Protein AF-A0A0C9VJK4-F1 (afdb_monomer)

Organism: Sphaerobolus stellatus (strain SS14) (NCBI:txid990650)

Foldseek 3Di:
DDDDVVPPPPPPPPPPQDADPDPVVVVGHPDDADDDDPDLVPFAADCCVVDDPVCVLVVDDDDDPHHDYDPVLDLVNLLVLLVVLLVVLVVVLVVLQVCVVVVVDDDDPVVLVVLLVVLVVPDPPVCSVVSSVVCCVVVSRDDRFSVVSLCVRQVVLQVVLVVLQVQLVVLLLVLLVLLLVVLVVQQVVVVPPPDDHDDVVVSVVSVVSNVVSNVSNVSSNVSSQVSLLSSLVSQLSSLLVNLVVLLVQFFVVVCVVQPPLNSVCLNPPQSVLSSCLSNLNDPDDLCVLVSVLVVLVVVCVVCVVVCVVVVVPVVSVVVSVVSVVVSVVVVVVVVVVLVVQLVCLVVVLVVVLVVVVVVCVVVPDDPDVSCSVSVNSVSVSVSVCSSSVVSSVSSVVSNVVSSVSSVVSVVGDRLDDDDPDDDDDDDDDDPDDDPPDDDDDDDDPPPCPVVVVCVLLSSDDDPDDDDDDDPLSVVLSVLLPDDDPVPDPPDDDDVVNVVVLCVVLVNPVVVVPPDDPVVVVVVSVSSNCVSVSVPD

Structure (mmCIF, N/CA/C/O backbone):
data_AF-A0A0C9VJK4-F1
#
_entry.id   AF-A0A0C9VJK4-F1
#
loop_
_atom_site.group_PDB
_atom_site.id
_atom_site.type_symbol
_atom_site.label_atom_id
_atom_site.label_alt_id
_atom_site.label_comp_id
_atom_site.label_asym_id
_atom_site.label_entity_id
_atom_site.label_seq_id
_atom_site.pdbx_PDB_ins_code
_atom_site.Cartn_x
_atom_site.Cartn_y
_atom_site.Cartn_z
_atom_site.occupancy
_atom_site.B_iso_or_equiv
_atom_site.auth_seq_id
_atom_site.auth_comp_id
_atom_site.auth_asym_id
_atom_site.auth_atom_id
_atom_site.pdbx_PDB_model_num
ATOM 1 N N . MET A 1 1 ? -43.718 29.008 -18.198 1.00 41.88 1 MET A N 1
ATOM 2 C CA . MET A 1 1 ? -44.596 28.158 -19.034 1.00 41.88 1 MET A CA 1
ATOM 3 C C . MET A 1 1 ? -44.891 26.885 -18.257 1.00 41.88 1 MET A C 1
ATOM 5 O O . MET A 1 1 ? -43.961 26.407 -17.614 1.00 41.88 1 MET A O 1
ATOM 9 N N . PRO A 1 2 ? -46.124 26.352 -18.270 1.00 43.19 2 PRO A N 1
ATOM 10 C CA . PRO A 1 2 ? -46.371 24.993 -17.795 1.00 43.19 2 PRO A CA 1
ATOM 11 C C . PRO A 1 2 ? -45.649 23.997 -18.715 1.00 43.19 2 PRO A C 1
ATOM 13 O O . PRO A 1 2 ? -45.607 24.200 -19.930 1.00 43.19 2 PRO A O 1
ATOM 16 N N . ILE A 1 3 ? -45.059 22.948 -18.143 1.00 46.59 3 ILE A N 1
ATOM 17 C CA . ILE A 1 3 ? -44.434 21.874 -18.921 1.00 46.59 3 ILE A CA 1
ATOM 18 C C . ILE A 1 3 ? -45.540 20.903 -19.333 1.00 46.59 3 ILE A C 1
ATOM 20 O O . ILE A 1 3 ? -46.253 20.376 -18.486 1.00 46.59 3 ILE A O 1
ATOM 24 N N . ASP A 1 4 ? -45.682 20.700 -20.639 1.00 52.69 4 ASP A N 1
ATOM 25 C CA . ASP A 1 4 ? -46.648 19.786 -21.247 1.00 52.69 4 ASP A CA 1
ATOM 26 C C . ASP A 1 4 ? -46.313 18.328 -20.862 1.00 52.69 4 ASP A C 1
ATOM 28 O O . ASP A 1 4 ? -45.289 17.804 -21.318 1.00 52.69 4 ASP A O 1
ATOM 32 N N . PRO A 1 5 ? -47.134 17.652 -20.030 1.00 53.28 5 PRO A N 1
ATOM 33 C CA . PRO A 1 5 ? -46.804 16.326 -19.514 1.00 53.28 5 PRO A CA 1
ATOM 34 C C . PRO A 1 5 ? -46.787 15.257 -20.613 1.00 53.28 5 PRO A C 1
ATOM 36 O O . PRO A 1 5 ? -46.109 14.247 -20.449 1.00 53.28 5 PRO A O 1
ATOM 39 N N . SER A 1 6 ? -47.436 15.489 -21.763 1.00 56.38 6 SER A N 1
ATOM 40 C CA . SER A 1 6 ? -47.382 14.568 -22.911 1.00 56.38 6 SER A CA 1
ATOM 41 C C . SER A 1 6 ? -45.984 14.458 -23.536 1.00 56.38 6 SER A C 1
ATOM 43 O O . SER A 1 6 ? -45.678 13.480 -24.218 1.00 56.38 6 SER A O 1
ATOM 45 N N . LYS A 1 7 ? -45.112 15.443 -23.277 1.00 49.06 7 LYS A N 1
ATOM 46 C CA . LYS A 1 7 ? -43.714 15.476 -23.732 1.00 49.06 7 LYS A CA 1
ATOM 47 C C . LYS A 1 7 ? -42.725 15.033 -22.658 1.00 49.06 7 LYS A C 1
ATOM 49 O O . LYS A 1 7 ? -41.538 14.893 -22.954 1.00 49.06 7 LYS A O 1
ATOM 54 N N . LEU A 1 8 ? -43.188 14.771 -21.434 1.00 46.53 8 LEU A N 1
ATOM 55 C CA . LEU A 1 8 ? -42.350 14.261 -20.355 1.00 46.53 8 LEU A CA 1
ATOM 56 C C . LEU A 1 8 ? -42.156 12.744 -20.512 1.00 46.53 8 LEU A C 1
ATOM 58 O O . LEU A 1 8 ? -42.724 11.943 -19.771 1.00 46.53 8 LEU A O 1
ATOM 62 N N . ARG A 1 9 ? -41.333 12.340 -21.490 1.00 43.53 9 ARG A N 1
ATOM 63 C CA . ARG A 1 9 ? -40.789 10.977 -21.538 1.00 43.53 9 ARG A CA 1
ATOM 64 C C . ARG A 1 9 ? -39.892 10.770 -20.317 1.00 43.53 9 ARG A C 1
ATOM 66 O O . ARG A 1 9 ? -38.708 11.087 -20.350 1.00 43.53 9 ARG A O 1
ATOM 73 N N . LEU A 1 10 ? -40.484 10.260 -19.239 1.00 49.81 10 LEU A N 1
ATOM 74 C CA . LEU A 1 10 ? -39.742 9.620 -18.161 1.00 49.81 10 LEU A CA 1
ATOM 75 C C . LEU A 1 10 ? -38.978 8.445 -18.774 1.00 49.81 10 LEU A C 1
ATOM 77 O O . LEU A 1 10 ? -39.571 7.626 -19.480 1.00 49.81 10 LEU A O 1
ATOM 81 N N . ASP A 1 11 ? -37.668 8.409 -18.552 1.00 43.16 11 ASP A N 1
ATOM 82 C CA . ASP A 1 11 ? -36.774 7.477 -19.233 1.00 43.16 11 ASP A CA 1
ATOM 83 C C . ASP A 1 11 ? -36.920 6.081 -18.608 1.00 43.16 11 ASP A C 1
ATOM 85 O O . ASP A 1 11 ? -36.320 5.755 -17.584 1.00 43.16 11 ASP A O 1
ATOM 89 N N . ALA A 1 12 ? -37.842 5.291 -19.161 1.00 46.56 12 ALA A N 1
ATOM 90 C CA . ALA A 1 12 ? -38.416 4.107 -18.522 1.00 46.56 12 ALA A CA 1
ATOM 91 C C . ALA A 1 12 ? -37.524 2.849 -18.602 1.00 46.56 12 ALA A C 1
ATOM 93 O O . ALA A 1 12 ? -38.033 1.744 -18.769 1.00 46.56 12 ALA A O 1
ATOM 94 N N . GLY A 1 13 ? -36.200 3.012 -18.513 1.00 47.59 13 GLY A N 1
ATOM 95 C CA . GLY A 1 13 ? -35.215 1.929 -18.360 1.00 47.59 13 GLY A CA 1
ATOM 96 C C . GLY A 1 13 ? -35.066 0.943 -19.528 1.00 47.59 13 GLY A C 1
ATOM 97 O O . GLY A 1 13 ? -34.232 0.046 -19.451 1.00 47.59 13 GLY A O 1
ATOM 98 N N . ASN A 1 14 ? -35.842 1.088 -20.605 1.00 44.75 14 ASN A N 1
ATOM 99 C CA . ASN A 1 14 ? -35.732 0.252 -21.799 1.00 44.75 14 ASN A CA 1
ATOM 100 C C . ASN A 1 14 ? -34.568 0.720 -22.683 1.00 44.75 14 ASN A C 1
ATOM 102 O O . ASN A 1 14 ? -34.768 1.394 -23.695 1.00 44.75 14 ASN A O 1
ATOM 106 N N . ASP A 1 15 ? -33.352 0.319 -22.313 1.00 51.31 15 ASP A N 1
ATOM 107 C CA . ASP A 1 15 ? -32.176 0.424 -23.175 1.00 51.31 15 ASP A CA 1
ATOM 108 C C . ASP A 1 15 ? -32.383 -0.406 -24.458 1.00 51.31 15 ASP A C 1
ATOM 110 O O . ASP A 1 15 ? -32.166 -1.620 -24.488 1.00 51.31 15 ASP A O 1
ATOM 114 N N . GLU A 1 16 ? -32.780 0.249 -25.555 1.00 52.12 16 GLU A N 1
ATOM 115 C CA . GLU A 1 16 ? -32.787 -0.339 -26.900 1.00 52.12 16 GLU A CA 1
ATOM 116 C C . GLU A 1 16 ? -31.343 -0.571 -27.386 1.00 52.12 16 GLU A C 1
ATOM 118 O O . GLU A 1 16 ? -30.803 0.166 -28.219 1.00 52.12 16 GLU A O 1
ATOM 123 N N . VAL A 1 17 ? -30.687 -1.609 -26.856 1.00 58.53 17 VAL A N 1
ATOM 124 C CA . VAL A 1 17 ? -29.319 -1.978 -27.231 1.00 58.53 17 VAL A CA 1
ATOM 125 C C . VAL A 1 17 ? -29.278 -2.338 -28.716 1.00 58.53 17 VAL A C 1
ATOM 127 O O . VAL A 1 17 ? -29.702 -3.414 -29.135 1.00 58.53 17 VAL A O 1
ATOM 130 N N . ARG A 1 18 ? -28.730 -1.431 -29.530 1.00 61.91 18 ARG A N 1
ATOM 131 C CA . ARG A 1 18 ? -28.631 -1.576 -30.989 1.00 61.91 18 ARG A CA 1
ATOM 132 C C . ARG A 1 18 ? -27.616 -2.653 -31.376 1.00 61.91 18 ARG A C 1
ATOM 134 O O . ARG A 1 18 ? -26.439 -2.367 -31.605 1.00 61.91 18 ARG A O 1
ATOM 141 N N . ILE A 1 19 ? -28.098 -3.891 -31.466 1.00 75.25 19 ILE A N 1
ATOM 142 C CA . ILE A 1 19 ? -27.345 -5.072 -31.906 1.00 75.25 19 ILE A CA 1
ATOM 143 C C . ILE A 1 19 ? -26.855 -4.888 -33.357 1.00 75.25 19 ILE A C 1
ATOM 145 O O . ILE A 1 19 ?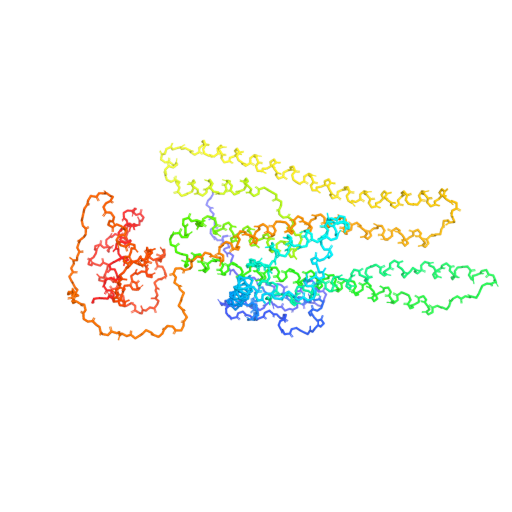 -27.386 -4.099 -34.147 1.00 75.25 19 ILE A O 1
ATOM 149 N N . ARG A 1 20 ? -25.798 -5.617 -33.711 1.00 78.62 20 ARG A N 1
ATOM 150 C CA . ARG A 1 20 ? -25.322 -5.818 -35.082 1.00 78.62 20 ARG A CA 1
ATOM 151 C C . ARG A 1 20 ? -26.320 -6.647 -35.900 1.00 78.62 20 ARG A C 1
ATOM 153 O O . ARG A 1 20 ? -26.403 -7.856 -35.719 1.00 78.62 20 ARG A O 1
ATOM 160 N N . GLU A 1 21 ? -27.009 -6.011 -36.843 1.00 78.38 21 GLU A N 1
ATOM 161 C CA . GLU A 1 21 ? -27.869 -6.691 -37.827 1.00 78.38 21 GLU A CA 1
ATOM 162 C C . GLU A 1 21 ? -27.040 -7.265 -38.987 1.00 78.38 21 GLU A C 1
ATOM 164 O O . GLU A 1 21 ? -27.315 -8.350 -39.488 1.00 78.38 21 GLU A O 1
ATOM 169 N N . ASN A 1 22 ? -26.016 -6.522 -39.426 1.00 81.88 22 ASN A N 1
ATOM 170 C CA . ASN A 1 22 ? -25.294 -6.783 -40.673 1.00 81.88 22 ASN A CA 1
ATOM 171 C C . ASN A 1 22 ? -23.795 -7.026 -40.457 1.00 81.88 22 ASN A C 1
ATOM 173 O O . ASN A 1 22 ? -23.166 -6.491 -39.538 1.00 81.88 22 ASN A O 1
ATOM 177 N N . TRP A 1 23 ? -23.177 -7.810 -41.346 1.00 80.31 23 TRP A N 1
ATOM 178 C CA . TRP A 1 23 ? -21.782 -8.227 -41.180 1.00 80.31 23 TRP A CA 1
ATOM 179 C C . TRP A 1 23 ? -20.780 -7.060 -41.252 1.00 80.31 23 TRP A C 1
ATOM 181 O O . TRP A 1 23 ? -19.741 -7.140 -40.601 1.00 80.31 23 TRP A O 1
ATOM 191 N N . TRP A 1 24 ? -21.097 -5.953 -41.929 1.00 77.12 24 TRP A N 1
ATOM 192 C CA . TRP A 1 24 ? -20.251 -4.750 -41.968 1.00 77.12 24 TRP A CA 1
ATOM 193 C C . TRP A 1 24 ? -20.338 -3.863 -40.713 1.00 77.12 24 TRP A C 1
ATOM 195 O O . TRP A 1 24 ? -19.434 -3.065 -40.483 1.00 77.12 24 TRP A O 1
ATOM 205 N N . GLN A 1 25 ? -21.369 -3.999 -39.867 1.00 79.94 25 GLN A N 1
ATOM 206 C CA . GLN A 1 25 ? -21.548 -3.206 -38.635 1.00 79.94 25 GLN A CA 1
ATOM 207 C C . GLN A 1 25 ? -20.620 -3.704 -37.496 1.00 79.94 25 GLN A C 1
ATOM 209 O O . GLN A 1 25 ? -21.073 -4.049 -36.406 1.00 79.94 25 GLN A O 1
ATOM 214 N N . ILE A 1 26 ? -19.308 -3.790 -37.744 1.00 71.56 26 ILE A N 1
ATOM 215 C CA . ILE A 1 26 ? -18.310 -4.411 -36.845 1.00 71.56 26 ILE A CA 1
ATOM 216 C C . ILE A 1 26 ? -18.212 -3.693 -35.484 1.00 71.56 26 ILE A C 1
ATOM 218 O O . ILE A 1 26 ? -17.894 -4.323 -34.480 1.00 71.56 26 ILE A O 1
ATOM 222 N N . TRP A 1 27 ? -18.543 -2.400 -35.436 1.00 67.50 27 TRP A N 1
ATOM 223 C CA . TRP A 1 27 ? -18.566 -1.575 -34.222 1.00 67.50 27 TRP A CA 1
ATOM 224 C C . TRP A 1 27 ? -19.804 -1.783 -33.329 1.00 67.50 27 TRP A C 1
ATOM 226 O O . TRP A 1 27 ? -19.881 -1.176 -32.263 1.00 67.50 27 TRP A O 1
ATOM 236 N N . ARG A 1 28 ? -20.784 -2.602 -33.741 1.00 66.75 28 ARG A N 1
ATOM 237 C CA . ARG A 1 28 ? -21.940 -2.975 -32.908 1.00 66.75 28 ARG A CA 1
ATOM 238 C C . ARG A 1 28 ? -21.726 -4.348 -32.248 1.00 66.75 28 ARG A C 1
ATOM 240 O O . ARG A 1 28 ? -21.173 -5.248 -32.890 1.00 66.75 28 ARG A O 1
ATOM 247 N N . PRO A 1 29 ? -22.196 -4.556 -31.003 1.00 65.31 29 PRO A N 1
ATOM 248 C CA . PRO A 1 29 ? -22.113 -5.854 -30.342 1.00 65.31 29 PRO A CA 1
ATOM 249 C C . PRO A 1 29 ? -22.933 -6.911 -31.099 1.00 65.31 29 PRO A C 1
ATOM 251 O O . PRO A 1 29 ? -24.009 -6.634 -31.628 1.00 65.31 29 PRO A O 1
ATOM 254 N N . LYS A 1 30 ? -22.407 -8.141 -31.162 1.00 67.75 30 LYS A N 1
ATOM 255 C CA . LYS A 1 30 ? -23.020 -9.271 -31.891 1.00 67.75 30 LYS A CA 1
ATOM 256 C C . LYS A 1 30 ? -24.275 -9.826 -31.197 1.00 67.75 30 LYS A C 1
ATOM 258 O O . LYS A 1 30 ? -25.133 -10.409 -31.848 1.00 67.75 30 LYS A O 1
ATOM 263 N N . HIS A 1 31 ? -24.357 -9.659 -29.883 1.00 69.69 31 HIS A N 1
ATOM 264 C CA . HIS A 1 31 ? -25.440 -10.132 -29.028 1.00 69.69 31 HIS A CA 1
ATOM 265 C C . HIS A 1 31 ? -25.800 -9.008 -28.049 1.00 69.69 31 HIS A C 1
ATOM 267 O O . HIS A 1 31 ? -24.939 -8.181 -27.740 1.00 69.69 31 HIS A O 1
ATOM 273 N N . ALA A 1 32 ? -27.043 -8.970 -27.569 1.00 66.19 32 ALA A N 1
ATOM 274 C CA . ALA A 1 32 ? -27.396 -8.114 -26.440 1.00 66.19 32 ALA A CA 1
ATOM 275 C C . ALA A 1 32 ? -26.606 -8.545 -25.183 1.00 66.19 32 ALA A C 1
ATOM 277 O O . ALA A 1 32 ? -26.282 -9.733 -25.059 1.00 66.19 32 ALA A O 1
ATOM 278 N N . PRO A 1 33 ? -26.297 -7.625 -24.250 1.00 66.44 33 PRO A N 1
ATOM 279 C CA . PRO A 1 33 ? -25.844 -8.015 -22.921 1.00 66.44 33 PRO A CA 1
ATOM 280 C C . PRO A 1 33 ? -26.930 -8.860 -22.226 1.00 66.44 33 PRO A C 1
ATOM 282 O O . PRO A 1 33 ? -28.117 -8.707 -22.532 1.00 66.44 33 PRO A O 1
ATOM 285 N N . PRO A 1 34 ? -26.559 -9.759 -21.297 1.00 70.00 34 PRO A N 1
ATOM 286 C CA . PRO A 1 34 ? -27.539 -10.419 -20.444 1.00 70.00 34 PRO A CA 1
ATOM 287 C C . PRO A 1 34 ? -28.283 -9.373 -19.591 1.00 70.00 34 PRO A C 1
ATOM 289 O O . PRO A 1 34 ? -27.694 -8.340 -19.257 1.00 70.00 34 PRO A O 1
ATOM 292 N N . PRO A 1 35 ? -29.551 -9.620 -19.214 1.00 70.94 35 PRO A N 1
ATOM 293 C CA . PRO A 1 35 ? -30.290 -8.715 -18.340 1.00 70.94 35 PRO A CA 1
ATOM 294 C C . PRO A 1 35 ? -29.580 -8.555 -16.990 1.00 70.94 35 PRO A C 1
ATOM 296 O O . PRO A 1 35 ? -28.950 -9.490 -16.490 1.00 70.94 35 PRO A O 1
ATOM 299 N N . VAL A 1 36 ? -29.700 -7.366 -16.395 1.00 67.75 36 VAL A N 1
ATOM 300 C CA . VAL A 1 36 ? -29.111 -7.064 -15.083 1.00 67.75 36 VAL A CA 1
ATOM 301 C C . VAL A 1 36 ? -29.717 -8.003 -14.025 1.00 67.75 36 VAL A C 1
ATOM 303 O O . VAL A 1 36 ? -30.945 -8.089 -13.941 1.00 67.75 36 VAL A O 1
ATOM 306 N N . PRO A 1 37 ? -28.903 -8.716 -13.221 1.00 72.56 37 PRO A N 1
ATOM 307 C CA . PRO A 1 37 ? -29.412 -9.631 -12.202 1.00 72.56 37 PRO A CA 1
ATOM 308 C C . PRO A 1 37 ? -30.182 -8.881 -11.106 1.00 72.56 37 PRO A C 1
ATOM 310 O O . PRO A 1 37 ? -29.782 -7.794 -10.687 1.00 72.56 37 PRO A O 1
ATOM 313 N N . HIS A 1 38 ? -31.275 -9.476 -10.618 1.00 74.25 38 HIS A N 1
ATOM 314 C CA . HIS A 1 38 ? -32.147 -8.857 -9.611 1.00 74.25 38 HIS A CA 1
ATOM 315 C C . HIS A 1 38 ? -31.470 -8.687 -8.240 1.00 74.25 38 HIS A C 1
ATOM 317 O O . HIS A 1 38 ? -31.790 -7.742 -7.519 1.00 74.25 38 HIS A O 1
ATOM 323 N N . SER A 1 39 ? -30.524 -9.564 -7.889 1.00 75.44 39 SER A N 1
ATOM 324 C CA . SER A 1 39 ? -29.653 -9.429 -6.719 1.00 75.44 39 SER A CA 1
ATOM 325 C C . SER A 1 39 ? -28.173 -9.501 -7.102 1.00 75.44 39 SER A C 1
ATOM 327 O O . SER A 1 39 ? -27.783 -10.167 -8.061 1.00 75.44 39 SER A O 1
ATOM 329 N N . PHE A 1 40 ? -27.312 -8.887 -6.284 1.00 69.94 40 PHE A N 1
ATOM 330 C CA . PHE A 1 40 ? -25.860 -9.085 -6.365 1.00 69.94 40 PHE A CA 1
ATOM 331 C C . PHE A 1 40 ? -25.464 -10.558 -6.157 1.00 69.94 40 PHE A C 1
ATOM 333 O O . PHE A 1 40 ? -24.434 -10.997 -6.664 1.00 69.94 40 PHE A O 1
ATOM 340 N N . ASP A 1 41 ? -26.277 -11.335 -5.433 1.00 78.62 41 ASP A N 1
ATOM 341 C CA . ASP A 1 41 ? -26.001 -12.753 -5.212 1.00 78.62 41 ASP A CA 1
ATOM 342 C C . ASP A 1 41 ? -26.229 -13.634 -6.446 1.00 78.62 41 ASP A C 1
ATOM 344 O O . ASP A 1 41 ? -25.529 -14.644 -6.568 1.00 78.62 41 ASP A O 1
ATOM 348 N N . ASP A 1 42 ? -27.109 -13.208 -7.363 1.00 79.62 42 ASP A N 1
ATOM 349 C CA . ASP A 1 42 ? -27.396 -13.868 -8.646 1.00 79.62 42 ASP A CA 1
ATOM 350 C C . ASP A 1 42 ? -26.359 -13.515 -9.732 1.00 79.62 42 ASP A C 1
ATOM 352 O O . ASP A 1 42 ? -26.343 -14.112 -10.810 1.00 79.62 42 ASP A O 1
ATOM 356 N N . ALA A 1 43 ? -25.492 -12.526 -9.478 1.00 80.69 43 ALA A N 1
ATOM 357 C CA . ALA A 1 43 ? -24.483 -12.094 -10.436 1.00 80.69 43 ALA A CA 1
ATOM 358 C C . ALA A 1 43 ? -23.405 -13.183 -10.642 1.00 80.69 43 ALA A C 1
ATOM 360 O O . ALA A 1 43 ? -22.896 -13.750 -9.667 1.00 80.69 43 ALA A O 1
ATOM 361 N N . PRO A 1 44 ? -22.996 -13.465 -11.894 1.00 81.25 44 PRO A N 1
ATOM 362 C CA . PRO A 1 44 ? -22.003 -14.495 -12.179 1.00 81.25 44 PRO A CA 1
ATOM 363 C C . PRO A 1 44 ? -20.628 -14.132 -11.601 1.00 81.25 44 PRO A C 1
ATOM 365 O O . PRO A 1 44 ? -20.270 -12.958 -11.483 1.00 81.25 44 PRO A O 1
ATOM 368 N N . VAL A 1 45 ? -19.824 -15.141 -11.257 1.00 83.31 45 VAL A N 1
ATOM 369 C CA . VAL A 1 45 ? -18.458 -14.941 -10.737 1.00 83.31 45 VAL A CA 1
ATOM 370 C C . VAL A 1 45 ? -17.528 -14.446 -11.851 1.00 83.31 45 VAL A C 1
ATOM 372 O O . VAL A 1 45 ? -17.596 -14.948 -12.972 1.00 83.31 45 VAL A O 1
ATOM 375 N N . ILE A 1 46 ? -16.646 -13.480 -11.545 1.00 83.94 46 ILE A N 1
ATOM 376 C CA . ILE A 1 46 ? -15.689 -12.880 -12.503 1.00 83.94 46 ILE A CA 1
ATOM 377 C C . ILE A 1 46 ? -14.986 -13.975 -13.346 1.00 83.94 46 ILE A C 1
ATOM 379 O O . ILE A 1 46 ? -14.367 -14.871 -12.755 1.00 83.94 46 ILE A O 1
ATOM 383 N N . PRO A 1 47 ? -14.944 -13.885 -14.699 1.00 76.44 47 PRO A N 1
ATOM 384 C CA . PRO A 1 47 ? -14.434 -14.957 -15.564 1.00 76.44 47 PRO A CA 1
ATOM 385 C C . PRO A 1 47 ? -12.980 -15.332 -15.305 1.00 76.44 47 PRO A C 1
ATOM 387 O O . PRO A 1 47 ? -12.573 -16.443 -15.618 1.00 76.44 47 PRO A O 1
ATOM 390 N N . PHE A 1 48 ? -12.208 -14.431 -14.690 1.00 74.31 48 PHE A N 1
ATOM 391 C CA . PHE A 1 48 ? -10.847 -14.669 -14.212 1.00 74.31 48 PHE A CA 1
ATOM 392 C C . PHE A 1 48 ? -10.693 -15.986 -13.427 1.00 74.31 48 PHE A C 1
ATOM 394 O O . PHE A 1 48 ? -9.639 -16.609 -13.503 1.00 74.31 48 PHE A O 1
ATOM 401 N N . TYR A 1 49 ? -11.720 -16.417 -12.685 1.00 73.81 49 TYR A N 1
ATOM 402 C CA . TYR A 1 49 ? -11.692 -17.677 -11.933 1.00 73.81 49 TYR A CA 1
ATOM 403 C C . TYR A 1 49 ? -11.679 -18.929 -12.837 1.00 73.81 49 TYR A C 1
ATOM 405 O O . TYR A 1 49 ? -11.100 -19.947 -12.471 1.00 73.81 49 TYR A O 1
ATOM 413 N N . ILE A 1 50 ? -12.292 -18.843 -14.022 1.00 76.19 50 ILE A N 1
ATOM 414 C CA . ILE A 1 50 ? -12.476 -19.947 -14.985 1.00 76.19 50 ILE A CA 1
ATOM 415 C C . ILE A 1 50 ? -11.512 -19.804 -16.187 1.00 76.19 50 ILE A C 1
ATOM 417 O O . ILE A 1 50 ? -11.261 -20.756 -16.925 1.00 76.19 50 ILE A O 1
ATOM 421 N N . ALA A 1 51 ? -10.953 -18.609 -16.394 1.00 77.00 51 ALA A N 1
ATOM 422 C CA . ALA A 1 51 ? -10.122 -18.256 -17.536 1.00 77.00 51 ALA A CA 1
ATOM 423 C C . ALA A 1 51 ? -8.848 -19.110 -17.645 1.00 77.00 51 ALA A C 1
ATOM 425 O O . ALA A 1 51 ? -8.082 -19.272 -16.694 1.00 77.00 51 ALA A O 1
ATOM 426 N N . SER A 1 52 ? -8.566 -19.596 -18.855 1.00 82.38 52 SER A N 1
ATOM 427 C CA . SER A 1 52 ? -7.316 -20.294 -19.162 1.00 82.38 52 SER A CA 1
ATOM 428 C C . SER A 1 52 ? -6.099 -19.387 -18.939 1.00 82.38 52 SER A C 1
ATOM 430 O O . SER A 1 52 ? -6.170 -18.174 -19.143 1.00 82.38 52 SER A O 1
ATOM 432 N N . ILE A 1 53 ? -4.945 -19.981 -18.613 1.00 78.12 53 ILE A N 1
ATOM 433 C CA . ILE A 1 53 ? -3.692 -19.259 -18.302 1.00 78.12 53 ILE A CA 1
ATOM 434 C C . ILE A 1 53 ? -3.337 -18.210 -19.373 1.00 78.12 53 ILE A C 1
ATOM 436 O O . ILE A 1 53 ? -2.919 -17.107 -19.031 1.00 78.12 53 ILE A O 1
ATOM 440 N N . LEU A 1 54 ? -3.558 -18.507 -20.658 1.00 74.69 54 LEU A N 1
ATOM 441 C CA . LEU A 1 54 ? -3.301 -17.567 -21.755 1.00 74.69 54 LEU A CA 1
ATOM 442 C C . LEU A 1 54 ? -4.208 -16.323 -21.697 1.00 74.69 54 LEU A C 1
ATOM 444 O O . LEU A 1 54 ? -3.717 -15.218 -21.892 1.00 74.69 54 LEU A O 1
ATOM 448 N N . SER A 1 55 ? -5.490 -16.475 -21.350 1.00 77.44 55 SER A N 1
ATOM 449 C CA . SER A 1 55 ? -6.429 -15.356 -21.150 1.00 77.44 55 SER A CA 1
ATOM 450 C C . SER A 1 55 ? -6.079 -14.529 -19.903 1.00 77.44 55 SER A C 1
ATOM 452 O O . SER A 1 55 ? -6.138 -13.300 -19.932 1.00 77.44 55 SER A O 1
ATOM 454 N N . ILE A 1 56 ? -5.605 -15.182 -18.835 1.00 76.00 56 ILE A N 1
ATOM 455 C CA . ILE A 1 56 ? -5.053 -14.517 -17.640 1.00 76.00 56 ILE A CA 1
ATOM 456 C C . ILE A 1 56 ? -3.781 -13.715 -17.974 1.00 76.00 56 ILE A C 1
ATOM 458 O O . ILE A 1 56 ? -3.543 -12.665 -17.373 1.00 76.00 56 ILE A O 1
ATOM 462 N N . LEU A 1 57 ? -2.966 -14.184 -18.926 1.00 74.06 57 LEU A N 1
ATOM 463 C CA . LEU A 1 57 ? -1.768 -13.484 -19.395 1.00 74.06 57 LEU A CA 1
ATOM 464 C C . LEU A 1 57 ? -2.097 -12.282 -20.295 1.00 74.06 57 LEU A C 1
ATOM 466 O O . LEU A 1 57 ? -1.463 -11.239 -20.136 1.00 74.06 57 LEU A O 1
ATOM 470 N N . THR A 1 58 ? -3.080 -12.408 -21.195 1.00 71.00 58 THR A N 1
ATOM 471 C CA . THR A 1 58 ? -3.459 -11.366 -22.172 1.00 71.00 58 THR A CA 1
ATOM 472 C C . THR A 1 58 ? -4.534 -10.387 -21.691 1.00 71.00 58 THR A C 1
ATOM 474 O O . THR A 1 58 ? -4.739 -9.367 -22.342 1.00 71.00 58 THR A O 1
ATOM 477 N N . LEU A 1 59 ? -5.198 -10.661 -20.560 1.00 66.44 59 LEU A N 1
ATOM 478 C CA . LEU A 1 59 ? -6.257 -9.831 -19.962 1.00 66.44 59 LEU A CA 1
ATOM 479 C C . LEU A 1 59 ? -7.443 -9.560 -20.914 1.00 66.44 59 LEU A C 1
ATOM 481 O O . LEU A 1 59 ? -7.990 -8.457 -20.958 1.00 66.44 59 LEU A O 1
ATOM 485 N N . SER A 1 60 ? -7.866 -10.581 -21.665 1.00 57.41 60 SER A N 1
ATOM 486 C CA . SER A 1 60 ? -9.005 -10.503 -22.591 1.00 57.41 60 SER A CA 1
ATOM 487 C C . SER A 1 60 ? -10.335 -10.283 -21.847 1.00 57.41 60 SER A C 1
ATOM 489 O O . SER A 1 60 ? -10.909 -11.228 -21.301 1.00 57.41 60 SER A O 1
ATOM 491 N N . ALA A 1 61 ? -10.828 -9.045 -21.818 1.00 52.81 61 ALA A N 1
ATOM 492 C CA . ALA A 1 61 ? -12.074 -8.687 -21.140 1.00 52.81 61 ALA A CA 1
ATOM 493 C C . ALA A 1 61 ? -13.327 -9.018 -21.974 1.00 52.81 61 ALA A C 1
ATOM 495 O O . ALA A 1 61 ? -13.333 -8.863 -23.193 1.00 52.81 61 ALA A O 1
ATOM 496 N N . SER A 1 62 ? -14.409 -9.402 -21.288 1.00 49.97 62 SER A N 1
ATOM 497 C CA . SER A 1 62 ? -15.773 -9.436 -21.830 1.00 49.97 62 SER A CA 1
ATOM 498 C C . SER A 1 62 ? -16.625 -8.419 -21.071 1.00 49.97 62 SER A C 1
ATOM 500 O O . SER A 1 62 ? -16.570 -8.371 -19.840 1.00 49.97 62 SER A O 1
ATOM 502 N N . SER A 1 63 ? -17.378 -7.589 -21.790 1.00 42.78 63 SER A N 1
ATOM 503 C CA . SER A 1 63 ? -18.198 -6.517 -21.220 1.00 42.78 63 SER A CA 1
ATOM 504 C C . SER A 1 63 ? -19.599 -7.018 -20.860 1.00 42.78 63 SER A C 1
ATOM 506 O O . SER A 1 63 ? -20.466 -7.122 -21.728 1.00 42.78 63 SER A O 1
ATOM 508 N N . THR A 1 64 ? -19.811 -7.298 -19.577 1.00 52.44 64 THR A N 1
ATOM 509 C CA . THR A 1 64 ? -21.132 -7.397 -18.937 1.00 52.44 64 THR A CA 1
ATOM 510 C C . THR A 1 64 ? -21.041 -6.717 -17.573 1.00 52.44 64 THR A C 1
ATOM 512 O O . THR A 1 64 ? -20.029 -6.868 -16.882 1.00 52.44 64 THR A O 1
ATOM 515 N N . ASP A 1 65 ? -22.058 -5.947 -17.197 1.00 61.78 65 ASP A N 1
ATOM 516 C CA . ASP A 1 65 ? -21.860 -4.790 -16.309 1.00 61.78 65 ASP A CA 1
ATOM 517 C C . ASP A 1 65 ? -21.765 -5.083 -14.803 1.00 61.78 65 ASP A C 1
ATOM 519 O O . ASP A 1 65 ? -21.435 -4.188 -14.025 1.00 61.78 65 ASP A O 1
ATOM 523 N N . LEU A 1 66 ? -21.981 -6.331 -14.369 1.00 71.81 66 LEU A N 1
ATOM 524 C CA . LEU A 1 66 ? -21.785 -6.725 -12.973 1.00 71.81 66 LEU A CA 1
ATOM 525 C C . LEU A 1 66 ? -21.250 -8.157 -12.844 1.00 71.81 66 LEU A C 1
ATOM 527 O O . LEU A 1 66 ? -21.755 -9.083 -13.475 1.00 71.81 66 LEU A O 1
ATOM 531 N N . TRP A 1 67 ? -20.245 -8.331 -11.981 1.00 79.62 67 TRP A N 1
ATOM 532 C CA . TRP A 1 67 ? -19.637 -9.623 -11.658 1.00 79.62 67 TRP A CA 1
ATOM 533 C C . TRP A 1 67 ? -19.429 -9.765 -10.148 1.00 79.62 67 TRP A C 1
ATOM 535 O O . TRP A 1 67 ? -18.910 -8.857 -9.492 1.00 79.62 67 TRP A O 1
ATOM 545 N N . LYS A 1 68 ? -19.763 -10.935 -9.604 1.00 85.12 68 LYS A N 1
ATOM 546 C CA . LYS A 1 68 ? -19.515 -11.315 -8.211 1.00 85.12 68 LYS A CA 1
ATOM 547 C C . LYS A 1 68 ? -18.048 -11.707 -8.015 1.00 85.12 68 LYS A C 1
ATOM 549 O O . LYS A 1 68 ? -17.439 -12.350 -8.872 1.00 85.12 68 LYS A O 1
ATOM 554 N N . MET A 1 69 ? -17.454 -11.298 -6.894 1.00 83.75 69 MET A N 1
ATOM 555 C CA . MET A 1 69 ? -16.059 -11.634 -6.578 1.00 83.75 69 MET A CA 1
ATOM 556 C C . MET A 1 69 ? -15.863 -13.149 -6.421 1.00 83.75 69 MET A C 1
ATOM 558 O O . MET A 1 69 ? -16.759 -13.868 -5.996 1.00 83.75 69 MET A O 1
ATOM 562 N N . ASP A 1 70 ? -14.654 -13.615 -6.729 1.00 85.31 70 ASP A N 1
ATOM 563 C CA . ASP A 1 70 ? -14.195 -14.967 -6.392 1.00 85.31 70 ASP A CA 1
ATOM 564 C C . ASP A 1 70 ? -14.177 -15.141 -4.853 1.00 85.31 70 ASP A C 1
ATOM 566 O O . ASP A 1 70 ? -13.536 -14.325 -4.180 1.00 85.31 70 ASP A O 1
ATOM 570 N N . PRO A 1 71 ? -14.799 -16.197 -4.282 1.00 84.69 71 PRO A N 1
ATOM 571 C CA . PRO A 1 71 ? -14.782 -16.484 -2.844 1.00 84.69 71 PRO A CA 1
ATOM 572 C C . PRO A 1 71 ? -13.388 -16.501 -2.197 1.00 84.69 71 PRO A C 1
ATOM 574 O O . PRO A 1 71 ? -13.239 -16.171 -1.019 1.00 84.69 71 PRO A O 1
ATOM 577 N N . SER A 1 72 ? -12.324 -16.815 -2.948 1.00 85.12 72 SER A N 1
ATOM 578 C CA . SER A 1 72 ? -10.943 -16.752 -2.442 1.00 85.12 72 SER A CA 1
ATOM 579 C C . SER A 1 72 ? -10.477 -15.320 -2.113 1.00 85.12 72 SER A C 1
ATOM 581 O O . SER A 1 72 ? -9.567 -15.134 -1.294 1.00 85.12 72 SER A O 1
ATOM 583 N N . ARG A 1 73 ? -11.134 -14.319 -2.720 1.00 86.56 73 ARG A N 1
ATOM 584 C CA . ARG A 1 73 ? -10.881 -12.871 -2.641 1.00 86.56 73 ARG A CA 1
ATOM 585 C C . ARG A 1 73 ? -11.966 -12.103 -1.877 1.00 86.56 73 ARG A C 1
ATOM 587 O O . ARG A 1 73 ? -11.881 -10.879 -1.779 1.00 86.56 73 ARG A O 1
ATOM 594 N N . GLU A 1 74 ? -12.970 -12.781 -1.325 1.00 88.75 74 GLU A N 1
ATOM 595 C CA . GLU A 1 74 ? -14.016 -12.136 -0.531 1.00 88.75 74 GLU A CA 1
ATOM 596 C C . GLU A 1 74 ? -13.475 -11.531 0.772 1.00 88.75 74 GLU A C 1
ATOM 598 O O . GLU A 1 74 ? -12.666 -12.121 1.498 1.00 88.75 74 GLU A O 1
ATOM 603 N N . ILE A 1 75 ? -13.974 -10.340 1.111 1.00 88.00 75 ILE A N 1
ATOM 604 C CA . ILE A 1 75 ? -13.420 -9.512 2.192 1.00 88.00 75 ILE A CA 1
ATOM 605 C C . ILE A 1 75 ? -13.562 -10.192 3.566 1.00 88.00 75 ILE A C 1
ATOM 607 O O . ILE A 1 75 ? -12.671 -10.069 4.408 1.00 88.00 75 ILE A O 1
ATOM 611 N N . ALA A 1 76 ? -14.631 -10.966 3.785 1.00 84.19 76 ALA A N 1
ATOM 612 C CA . ALA A 1 76 ? -14.843 -11.718 5.023 1.00 84.19 76 ALA A CA 1
ATOM 613 C C . ALA A 1 76 ? -13.750 -12.781 5.256 1.00 84.19 76 ALA A C 1
ATOM 615 O O . ALA A 1 76 ? -13.180 -12.863 6.349 1.00 84.19 76 ALA A O 1
ATOM 616 N N . GLY A 1 77 ? -13.405 -13.550 4.216 1.00 88.62 77 GLY A N 1
ATOM 617 C CA . GLY A 1 77 ? -12.321 -14.533 4.263 1.00 88.62 77 GLY A CA 1
ATOM 618 C C . GLY A 1 77 ? -10.944 -13.879 4.393 1.00 88.62 77 GLY A C 1
ATOM 619 O O . GLY A 1 77 ? -10.108 -14.338 5.175 1.00 88.62 77 GLY A O 1
ATOM 620 N N . LEU A 1 78 ? -10.716 -12.772 3.679 1.00 90.94 78 LEU A N 1
ATOM 621 C CA . LEU A 1 78 ? -9.460 -12.019 3.732 1.00 90.94 78 LEU A CA 1
ATOM 622 C C . LEU A 1 78 ? -9.213 -11.375 5.106 1.00 90.94 78 LEU A C 1
ATOM 624 O O . LEU A 1 78 ? -8.126 -11.532 5.658 1.00 90.94 78 LEU A O 1
ATOM 628 N N . SER A 1 79 ? -10.207 -10.711 5.705 1.00 91.06 79 SER A N 1
ATOM 629 C CA . SER A 1 79 ? -10.061 -10.107 7.040 1.00 91.06 79 SER A CA 1
ATOM 630 C C . SER A 1 79 ? -9.754 -11.155 8.112 1.00 91.06 79 SER A C 1
ATOM 632 O O . SER A 1 79 ? -8.932 -10.897 8.987 1.00 91.06 79 SER A O 1
ATOM 634 N N . LYS A 1 80 ? -10.369 -12.347 8.039 1.00 91.12 80 LYS A N 1
ATOM 635 C CA . LYS A 1 80 ? -10.092 -13.447 8.978 1.00 91.12 80 LYS A CA 1
ATOM 636 C C . LYS A 1 80 ? -8.643 -13.931 8.866 1.00 91.12 80 LYS A C 1
ATOM 638 O O . LYS A 1 80 ? -7.967 -14.041 9.884 1.00 91.12 80 LYS A O 1
ATOM 643 N N . LYS A 1 81 ? -8.150 -14.147 7.639 1.00 92.75 81 LYS A N 1
ATOM 644 C CA . LYS A 1 81 ? -6.749 -14.525 7.373 1.00 92.75 81 LYS A CA 1
ATOM 645 C C . LYS A 1 81 ? -5.759 -13.465 7.878 1.00 92.75 81 LYS A C 1
ATOM 647 O O . LYS A 1 81 ? -4.732 -13.824 8.446 1.00 92.75 81 LYS A O 1
ATOM 652 N N . LEU A 1 82 ? -6.076 -12.175 7.722 1.00 93.38 82 LEU A N 1
ATOM 653 C CA . LEU A 1 82 ? -5.237 -11.078 8.220 1.00 93.38 82 LEU A CA 1
ATOM 654 C C . LEU A 1 82 ? -5.130 -11.081 9.753 1.00 93.38 82 LEU A C 1
ATOM 656 O O . LEU A 1 82 ? -4.025 -10.981 10.286 1.00 93.38 82 LEU A O 1
ATOM 660 N N . ASP A 1 83 ? -6.254 -11.234 10.461 1.00 91.06 83 ASP A N 1
ATOM 661 C CA . ASP A 1 83 ? -6.258 -11.328 11.926 1.00 91.06 83 ASP A CA 1
ATOM 662 C C . ASP A 1 83 ? -5.528 -12.595 12.423 1.00 91.06 83 ASP A C 1
ATOM 664 O O . ASP A 1 83 ? -4.787 -12.525 13.402 1.00 91.06 83 ASP A O 1
ATOM 668 N N . GLU A 1 84 ? -5.653 -13.731 11.727 1.00 92.50 84 GLU A N 1
ATOM 669 C CA . GLU A 1 84 ? -4.919 -14.972 12.035 1.00 92.50 84 GLU A CA 1
ATOM 670 C C . GLU A 1 84 ? -3.397 -14.829 11.838 1.00 92.50 84 GLU A C 1
ATOM 672 O O . GLU A 1 84 ? -2.621 -15.277 12.686 1.00 92.50 84 GLU A O 1
ATOM 677 N N . CYS A 1 85 ? -2.943 -14.172 10.763 1.00 93.62 85 CYS A N 1
ATOM 678 C CA . CYS A 1 85 ? -1.521 -13.875 10.557 1.00 93.62 85 CYS A CA 1
ATOM 679 C C . CYS A 1 85 ? -0.982 -12.859 11.577 1.00 93.62 85 CYS A C 1
ATOM 681 O O . CYS A 1 85 ? 0.134 -13.025 12.071 1.00 93.62 85 CYS A O 1
ATOM 683 N N . TRP A 1 86 ? -1.775 -11.850 11.954 1.00 92.69 86 TRP A N 1
ATOM 684 C CA . TRP A 1 86 ? -1.409 -10.908 13.016 1.00 92.69 86 TRP A CA 1
ATOM 685 C C . TRP A 1 86 ? -1.263 -11.596 14.380 1.00 92.69 86 TRP A C 1
ATOM 687 O O . TRP A 1 86 ? -0.281 -11.357 15.082 1.00 92.69 86 TRP A O 1
ATOM 697 N N . GLU A 1 87 ? -2.190 -12.488 14.745 1.00 90.75 87 GLU A N 1
ATOM 698 C CA . GLU A 1 87 ? -2.095 -13.267 15.986 1.00 90.75 87 GLU A CA 1
ATOM 699 C C . GLU A 1 87 ? -0.873 -14.197 15.998 1.00 90.75 87 GLU A C 1
ATOM 701 O O . GLU A 1 87 ? -0.185 -14.272 17.016 1.00 90.75 87 GLU A O 1
ATOM 706 N N . ARG A 1 88 ? -0.541 -14.841 14.871 1.00 91.75 88 ARG A N 1
ATOM 707 C CA . ARG A 1 88 ? 0.674 -15.666 14.748 1.00 91.75 88 ARG A CA 1
ATOM 708 C C . ARG A 1 88 ? 1.949 -14.842 14.962 1.00 91.75 88 ARG A C 1
ATOM 710 O O . ARG A 1 88 ? 2.770 -15.198 15.803 1.00 91.75 88 ARG A O 1
ATOM 717 N N . HIS A 1 89 ? 2.080 -13.705 14.274 1.00 90.56 89 HIS A N 1
ATOM 718 C CA . HIS A 1 89 ? 3.253 -12.824 14.389 1.00 90.56 89 HIS A CA 1
ATOM 719 C C . HIS A 1 89 ? 3.383 -12.197 15.784 1.00 90.56 89 HIS A C 1
ATOM 721 O O . HIS A 1 89 ? 4.500 -12.016 16.264 1.00 90.56 89 HIS A O 1
ATOM 727 N N . LEU A 1 90 ? 2.269 -11.909 16.472 1.00 90.38 90 LEU A N 1
ATOM 728 C CA . LEU A 1 90 ? 2.288 -11.516 17.887 1.00 90.38 90 LEU A CA 1
ATOM 729 C C . LEU A 1 90 ? 2.876 -12.623 18.772 1.00 90.38 90 LEU A C 1
ATOM 731 O O . LEU A 1 90 ? 3.764 -12.338 19.572 1.00 90.38 90 LEU A O 1
ATOM 735 N N . LEU A 1 91 ? 2.433 -13.875 18.612 1.00 90.25 91 LEU A N 1
ATOM 736 C CA . LEU A 1 91 ? 2.936 -15.009 19.397 1.00 90.25 91 LEU A CA 1
ATOM 737 C C . LEU A 1 91 ? 4.433 -15.259 19.155 1.00 90.25 91 LEU A C 1
ATOM 739 O O . LEU A 1 91 ? 5.185 -15.389 20.119 1.00 90.25 91 LEU A O 1
ATOM 743 N N . GLU A 1 92 ? 4.888 -15.238 17.899 1.00 89.94 92 GLU A N 1
ATOM 744 C CA . GLU A 1 92 ? 6.313 -15.352 17.543 1.00 89.94 92 GLU A CA 1
ATOM 745 C C . GLU A 1 92 ? 7.166 -14.221 18.138 1.00 89.94 92 GLU A C 1
ATOM 747 O O . GLU A 1 92 ? 8.302 -14.432 18.569 1.00 89.94 92 GLU A O 1
ATOM 752 N N . VAL A 1 93 ? 6.634 -12.995 18.160 1.00 89.62 93 VAL A N 1
ATOM 753 C CA . VAL A 1 93 ? 7.305 -11.840 18.766 1.00 89.62 93 VAL A CA 1
ATOM 754 C C . VAL A 1 93 ? 7.352 -11.969 20.288 1.00 89.62 93 VAL A C 1
ATOM 756 O O . VAL A 1 93 ? 8.395 -11.692 20.879 1.00 89.62 93 VAL A O 1
ATOM 759 N N . CYS A 1 94 ? 6.275 -12.430 20.926 1.00 89.50 94 CYS A N 1
ATOM 760 C CA . CYS A 1 94 ? 6.240 -12.698 22.361 1.00 89.50 94 CYS A CA 1
ATOM 761 C C . CYS A 1 94 ? 7.242 -13.789 22.763 1.00 89.50 94 CYS A C 1
ATOM 763 O O . CYS A 1 94 ? 8.053 -13.533 23.648 1.00 89.50 94 CYS A O 1
ATOM 765 N N . ASP A 1 95 ? 7.247 -14.942 22.088 1.00 90.44 95 ASP A N 1
ATOM 766 C CA . ASP A 1 95 ? 8.175 -16.058 22.337 1.00 90.44 95 ASP A CA 1
ATOM 767 C C . ASP A 1 95 ? 9.648 -15.668 22.113 1.00 90.44 95 ASP A C 1
ATOM 769 O O . ASP A 1 95 ? 10.525 -15.971 22.924 1.00 90.44 95 ASP A O 1
ATOM 773 N N . ARG A 1 96 ? 9.939 -14.904 21.052 1.00 87.25 96 ARG A N 1
ATOM 774 C CA . ARG A 1 96 ? 11.277 -14.331 20.862 1.00 87.25 96 ARG A CA 1
ATOM 775 C C . ARG A 1 96 ? 11.647 -13.392 22.011 1.00 87.25 96 ARG A C 1
ATOM 777 O O . ARG A 1 96 ? 12.766 -13.453 22.512 1.00 87.25 96 ARG A O 1
ATOM 784 N N . ASN A 1 97 ? 10.732 -12.518 22.425 1.00 90.38 97 ASN A N 1
ATOM 785 C CA . ASN A 1 97 ? 10.996 -11.520 23.459 1.00 90.38 97 ASN A CA 1
ATOM 786 C C . ASN A 1 97 ? 11.092 -12.124 24.871 1.00 90.38 97 ASN A C 1
ATOM 788 O O . ASN A 1 97 ? 11.800 -11.557 25.701 1.00 90.38 97 ASN A O 1
ATOM 792 N N . THR A 1 98 ? 10.442 -13.256 25.164 1.00 88.62 98 THR A N 1
ATOM 793 C CA . THR A 1 98 ? 10.670 -14.007 26.411 1.00 88.62 98 THR A CA 1
ATOM 794 C C . THR A 1 98 ? 12.033 -14.692 26.389 1.00 88.62 98 THR A C 1
ATOM 796 O O . THR A 1 98 ? 12.793 -14.489 27.330 1.00 88.62 98 THR A O 1
ATOM 799 N N . LYS A 1 99 ? 12.414 -15.365 25.293 1.00 88.25 99 LYS A N 1
ATOM 800 C CA . LYS A 1 99 ? 13.755 -15.970 25.121 1.00 88.25 99 LYS A CA 1
ATOM 801 C C . LYS A 1 99 ? 14.897 -14.948 25.189 1.00 88.25 99 LYS A C 1
ATOM 803 O O . LYS A 1 99 ?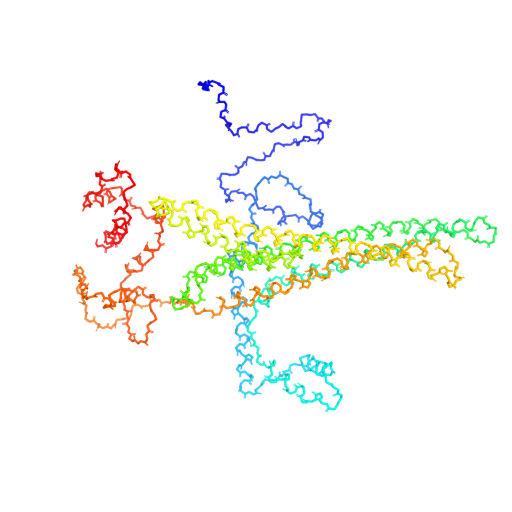 15.983 -15.242 25.679 1.00 88.25 99 LYS A O 1
ATOM 808 N N . VAL A 1 100 ? 14.660 -13.716 24.731 1.00 85.75 100 VAL A N 1
ATOM 809 C CA . VAL A 1 100 ? 15.605 -12.592 24.890 1.00 85.75 100 VAL A CA 1
ATOM 810 C C . VAL A 1 100 ? 15.714 -12.131 26.348 1.00 85.75 100 VAL A C 1
ATOM 812 O O . VAL A 1 100 ? 16.785 -11.697 26.758 1.00 85.75 100 VAL A O 1
ATOM 815 N N . LYS A 1 101 ? 14.634 -12.225 27.135 1.00 86.00 101 LYS A N 1
ATOM 816 C CA . LYS A 1 101 ? 14.616 -11.852 28.559 1.00 86.00 101 LYS A CA 1
ATOM 817 C C . LYS A 1 101 ? 15.161 -12.943 29.485 1.00 86.00 101 LYS A C 1
ATOM 819 O O . LYS A 1 101 ? 15.711 -12.593 30.521 1.00 86.00 101 LYS A O 1
ATOM 824 N N . SER A 1 102 ? 15.019 -14.224 29.136 1.00 87.50 102 SER A N 1
ATOM 825 C CA . SER A 1 102 ? 15.613 -15.340 29.890 1.00 87.50 102 SER A CA 1
ATOM 826 C C . SER A 1 102 ? 17.107 -15.528 29.606 1.00 87.50 102 SER A C 1
ATOM 828 O O . SER A 1 102 ? 17.827 -16.041 30.453 1.00 87.50 102 SER A O 1
ATOM 830 N N . GLY A 1 103 ? 17.581 -15.076 28.439 1.00 83.50 103 GLY A N 1
ATOM 831 C CA . GLY A 1 103 ? 18.975 -15.200 27.999 1.00 83.50 103 GLY A CA 1
ATOM 832 C C . GLY A 1 103 ? 19.210 -16.322 26.981 1.00 83.50 103 GLY A C 1
ATOM 833 O O . GLY A 1 103 ? 20.249 -16.336 26.327 1.00 83.50 103 GLY A O 1
ATOM 834 N N . ASP A 1 104 ? 18.224 -17.196 26.760 1.00 83.31 104 ASP A N 1
ATOM 835 C CA . ASP A 1 104 ? 18.308 -18.357 25.855 1.00 83.31 104 ASP A CA 1
ATOM 836 C C . ASP A 1 104 ? 18.330 -17.991 24.356 1.00 83.31 104 ASP A C 1
ATOM 838 O O . ASP A 1 104 ? 18.454 -18.860 23.485 1.00 83.31 104 ASP A O 1
ATOM 842 N N . PHE A 1 105 ? 18.169 -16.707 24.018 1.00 81.19 105 PHE A N 1
ATOM 843 C CA . PHE A 1 105 ? 18.090 -16.240 22.637 1.00 81.19 105 PHE A CA 1
ATOM 844 C C . PHE A 1 105 ? 19.418 -16.394 21.877 1.00 81.19 105 PHE A C 1
ATOM 846 O O . PHE A 1 105 ? 20.259 -15.496 21.818 1.00 81.19 105 PHE A O 1
ATOM 853 N N . ASN A 1 106 ? 19.552 -17.525 21.188 1.00 79.62 106 ASN A N 1
ATOM 854 C CA . ASN A 1 106 ? 20.604 -17.771 20.213 1.00 79.62 106 ASN A CA 1
ATOM 855 C C . ASN A 1 106 ? 20.219 -17.203 18.828 1.00 79.62 106 ASN A C 1
ATOM 857 O O . ASN A 1 106 ? 19.340 -17.755 18.162 1.00 79.62 106 ASN A O 1
ATOM 861 N N . PRO A 1 107 ? 20.875 -16.135 18.327 1.00 79.50 107 PRO A N 1
ATOM 862 C CA . PRO A 1 107 ? 20.589 -15.603 16.996 1.00 79.50 107 PRO A CA 1
ATOM 863 C C . PRO A 1 107 ? 21.069 -16.560 15.898 1.00 79.50 107 PRO A C 1
ATOM 865 O O . PRO A 1 107 ? 22.162 -17.128 15.994 1.00 79.50 107 PRO A O 1
ATOM 868 N N . THR A 1 108 ? 20.287 -16.689 14.824 1.00 85.50 108 THR A N 1
ATOM 869 C CA . THR A 1 108 ? 20.643 -17.483 13.635 1.00 85.50 108 THR A CA 1
ATOM 870 C C . THR A 1 108 ? 21.855 -16.898 12.903 1.00 85.50 108 THR A C 1
ATOM 872 O O . THR A 1 108 ? 22.128 -15.698 12.989 1.00 85.50 108 THR A O 1
ATOM 875 N N . LEU A 1 109 ? 22.586 -17.732 12.153 1.00 84.31 109 LEU A N 1
ATOM 876 C CA . LEU A 1 109 ? 23.817 -17.325 11.456 1.00 84.31 109 LEU A CA 1
ATOM 877 C C . LEU A 1 109 ? 23.603 -16.108 10.538 1.00 84.31 109 LEU A C 1
ATOM 879 O O . LEU A 1 109 ? 24.376 -15.156 10.605 1.00 84.31 109 LEU A O 1
ATOM 883 N N . GLY A 1 110 ? 22.512 -16.081 9.763 1.00 85.25 110 GLY A N 1
ATOM 884 C CA . GLY A 1 110 ? 22.169 -14.941 8.902 1.00 85.25 110 GLY A CA 1
ATOM 885 C C . GLY A 1 110 ? 21.949 -13.629 9.669 1.00 85.25 110 GLY A C 1
ATOM 886 O O . GLY A 1 110 ? 22.409 -12.580 9.223 1.00 85.25 110 GLY A O 1
ATOM 887 N N . LEU A 1 111 ? 21.328 -13.674 10.857 1.00 81.12 111 LEU A N 1
ATOM 888 C CA . LEU A 1 111 ? 21.180 -12.495 11.722 1.00 81.12 111 LEU A CA 1
ATOM 889 C C . LEU A 1 111 ? 22.531 -12.014 12.269 1.00 81.12 111 LEU A C 1
ATOM 891 O O . LEU A 1 111 ? 22.791 -10.811 12.252 1.00 81.12 111 LEU A O 1
ATOM 895 N N . ARG A 1 112 ? 23.415 -12.936 12.685 1.00 82.06 112 ARG A N 1
ATOM 896 C CA . ARG A 1 112 ? 24.786 -12.597 13.120 1.00 82.06 112 ARG A CA 1
ATOM 897 C C . ARG A 1 112 ? 25.557 -11.902 11.994 1.00 82.06 112 ARG A C 1
ATOM 899 O O . ARG A 1 112 ? 26.103 -10.824 12.211 1.00 82.06 112 ARG A O 1
ATOM 906 N N . ILE A 1 113 ? 25.545 -12.478 10.789 1.00 85.62 113 ILE A N 1
ATOM 907 C CA . ILE A 1 113 ? 26.212 -11.933 9.595 1.00 85.62 113 ILE A CA 1
ATOM 908 C C . ILE A 1 113 ? 25.663 -10.539 9.254 1.00 85.62 113 ILE A C 1
ATOM 910 O O . ILE A 1 113 ? 26.441 -9.600 9.090 1.00 85.62 113 ILE A O 1
ATOM 914 N N . PHE A 1 114 ? 24.338 -10.365 9.232 1.00 84.88 114 PHE A N 1
ATOM 915 C CA . PHE A 1 114 ? 23.703 -9.069 8.975 1.00 84.88 114 PHE A CA 1
ATOM 916 C C . PHE A 1 114 ? 24.117 -7.994 9.993 1.00 84.88 114 PHE A C 1
ATOM 918 O O . PHE A 1 114 ? 24.429 -6.865 9.610 1.00 84.88 114 PHE A O 1
ATOM 925 N N . TRP A 1 115 ? 24.174 -8.329 11.287 1.00 84.19 115 TRP A N 1
ATOM 926 C CA . TRP A 1 115 ? 24.630 -7.400 12.326 1.00 84.19 115 TRP A CA 1
ATOM 927 C C . TRP A 1 115 ? 26.127 -7.080 12.231 1.00 84.19 115 TRP A C 1
ATOM 929 O O . TRP A 1 115 ? 26.500 -5.927 12.444 1.00 84.19 115 TRP A O 1
ATOM 939 N N . VAL A 1 116 ? 26.978 -8.045 11.862 1.00 83.88 116 VAL A N 1
ATOM 940 C CA . VAL A 1 116 ? 28.413 -7.808 11.612 1.00 83.88 116 VAL A CA 1
ATOM 941 C C . VAL A 1 116 ? 28.610 -6.868 10.420 1.00 83.88 116 VAL A C 1
ATOM 943 O O . VAL A 1 116 ? 29.294 -5.856 10.562 1.00 83.88 116 VAL A O 1
ATOM 946 N N . ILE A 1 117 ? 27.955 -7.128 9.283 1.00 85.00 117 ILE A N 1
ATOM 947 C CA . ILE A 1 117 ? 28.007 -6.257 8.096 1.00 85.00 117 ILE A CA 1
ATOM 948 C C . ILE A 1 117 ? 27.539 -4.837 8.453 1.00 85.00 117 ILE A C 1
ATOM 950 O O . ILE A 1 117 ? 28.213 -3.859 8.136 1.00 85.00 117 ILE A O 1
ATOM 954 N N . LYS A 1 118 ? 26.424 -4.705 9.182 1.00 81.88 118 LYS A N 1
ATOM 955 C CA . LYS A 1 118 ? 25.869 -3.403 9.588 1.00 81.88 118 LYS A CA 1
ATOM 956 C C . LYS A 1 118 ? 26.753 -2.647 10.590 1.00 81.88 118 LYS A C 1
ATOM 958 O O . LYS A 1 118 ? 26.790 -1.420 10.548 1.00 81.88 118 LYS A O 1
ATOM 963 N N . ALA A 1 119 ? 27.480 -3.354 11.459 1.00 81.44 119 ALA A N 1
ATOM 964 C CA . ALA A 1 119 ? 28.472 -2.759 12.356 1.00 81.44 119 ALA A CA 1
ATOM 965 C C . ALA A 1 119 ? 29.717 -2.271 11.592 1.00 81.44 119 ALA A C 1
ATOM 967 O O . ALA A 1 119 ? 30.190 -1.164 11.849 1.00 81.44 119 ALA A O 1
ATOM 968 N N . LEU A 1 120 ? 30.208 -3.052 10.622 1.00 83.06 120 LEU A N 1
ATOM 969 C CA . LEU A 1 120 ? 31.345 -2.690 9.765 1.00 83.06 120 LEU A CA 1
ATOM 970 C C . LEU A 1 120 ? 31.033 -1.504 8.838 1.00 83.06 120 LEU A C 1
ATOM 972 O O . LEU A 1 120 ? 31.876 -0.631 8.667 1.00 83.06 120 LEU A O 1
ATOM 976 N N . LEU A 1 121 ? 29.813 -1.426 8.295 1.00 82.38 121 LEU A N 1
ATOM 977 C CA . LEU A 1 121 ? 29.365 -0.305 7.456 1.00 82.38 121 LEU A CA 1
ATOM 978 C C . LEU A 1 121 ? 29.254 1.033 8.208 1.00 82.38 121 LEU A C 1
ATOM 980 O O . LEU A 1 121 ? 29.203 2.078 7.565 1.00 82.38 121 LEU A O 1
ATOM 984 N N . LYS A 1 122 ? 29.179 1.024 9.549 1.00 74.00 122 LYS A N 1
ATOM 985 C CA . LYS A 1 122 ? 28.987 2.241 10.358 1.00 74.00 122 LYS A CA 1
ATOM 986 C C . LYS A 1 122 ? 30.199 2.638 11.210 1.00 74.00 122 LYS A C 1
ATOM 988 O O . LYS A 1 122 ? 30.291 3.799 11.603 1.00 74.00 122 LYS A O 1
ATOM 993 N N . ALA A 1 123 ? 31.110 1.717 11.526 1.00 68.94 123 ALA A N 1
ATOM 994 C CA . ALA A 1 123 ? 32.239 1.986 12.417 1.00 68.94 123 ALA A CA 1
ATOM 995 C C . ALA A 1 123 ? 33.565 1.432 11.862 1.00 68.94 123 ALA A C 1
ATOM 997 O O . ALA A 1 123 ? 33.599 0.290 11.400 1.00 68.94 123 ALA A O 1
ATOM 998 N N . PRO A 1 124 ? 34.682 2.182 11.964 1.00 69.81 124 PRO A N 1
ATOM 999 C CA . PRO A 1 124 ? 35.993 1.701 11.534 1.00 69.81 124 PRO A CA 1
ATOM 1000 C C . PRO A 1 124 ? 36.442 0.468 12.336 1.00 69.81 124 PRO A C 1
ATOM 1002 O O . PRO A 1 124 ? 36.002 0.247 13.470 1.00 69.81 124 PRO A O 1
ATOM 1005 N N . LYS A 1 125 ? 37.368 -0.312 11.755 1.00 64.12 125 LYS A N 1
ATOM 1006 C CA . LYS A 1 125 ? 37.786 -1.659 12.208 1.00 64.12 125 LYS A CA 1
ATOM 1007 C C . LYS A 1 125 ? 38.178 -1.788 13.693 1.00 64.12 125 LYS A C 1
ATOM 1009 O O . LYS A 1 125 ? 38.127 -2.896 14.213 1.00 64.12 125 LYS A O 1
ATOM 1014 N N . ALA A 1 126 ? 38.518 -0.705 14.394 1.00 65.69 126 ALA A N 1
ATOM 1015 C CA . ALA A 1 126 ? 38.784 -0.730 15.836 1.00 65.69 126 ALA A CA 1
ATOM 1016 C C . ALA A 1 126 ? 37.513 -0.865 16.709 1.00 65.69 126 ALA A C 1
ATOM 1018 O O . ALA A 1 126 ? 37.540 -1.522 17.745 1.00 65.69 126 ALA A O 1
ATOM 1019 N N . ASN A 1 127 ? 36.385 -0.266 16.302 1.00 76.56 127 ASN A N 1
ATOM 1020 C CA . ASN A 1 127 ? 35.214 -0.063 17.172 1.00 76.56 127 ASN A CA 1
ATOM 1021 C C . ASN A 1 127 ? 34.000 -0.957 16.851 1.00 76.56 127 ASN A C 1
ATOM 1023 O O . ASN A 1 127 ? 32.999 -0.912 17.576 1.00 76.56 127 ASN A O 1
ATOM 1027 N N . TRP A 1 128 ? 34.066 -1.798 15.810 1.00 73.75 128 TRP A N 1
ATOM 1028 C CA . TRP A 1 128 ? 32.913 -2.591 15.353 1.00 73.75 128 TRP A CA 1
ATOM 1029 C C . TRP A 1 128 ? 32.325 -3.508 16.437 1.00 73.75 128 TRP A C 1
ATOM 1031 O O . TRP A 1 128 ? 31.108 -3.644 16.495 1.00 73.75 128 TRP A O 1
ATOM 1041 N N . ARG A 1 129 ? 33.140 -4.077 17.344 1.00 77.38 129 ARG A N 1
ATOM 1042 C CA . ARG A 1 129 ? 32.656 -4.947 18.441 1.00 77.38 129 ARG A CA 1
ATOM 1043 C C . ARG A 1 129 ? 31.706 -4.218 19.401 1.00 77.38 129 ARG A C 1
ATOM 1045 O O . ARG A 1 129 ? 30.676 -4.770 19.777 1.00 77.38 129 ARG A O 1
ATOM 1052 N N . ARG A 1 130 ? 32.005 -2.960 19.756 1.00 77.38 130 ARG A N 1
ATOM 1053 C CA . ARG A 1 130 ? 31.106 -2.127 20.582 1.00 77.38 130 ARG A CA 1
ATOM 1054 C C . ARG A 1 130 ? 29.802 -1.844 19.834 1.00 77.38 130 ARG A C 1
ATOM 1056 O O . ARG A 1 130 ? 28.727 -2.016 20.398 1.00 77.38 130 ARG A O 1
ATOM 1063 N N . SER A 1 131 ? 29.900 -1.495 18.549 1.00 74.81 131 SER A N 1
ATOM 1064 C CA . SER A 1 131 ? 28.734 -1.258 17.689 1.00 74.81 131 SER A CA 1
ATOM 1065 C C . SER A 1 131 ? 27.855 -2.510 17.547 1.00 74.81 131 SER A C 1
ATOM 1067 O O . SER A 1 131 ? 26.640 -2.421 17.704 1.00 74.81 131 SER A O 1
ATOM 1069 N N . TYR A 1 132 ? 28.459 -3.686 17.347 1.00 78.44 132 TYR A N 1
ATOM 1070 C CA . TYR A 1 132 ? 27.780 -4.982 17.292 1.00 78.44 132 TYR A CA 1
ATOM 1071 C C . TYR A 1 132 ? 27.016 -5.284 18.588 1.00 78.44 132 TYR A C 1
ATOM 1073 O O . TYR A 1 132 ? 25.839 -5.623 18.516 1.00 78.44 132 TYR A O 1
ATOM 1081 N N . ASN A 1 133 ? 27.612 -5.069 19.767 1.00 78.06 133 ASN A N 1
ATOM 1082 C CA . ASN A 1 133 ? 26.908 -5.255 21.044 1.00 78.06 133 ASN A CA 1
ATOM 1083 C C . ASN A 1 133 ? 25.741 -4.258 21.217 1.00 78.06 133 ASN A C 1
ATOM 1085 O O . ASN A 1 133 ? 24.675 -4.631 21.703 1.00 78.06 133 ASN A O 1
ATOM 1089 N N . SER A 1 134 ? 25.882 -3.010 20.754 1.00 75.94 134 SER A N 1
ATOM 1090 C CA . SER A 1 134 ? 24.759 -2.058 20.709 1.00 75.94 134 SER A CA 1
ATOM 1091 C C . SER A 1 134 ? 23.653 -2.481 19.730 1.00 75.94 134 SER A C 1
ATOM 1093 O O . SER A 1 134 ? 22.479 -2.217 19.990 1.00 75.94 134 SER A O 1
ATOM 1095 N N . TYR A 1 135 ? 23.992 -3.145 18.619 1.00 73.12 135 TYR A N 1
ATOM 1096 C CA . TYR A 1 135 ? 23.005 -3.741 17.714 1.00 73.12 135 TYR A CA 1
ATOM 1097 C C . TYR A 1 135 ? 22.338 -4.979 18.327 1.00 73.12 135 TYR A C 1
ATOM 1099 O O . TYR A 1 135 ? 21.117 -5.086 18.241 1.00 73.12 135 TYR A O 1
ATOM 1107 N N . LEU A 1 136 ? 23.090 -5.849 19.008 1.00 74.56 136 LEU A N 1
ATOM 1108 C CA . LEU A 1 136 ? 22.565 -7.010 19.729 1.00 74.56 136 LEU A CA 1
ATOM 1109 C C . LEU A 1 136 ? 21.489 -6.578 20.735 1.00 74.56 136 LEU A C 1
ATOM 1111 O O . LEU A 1 136 ? 20.352 -7.031 20.645 1.00 74.56 136 LEU A O 1
ATOM 1115 N N . ASN A 1 137 ? 21.807 -5.624 21.615 1.00 74.69 137 ASN A N 1
ATOM 1116 C CA . ASN A 1 137 ? 20.891 -5.171 22.667 1.00 74.69 137 ASN A CA 1
ATOM 1117 C C . ASN A 1 137 ? 19.664 -4.408 22.131 1.00 74.69 137 ASN A C 1
ATOM 1119 O O . ASN A 1 137 ? 18.634 -4.375 22.796 1.00 74.69 137 ASN A O 1
ATOM 1123 N N . ARG A 1 138 ? 19.758 -3.788 20.943 1.00 74.12 138 ARG A N 1
ATOM 1124 C CA . ARG A 1 138 ? 18.671 -2.985 20.346 1.00 74.12 138 ARG A CA 1
ATOM 1125 C C . ARG A 1 138 ? 17.797 -3.750 19.339 1.00 74.12 138 ARG A C 1
ATOM 1127 O O . ARG A 1 138 ? 16.713 -3.274 19.024 1.00 74.12 138 ARG A O 1
ATOM 1134 N N . TRP A 1 139 ? 18.257 -4.890 18.815 1.00 71.38 139 TRP A N 1
ATOM 1135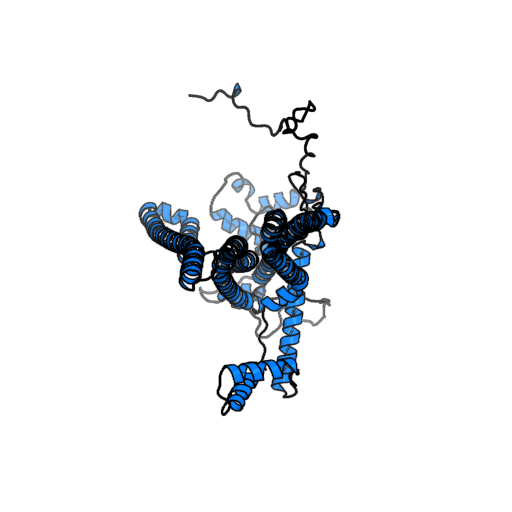 C CA . TRP A 1 139 ? 17.549 -5.689 17.794 1.00 71.38 139 TRP A CA 1
ATOM 1136 C C . TRP A 1 139 ? 17.303 -7.152 18.226 1.00 71.38 139 TRP A C 1
ATOM 1138 O O . TRP A 1 139 ? 16.802 -7.966 17.440 1.00 71.38 139 TRP A O 1
ATOM 1148 N N . SER A 1 140 ? 17.637 -7.501 19.472 1.00 73.12 140 SER A N 1
ATOM 1149 C CA . SER A 1 140 ? 17.190 -8.730 20.134 1.00 73.12 140 SER A CA 1
ATOM 1150 C C . SER A 1 140 ? 15.670 -8.694 20.329 1.00 73.12 140 SER A C 1
ATOM 1152 O O . SER A 1 140 ? 14.955 -9.491 19.709 1.00 73.12 140 SER A O 1
ATOM 1154 N N . ILE A 1 141 ? 15.196 -7.705 21.097 1.00 78.50 141 ILE A N 1
ATOM 1155 C CA . ILE A 1 141 ? 13.782 -7.365 21.280 1.00 78.50 141 ILE A CA 1
ATOM 1156 C C . ILE A 1 141 ? 13.202 -6.959 19.919 1.00 78.50 141 ILE A C 1
ATOM 1158 O O . ILE A 1 141 ? 13.682 -6.023 19.278 1.00 78.50 141 ILE A O 1
ATOM 1162 N N . LYS A 1 142 ? 12.173 -7.681 19.470 1.00 83.69 142 LYS A N 1
ATOM 1163 C CA . LYS A 1 142 ? 11.427 -7.414 18.233 1.00 83.69 142 LYS A CA 1
ATOM 1164 C C . LYS A 1 142 ? 10.090 -6.771 18.600 1.00 83.69 142 LYS A C 1
ATOM 1166 O O . LYS A 1 142 ? 9.433 -7.197 19.544 1.00 83.69 142 LYS A O 1
ATOM 1171 N N . GLU A 1 143 ? 9.659 -5.778 17.836 1.00 85.69 143 GLU A N 1
ATOM 1172 C CA . GLU A 1 143 ? 8.285 -5.272 17.893 1.00 85.69 143 GLU A CA 1
ATOM 1173 C C . GLU A 1 143 ? 7.387 -6.001 16.874 1.00 85.69 143 GLU A C 1
ATOM 1175 O O . GLU A 1 143 ? 7.862 -6.364 15.787 1.00 85.69 143 GLU A O 1
ATOM 1180 N N . PRO A 1 144 ? 6.081 -6.179 17.154 1.00 88.00 144 PRO A N 1
ATOM 1181 C CA . PRO A 1 144 ? 5.142 -6.642 16.142 1.00 88.00 144 PRO A CA 1
ATOM 1182 C C . PRO A 1 144 ? 4.986 -5.572 15.054 1.00 88.00 144 PRO A C 1
ATOM 1184 O O . PRO A 1 144 ? 5.146 -4.370 15.292 1.00 88.00 144 PRO A O 1
ATOM 1187 N N . SER A 1 145 ? 4.737 -6.022 13.826 1.00 89.88 145 SER A N 1
ATOM 1188 C CA . SER A 1 145 ? 4.825 -5.184 12.626 1.00 89.88 145 SER A CA 1
ATOM 1189 C C . SER A 1 145 ? 3.822 -5.629 11.564 1.00 89.88 145 SER A C 1
ATOM 1191 O O . SER A 1 145 ? 3.954 -6.702 10.980 1.00 89.88 145 SER A O 1
ATOM 1193 N N . LEU A 1 146 ? 2.823 -4.779 11.306 1.00 91.12 146 LEU A N 1
ATOM 1194 C CA . LEU A 1 146 ? 1.677 -5.085 10.440 1.00 91.12 146 LEU A CA 1
ATOM 1195 C C . LEU A 1 146 ? 2.092 -5.355 8.981 1.00 91.12 146 LEU A C 1
ATOM 1197 O O . LEU A 1 146 ? 1.472 -6.162 8.298 1.00 91.12 146 LEU A O 1
ATOM 1201 N N . ALA A 1 147 ? 3.201 -4.751 8.541 1.00 90.44 147 ALA A N 1
ATOM 1202 C CA . ALA A 1 147 ? 3.817 -4.999 7.238 1.00 90.44 147 ALA A CA 1
ATOM 1203 C C . ALA A 1 147 ? 4.177 -6.480 7.003 1.00 90.44 147 ALA A C 1
ATOM 1205 O O . ALA A 1 147 ? 4.008 -6.977 5.894 1.00 90.44 147 ALA A O 1
ATOM 1206 N N . TRP A 1 148 ? 4.644 -7.188 8.040 1.00 90.31 148 TRP A N 1
ATOM 1207 C CA . TRP A 1 148 ? 4.996 -8.606 7.928 1.00 90.31 148 TRP A CA 1
ATOM 1208 C C . TRP A 1 148 ? 3.750 -9.491 7.902 1.00 90.31 148 TRP A C 1
ATOM 1210 O O . TRP A 1 148 ? 3.619 -10.285 6.985 1.00 90.31 148 TRP A O 1
ATOM 1220 N N . ALA A 1 149 ? 2.758 -9.251 8.767 1.00 91.81 149 ALA A N 1
ATOM 1221 C CA . ALA A 1 149 ? 1.478 -9.970 8.697 1.00 91.81 149 ALA A CA 1
ATOM 1222 C C . ALA A 1 149 ? 0.758 -9.807 7.334 1.00 91.81 149 ALA A C 1
ATOM 1224 O O . ALA A 1 149 ? 0.103 -10.738 6.867 1.00 91.81 149 ALA A O 1
ATOM 1225 N N . LEU A 1 150 ? 0.913 -8.652 6.669 1.00 91.50 150 LEU A N 1
ATOM 1226 C CA . LEU A 1 150 ? 0.449 -8.431 5.291 1.00 91.50 150 LEU A CA 1
ATOM 1227 C C . LEU A 1 150 ? 1.300 -9.182 4.249 1.00 91.50 150 LEU A C 1
ATOM 1229 O O . LEU A 1 150 ? 0.740 -9.762 3.317 1.00 91.50 150 LEU A O 1
ATOM 1233 N N . ASN A 1 151 ? 2.628 -9.215 4.405 1.00 92.62 151 ASN A N 1
ATOM 1234 C CA . ASN A 1 151 ? 3.522 -10.031 3.573 1.00 92.62 151 ASN A CA 1
ATOM 1235 C C . ASN A 1 151 ? 3.215 -11.530 3.707 1.00 92.62 151 ASN A C 1
ATOM 1237 O O . ASN A 1 151 ? 3.197 -12.236 2.710 1.00 92.62 151 ASN A O 1
ATOM 1241 N N . ASP A 1 152 ? 2.911 -12.028 4.898 1.00 91.94 152 ASP A N 1
ATOM 1242 C CA . ASP A 1 152 ? 2.658 -13.458 5.104 1.00 91.94 152 ASP A CA 1
ATOM 1243 C C . ASP A 1 152 ? 1.297 -13.884 4.518 1.00 91.94 152 ASP A C 1
ATOM 1245 O O . ASP A 1 152 ? 1.058 -15.059 4.250 1.00 91.94 152 ASP A O 1
ATOM 1249 N N . MET A 1 153 ? 0.412 -12.911 4.267 1.00 90.69 153 MET A N 1
ATOM 1250 C CA . MET A 1 153 ? -0.891 -13.095 3.629 1.00 90.69 153 MET A CA 1
ATOM 1251 C C . MET A 1 153 ? -0.856 -12.941 2.095 1.00 90.69 153 MET A C 1
ATOM 1253 O O . MET A 1 153 ? -1.490 -13.727 1.392 1.00 90.69 153 MET A O 1
ATOM 1257 N N . PHE A 1 154 ? -0.142 -11.940 1.564 1.00 90.94 154 PHE A N 1
ATOM 1258 C CA . PHE A 1 154 ? -0.132 -11.601 0.126 1.00 90.94 154 PHE A CA 1
ATOM 1259 C C . PHE A 1 154 ? 1.222 -11.811 -0.572 1.00 90.94 154 PHE A C 1
ATOM 1261 O O . PHE A 1 154 ? 1.319 -11.662 -1.792 1.00 90.94 154 PHE A O 1
ATOM 1268 N N . GLY A 1 155 ? 2.269 -12.167 0.170 1.00 87.50 155 GLY A N 1
ATOM 1269 C CA . GLY A 1 155 ? 3.664 -12.146 -0.273 1.00 87.50 155 GLY A CA 1
ATOM 1270 C C . GLY A 1 155 ? 3.921 -12.963 -1.528 1.00 87.50 155 GLY A C 1
ATOM 1271 O O . GLY A 1 155 ? 4.594 -12.477 -2.424 1.00 87.50 155 GLY A O 1
ATOM 1272 N N . TRP A 1 156 ? 3.327 -14.150 -1.669 1.00 89.81 156 TRP A N 1
ATOM 1273 C CA . TRP A 1 156 ? 3.473 -14.948 -2.894 1.00 89.81 156 TRP A CA 1
ATOM 1274 C C . TRP A 1 156 ? 2.997 -14.197 -4.150 1.00 89.81 156 TRP A C 1
ATOM 1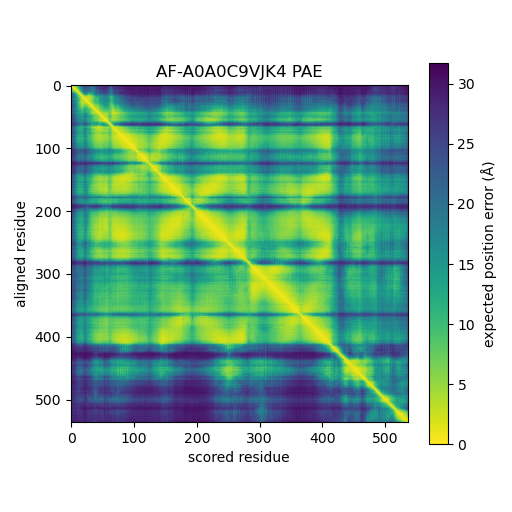276 O O . TRP A 1 156 ? 3.677 -14.191 -5.172 1.00 89.81 156 TRP A O 1
ATOM 1286 N N . GLN A 1 157 ? 1.867 -13.487 -4.065 1.00 88.62 157 GLN A N 1
ATOM 1287 C CA . GLN A 1 157 ? 1.337 -12.692 -5.179 1.00 88.62 157 GLN A CA 1
ATOM 1288 C C . GLN A 1 157 ? 2.196 -11.442 -5.448 1.00 88.62 157 GLN A C 1
ATOM 1290 O O . GLN A 1 157 ? 2.417 -11.085 -6.607 1.00 88.62 157 GLN A O 1
ATOM 1295 N N . PHE A 1 158 ? 2.707 -10.812 -4.386 1.00 90.38 158 PHE A N 1
ATOM 1296 C CA . PHE A 1 158 ? 3.556 -9.620 -4.447 1.00 90.38 158 PHE A CA 1
ATOM 1297 C C . PHE A 1 158 ? 4.965 -9.920 -4.993 1.00 90.38 158 PHE A C 1
ATOM 1299 O O . PHE A 1 158 ? 5.417 -9.282 -5.939 1.00 90.38 158 PHE A O 1
ATOM 1306 N N . TRP A 1 159 ? 5.653 -10.936 -4.470 1.00 91.44 159 TRP A N 1
ATOM 1307 C CA . TRP A 1 159 ? 6.998 -11.309 -4.915 1.00 91.44 159 TRP A CA 1
ATOM 1308 C C . TRP A 1 159 ? 7.005 -11.894 -6.337 1.00 91.44 159 TRP A C 1
ATOM 1310 O O . TRP A 1 159 ? 7.949 -11.637 -7.083 1.00 91.44 159 TRP A O 1
ATOM 1320 N N . ILE A 1 160 ? 5.930 -12.569 -6.777 1.00 92.19 160 ILE A N 1
ATOM 1321 C CA . ILE A 1 160 ? 5.761 -12.923 -8.199 1.00 92.19 160 ILE A CA 1
ATOM 1322 C C . ILE A 1 160 ? 5.623 -11.673 -9.079 1.00 92.19 160 ILE A C 1
ATOM 1324 O O . ILE A 1 160 ? 6.175 -11.663 -10.177 1.00 92.19 160 ILE A O 1
ATOM 1328 N N . SER A 1 161 ? 4.925 -10.616 -8.640 1.00 90.81 161 SER A N 1
ATOM 1329 C CA . SER A 1 161 ? 4.845 -9.383 -9.442 1.00 90.81 161 SER A CA 1
ATOM 1330 C C . SER A 1 161 ? 6.236 -8.753 -9.602 1.00 90.81 161 SER A C 1
ATOM 1332 O O . SER A 1 161 ? 6.626 -8.425 -10.722 1.00 90.81 161 SER A O 1
ATOM 1334 N N . GLY A 1 162 ? 7.029 -8.701 -8.525 1.00 91.19 162 GLY A N 1
ATOM 1335 C CA . GLY A 1 162 ? 8.428 -8.263 -8.559 1.00 91.19 162 GLY A CA 1
ATOM 1336 C C . GLY A 1 162 ? 9.304 -9.091 -9.507 1.00 91.19 162 GLY A C 1
ATOM 1337 O O . GLY A 1 162 ? 10.056 -8.524 -10.297 1.00 91.19 162 GLY A O 1
ATOM 1338 N N . LEU A 1 163 ? 9.164 -10.422 -9.503 1.00 93.25 163 LEU A N 1
ATOM 1339 C CA . LEU A 1 163 ? 9.880 -11.304 -10.432 1.00 93.25 163 LEU A CA 1
ATOM 1340 C C . LEU A 1 163 ? 9.486 -11.044 -11.899 1.00 93.25 163 LEU A C 1
ATOM 1342 O O . LEU A 1 163 ? 10.357 -10.930 -12.758 1.00 93.25 163 LEU A O 1
ATOM 1346 N N . MET A 1 164 ? 8.189 -10.887 -12.185 1.00 91.12 164 MET A N 1
ATOM 1347 C CA . MET A 1 164 ? 7.694 -10.573 -13.534 1.00 91.12 164 MET A CA 1
ATOM 1348 C C . MET A 1 164 ? 8.158 -9.192 -14.019 1.00 91.12 164 MET A C 1
ATOM 1350 O O . MET A 1 164 ? 8.449 -9.025 -15.203 1.00 91.12 164 MET A O 1
ATOM 1354 N N . LYS A 1 165 ? 8.307 -8.222 -13.106 1.00 92.12 165 LYS A N 1
ATOM 1355 C CA . LYS A 1 165 ? 8.894 -6.910 -13.407 1.00 92.12 165 LYS A CA 1
ATOM 1356 C C . LYS A 1 165 ? 10.368 -7.018 -13.794 1.00 92.12 165 LYS A C 1
ATOM 1358 O O . LYS A 1 165 ? 10.755 -6.441 -14.805 1.00 92.12 165 LYS A O 1
ATOM 1363 N N . ILE A 1 166 ? 11.163 -7.799 -13.056 1.00 93.56 166 ILE A N 1
ATOM 1364 C CA . ILE A 1 166 ? 12.572 -8.061 -13.396 1.00 93.56 166 ILE A CA 1
ATOM 1365 C C . ILE A 1 166 ? 12.673 -8.690 -14.794 1.00 93.56 166 ILE A C 1
ATOM 1367 O O . ILE A 1 166 ? 13.404 -8.177 -15.634 1.00 93.56 166 ILE A O 1
ATOM 1371 N N . ILE A 1 167 ? 11.883 -9.731 -15.085 1.00 93.31 167 ILE A N 1
ATOM 1372 C CA . ILE A 1 167 ? 11.859 -10.388 -16.406 1.00 93.31 167 ILE A CA 1
ATOM 1373 C C . ILE A 1 167 ? 11.474 -9.397 -17.519 1.00 93.31 167 ILE A C 1
ATOM 1375 O O . ILE A 1 167 ? 12.124 -9.358 -18.568 1.00 93.31 167 ILE A O 1
ATOM 1379 N N . GLY A 1 168 ? 10.449 -8.572 -17.286 1.00 92.62 168 GLY A N 1
ATOM 1380 C CA . GLY A 1 168 ? 9.978 -7.578 -18.251 1.00 92.62 168 GLY A CA 1
ATOM 1381 C C . GLY A 1 168 ? 11.008 -6.483 -18.551 1.00 92.62 168 GLY A C 1
ATOM 1382 O O . GLY A 1 168 ? 11.151 -6.079 -19.707 1.00 92.62 168 GLY A O 1
ATOM 1383 N N . ASP A 1 169 ? 11.768 -6.052 -17.542 1.00 91.62 169 ASP A N 1
ATOM 1384 C CA . ASP A 1 169 ? 12.776 -4.993 -17.664 1.00 91.62 169 ASP A CA 1
ATOM 1385 C C . ASP A 1 169 ? 14.112 -5.513 -18.215 1.00 91.62 169 ASP A C 1
ATOM 1387 O O . ASP A 1 169 ? 14.711 -4.861 -19.069 1.00 91.62 169 ASP A O 1
ATOM 1391 N N . THR A 1 170 ? 14.549 -6.718 -17.830 1.00 92.19 170 THR A N 1
ATOM 1392 C CA . THR A 1 170 ? 15.682 -7.398 -18.485 1.00 92.19 170 THR A CA 1
ATOM 1393 C C . THR A 1 170 ? 15.390 -7.625 -19.969 1.00 92.19 170 THR A C 1
ATOM 1395 O O . THR A 1 170 ? 16.259 -7.385 -20.804 1.00 92.19 170 THR A O 1
ATOM 1398 N N . SER A 1 171 ? 14.154 -7.998 -20.319 1.00 91.62 171 SER A N 1
ATOM 1399 C CA . SER A 1 171 ? 13.727 -8.099 -21.721 1.00 91.62 171 SER A CA 1
ATOM 1400 C C . SER A 1 171 ? 13.734 -6.732 -22.419 1.00 91.62 171 SER A C 1
ATOM 1402 O O . SER A 1 171 ? 14.210 -6.622 -23.545 1.00 91.62 171 SER A O 1
ATOM 1404 N N . GLN A 1 172 ? 13.301 -5.656 -21.751 1.00 90.69 172 GLN A N 1
ATOM 1405 C CA . GLN A 1 172 ? 13.350 -4.309 -22.335 1.00 90.69 172 GLN A CA 1
ATOM 1406 C C . GLN A 1 172 ? 14.791 -3.846 -22.631 1.00 90.69 172 GLN A C 1
ATOM 1408 O O . GLN A 1 172 ? 15.042 -3.246 -23.675 1.00 90.69 172 GLN A O 1
ATOM 1413 N N . LEU A 1 173 ? 15.742 -4.167 -21.748 1.00 89.19 173 LEU A N 1
ATOM 1414 C CA . LEU A 1 173 ? 17.170 -3.863 -21.915 1.00 89.19 173 LEU A CA 1
ATOM 1415 C C . LEU A 1 173 ? 17.856 -4.721 -22.995 1.00 89.19 173 LEU A C 1
ATOM 1417 O O . LEU A 1 173 ? 18.832 -4.273 -23.591 1.00 89.19 173 LEU A O 1
ATOM 1421 N N . MET A 1 174 ? 17.339 -5.919 -23.290 1.00 88.12 174 MET A N 1
ATOM 1422 C CA . MET A 1 174 ? 17.832 -6.768 -24.386 1.00 88.12 174 MET A CA 1
ATOM 1423 C C . MET A 1 174 ? 17.477 -6.228 -25.780 1.00 88.12 174 MET A C 1
ATOM 1425 O O . MET A 1 174 ? 18.197 -6.506 -26.737 1.00 88.12 174 MET A O 1
ATOM 1429 N N . GLY A 1 175 ? 16.414 -5.424 -25.910 1.00 84.94 175 GLY A N 1
ATOM 1430 C CA . GLY A 1 175 ? 15.970 -4.864 -27.194 1.00 84.94 175 GLY A CA 1
ATOM 1431 C C . GLY A 1 175 ? 17.067 -4.094 -27.952 1.00 84.94 175 GLY A C 1
ATOM 1432 O O . GLY A 1 175 ? 17.399 -4.488 -29.069 1.00 84.94 175 GLY A O 1
ATOM 1433 N N . PRO A 1 176 ? 17.686 -3.049 -27.363 1.00 83.00 176 PRO A N 1
ATOM 1434 C CA . PRO A 1 176 ? 18.767 -2.289 -28.005 1.00 83.00 176 PRO A CA 1
ATOM 1435 C C . PRO A 1 176 ? 20.053 -3.084 -28.281 1.00 83.00 176 PRO A C 1
ATOM 1437 O O . PRO A 1 176 ? 20.844 -2.675 -29.130 1.00 83.00 176 PRO A O 1
ATOM 1440 N N . LEU A 1 177 ? 20.275 -4.202 -27.576 1.00 76.62 177 LEU A N 1
ATOM 1441 C CA . LEU A 1 177 ? 21.440 -5.075 -27.770 1.00 76.62 177 LEU A CA 1
ATOM 1442 C C . LEU A 1 177 ? 21.288 -5.983 -29.002 1.00 76.62 177 LEU A C 1
ATOM 1444 O O . LEU A 1 177 ? 22.287 -6.340 -29.627 1.00 76.62 177 LEU A O 1
ATOM 1448 N N . LEU A 1 178 ? 20.053 -6.296 -29.412 1.00 73.44 178 LEU A N 1
ATOM 1449 C CA . LEU A 1 178 ? 19.737 -6.966 -30.680 1.00 73.44 178 LEU A CA 1
ATOM 1450 C C . LEU A 1 178 ? 19.822 -5.976 -31.859 1.00 73.44 178 LEU A C 1
ATOM 1452 O O . LEU A 1 178 ? 18.869 -5.767 -32.609 1.00 73.44 178 LEU A O 1
ATOM 1456 N N . ALA A 1 179 ? 20.983 -5.336 -32.011 1.00 67.88 179 ALA A N 1
ATOM 1457 C CA . ALA A 1 179 ? 21.224 -4.260 -32.962 1.00 67.88 179 ALA A CA 1
ATOM 1458 C C . ALA A 1 179 ? 21.265 -4.761 -34.421 1.00 67.88 179 ALA A C 1
ATOM 1460 O O . ALA A 1 179 ? 22.334 -4.930 -35.010 1.00 67.88 179 ALA A O 1
ATOM 1461 N N . ILE A 1 180 ? 20.087 -4.915 -35.040 1.00 74.69 180 ILE A N 1
ATOM 1462 C CA . ILE A 1 180 ? 19.895 -5.249 -36.470 1.00 74.69 180 ILE A CA 1
ATOM 1463 C C . ILE A 1 180 ? 20.707 -4.313 -37.392 1.00 74.69 180 ILE A C 1
ATOM 1465 O O . ILE A 1 180 ? 21.141 -4.718 -38.467 1.00 74.69 180 ILE A O 1
ATOM 1469 N N . ILE A 1 181 ? 21.003 -3.089 -36.942 1.00 76.38 181 ILE A N 1
ATOM 1470 C CA . ILE A 1 181 ? 21.873 -2.116 -37.623 1.00 76.38 181 ILE A CA 1
ATOM 1471 C C . ILE A 1 181 ? 23.269 -2.703 -37.922 1.00 76.38 181 ILE A C 1
ATOM 1473 O O . ILE A 1 181 ? 23.794 -2.479 -39.010 1.00 76.38 181 ILE A O 1
ATOM 1477 N N . ASN A 1 182 ? 23.849 -3.511 -37.025 1.00 78.56 182 ASN A N 1
ATOM 1478 C CA . ASN A 1 182 ? 25.136 -4.180 -37.268 1.00 78.56 182 ASN A CA 1
ATOM 1479 C C . ASN A 1 182 ? 25.041 -5.271 -38.345 1.00 78.56 182 ASN A C 1
ATOM 1481 O O . ASN A 1 182 ? 25.969 -5.434 -39.136 1.00 78.56 182 ASN A O 1
ATOM 1485 N N . PHE A 1 183 ? 23.916 -5.990 -38.417 1.00 81.25 183 PHE A N 1
ATOM 1486 C CA . PHE A 1 183 ? 23.660 -6.936 -39.506 1.00 81.25 183 PHE A CA 1
ATOM 1487 C C . PHE A 1 183 ? 23.489 -6.198 -40.844 1.00 81.25 183 PHE A C 1
ATOM 1489 O O . PHE A 1 183 ? 24.136 -6.556 -41.825 1.00 81.25 183 PHE A O 1
ATOM 1496 N N . GLY A 1 184 ? 22.700 -5.117 -40.864 1.00 78.88 184 GLY A N 1
ATOM 1497 C CA . GLY A 1 184 ? 22.508 -4.272 -42.047 1.00 78.88 184 GLY A CA 1
ATOM 1498 C C . GLY A 1 184 ? 23.815 -3.675 -42.577 1.00 78.88 184 GLY A C 1
ATOM 1499 O O . GLY A 1 184 ? 24.048 -3.698 -43.782 1.00 78.88 184 GLY A O 1
ATOM 1500 N N . LYS A 1 185 ? 24.709 -3.225 -41.686 1.00 77.56 185 LYS A N 1
ATOM 1501 C CA . LYS A 1 185 ? 26.055 -2.754 -42.050 1.00 77.56 185 LYS A CA 1
ATOM 1502 C C . LYS A 1 185 ? 26.912 -3.839 -42.684 1.00 77.56 185 LYS A C 1
ATOM 1504 O O . LYS A 1 185 ? 27.422 -3.615 -43.772 1.00 77.56 185 LYS A O 1
ATOM 1509 N N . ARG A 1 186 ? 27.028 -5.017 -42.059 1.00 77.56 186 ARG A N 1
ATOM 1510 C CA . ARG A 1 186 ? 27.792 -6.147 -42.626 1.00 77.56 186 ARG A CA 1
ATOM 1511 C C . ARG A 1 186 ? 27.244 -6.579 -43.988 1.00 77.56 186 ARG A C 1
ATOM 1513 O O . ARG A 1 186 ? 28.008 -6.842 -44.904 1.00 77.56 186 ARG A O 1
ATOM 1520 N N . HIS A 1 187 ? 25.923 -6.575 -44.158 1.00 76.62 187 HIS A N 1
ATOM 1521 C CA . HIS A 1 187 ? 25.287 -6.884 -45.441 1.00 76.62 187 HIS A CA 1
ATOM 1522 C C . HIS A 1 187 ? 25.481 -5.775 -46.504 1.00 76.62 187 HIS A C 1
ATOM 1524 O O . HIS A 1 187 ? 25.379 -6.043 -47.702 1.00 76.62 187 HIS A O 1
ATOM 1530 N N . TYR A 1 188 ? 25.765 -4.534 -46.096 1.00 75.88 188 TYR A N 1
ATOM 1531 C CA . TYR A 1 188 ? 26.135 -3.446 -47.005 1.00 75.88 188 TYR A CA 1
ATOM 1532 C C . TYR A 1 188 ? 27.632 -3.481 -47.362 1.00 75.88 188 TYR A C 1
ATOM 1534 O O . TYR A 1 188 ? 27.972 -3.355 -48.535 1.00 75.88 188 TYR A O 1
ATOM 1542 N N . ALA A 1 189 ? 28.509 -3.710 -46.378 1.00 72.75 189 ALA A N 1
ATOM 1543 C CA . ALA A 1 189 ? 29.961 -3.817 -46.549 1.00 72.75 189 ALA A CA 1
ATOM 1544 C C . ALA A 1 189 ? 30.362 -5.010 -47.434 1.00 72.75 189 ALA A C 1
ATOM 1546 O O . ALA A 1 189 ? 31.148 -4.843 -48.364 1.00 72.75 189 ALA A O 1
ATOM 1547 N N . ALA A 1 190 ? 29.709 -6.165 -47.272 1.00 68.69 190 ALA A N 1
ATOM 1548 C CA . ALA A 1 190 ? 29.893 -7.343 -48.126 1.00 68.69 190 ALA A CA 1
ATOM 1549 C C . ALA A 1 190 ? 29.303 -7.210 -49.556 1.00 68.69 190 ALA A C 1
ATOM 1551 O O . ALA A 1 190 ? 29.068 -8.207 -50.236 1.00 68.69 190 ALA A O 1
ATOM 1552 N N . LYS A 1 191 ? 29.031 -5.982 -50.029 1.00 63.97 191 LYS A N 1
ATOM 1553 C CA . LYS A 1 191 ? 28.888 -5.672 -51.466 1.00 63.97 191 LYS A CA 1
ATOM 1554 C C . LYS A 1 191 ? 30.207 -5.242 -52.117 1.00 63.97 191 LYS A C 1
ATOM 1556 O O . LYS A 1 191 ? 30.309 -5.273 -53.340 1.00 63.97 191 LYS A O 1
ATOM 1561 N N . THR A 1 192 ? 31.195 -4.839 -51.321 1.00 65.81 192 THR A N 1
ATOM 1562 C CA . THR A 1 192 ? 32.594 -4.700 -51.752 1.00 65.81 192 THR A CA 1
ATOM 1563 C C . THR A 1 192 ? 33.231 -6.102 -51.796 1.00 65.81 192 THR A C 1
ATOM 1565 O O . THR A 1 192 ? 32.888 -6.933 -50.956 1.00 65.81 192 THR A O 1
ATOM 1568 N N . PRO A 1 193 ? 34.111 -6.415 -52.767 1.00 63.03 193 PRO A N 1
ATOM 1569 C CA . PRO A 1 193 ? 34.354 -7.798 -53.209 1.00 63.03 193 PRO A CA 1
ATOM 1570 C C . PRO A 1 193 ? 35.210 -8.677 -52.274 1.00 63.03 193 PRO A C 1
ATOM 1572 O O . PRO A 1 193 ? 35.541 -9.798 -52.651 1.00 63.03 193 PRO A O 1
ATOM 1575 N N . GLU A 1 194 ? 35.576 -8.195 -51.085 1.00 59.91 194 GLU A N 1
ATOM 1576 C CA . GLU A 1 194 ? 36.557 -8.839 -50.194 1.00 59.91 194 GLU A CA 1
ATOM 1577 C C . GLU A 1 194 ? 35.945 -9.492 -48.935 1.00 59.91 194 GLU A C 1
ATOM 1579 O O . GLU A 1 194 ? 36.626 -10.268 -48.267 1.00 59.91 194 GLU A O 1
ATOM 1584 N N . GLU A 1 195 ? 34.663 -9.249 -48.618 1.00 63.69 195 GLU A N 1
ATOM 1585 C CA . GLU A 1 195 ? 33.978 -9.861 -47.462 1.00 63.69 195 GLU A CA 1
ATOM 1586 C C . GLU A 1 195 ? 32.872 -10.864 -47.864 1.00 63.69 195 GLU A C 1
ATOM 1588 O O . GLU A 1 195 ? 32.076 -10.588 -48.766 1.00 63.69 195 GLU A O 1
ATOM 1593 N N . PRO A 1 196 ? 32.735 -12.011 -47.164 1.00 71.81 196 PRO A N 1
ATOM 1594 C CA . PRO A 1 196 ? 31.645 -12.956 -47.396 1.00 71.81 196 PRO A CA 1
ATOM 1595 C C . PRO A 1 196 ? 30.305 -12.418 -46.867 1.00 71.81 196 PRO A C 1
ATOM 1597 O O . PRO A 1 196 ? 30.180 -12.039 -45.700 1.00 71.81 196 PRO A O 1
ATOM 1600 N N . VAL A 1 197 ? 29.266 -12.446 -47.709 1.00 70.25 197 VAL A N 1
ATOM 1601 C CA . VAL A 1 197 ? 27.922 -11.967 -47.342 1.00 70.25 197 VAL A CA 1
ATOM 1602 C C . VAL A 1 197 ? 27.332 -12.726 -46.138 1.00 70.25 197 VAL A C 1
ATOM 1604 O O . VAL A 1 197 ? 27.305 -13.960 -46.135 1.00 70.25 197 VAL A O 1
ATOM 1607 N N . PRO A 1 198 ? 26.814 -12.028 -45.107 1.00 73.25 198 PRO A N 1
ATOM 1608 C CA . PRO A 1 198 ? 26.244 -12.683 -43.935 1.00 73.25 198 PRO A CA 1
ATOM 1609 C C . PRO A 1 198 ? 24.904 -13.353 -44.271 1.00 73.25 198 PRO A C 1
ATOM 1611 O O . PRO A 1 198 ? 24.025 -12.743 -44.879 1.00 73.25 198 PRO A O 1
ATOM 1614 N N . PHE A 1 199 ? 24.716 -14.600 -43.825 1.00 80.12 199 PHE A N 1
ATOM 1615 C CA . PHE A 1 199 ? 23.506 -15.381 -44.103 1.00 80.12 199 PHE A CA 1
ATOM 1616 C C . PHE A 1 199 ? 22.215 -14.641 -43.706 1.00 80.12 199 PHE A C 1
ATOM 1618 O O . PHE A 1 199 ? 22.027 -14.277 -42.544 1.00 80.12 199 PHE A O 1
ATOM 1625 N N . VAL A 1 200 ? 21.275 -14.508 -44.649 1.00 82.31 200 VAL A N 1
ATOM 1626 C CA . VAL A 1 200 ? 19.981 -13.815 -44.459 1.00 82.31 200 VAL A CA 1
ATOM 1627 C C . VAL A 1 200 ? 19.180 -14.373 -43.270 1.00 82.31 200 VAL A C 1
ATOM 1629 O O . VAL A 1 200 ? 18.537 -13.617 -42.541 1.00 82.31 200 VAL A O 1
ATOM 1632 N N . GLY A 1 201 ? 19.288 -15.682 -43.010 1.00 83.62 201 GLY A N 1
ATOM 1633 C CA . GLY A 1 201 ? 18.662 -16.342 -41.859 1.00 83.62 201 GLY A CA 1
ATOM 1634 C C . GLY A 1 201 ? 19.093 -15.782 -40.495 1.00 83.62 201 GLY A C 1
ATOM 1635 O O . GLY A 1 201 ? 18.293 -15.791 -39.562 1.00 83.62 201 GLY A O 1
ATOM 1636 N N . LEU A 1 202 ? 20.303 -15.218 -40.374 1.00 83.88 202 LEU A N 1
ATOM 1637 C CA . LEU A 1 202 ? 20.751 -14.543 -39.151 1.00 83.88 202 LEU A CA 1
ATOM 1638 C C . LEU A 1 202 ? 19.946 -13.258 -38.899 1.00 83.88 202 LEU A C 1
ATOM 1640 O O . LEU A 1 202 ? 19.506 -13.020 -37.776 1.00 83.88 202 LEU A O 1
ATOM 1644 N N . GLY A 1 203 ? 19.695 -12.466 -39.946 1.00 84.69 203 GLY A N 1
ATOM 1645 C CA . GLY A 1 203 ? 18.855 -11.267 -39.870 1.00 84.69 203 GLY A CA 1
ATOM 1646 C C . GLY A 1 203 ? 17.397 -11.595 -39.539 1.00 84.69 203 GLY A C 1
ATOM 1647 O O . GLY A 1 203 ? 16.797 -10.943 -38.684 1.00 84.69 203 GLY A O 1
ATOM 1648 N N . MET A 1 204 ? 16.848 -12.658 -40.141 1.00 87.25 204 MET A N 1
ATOM 1649 C CA . MET A 1 204 ? 15.512 -13.173 -39.802 1.00 87.25 204 MET A CA 1
ATOM 1650 C C . MET A 1 204 ? 15.432 -13.632 -38.337 1.00 87.25 204 MET A C 1
ATOM 1652 O O . MET A 1 204 ? 14.485 -13.281 -37.634 1.00 87.25 204 MET A O 1
ATOM 1656 N N . GLY A 1 205 ? 16.454 -14.344 -37.848 1.00 88.44 205 GLY A N 1
ATOM 1657 C CA . GLY A 1 205 ? 16.563 -14.759 -36.448 1.00 88.44 205 GLY A CA 1
ATOM 1658 C C . GLY A 1 205 ? 16.642 -13.580 -35.472 1.00 88.44 205 GLY A C 1
ATOM 1659 O O . GLY A 1 205 ? 15.959 -13.589 -34.451 1.00 88.44 205 GLY A O 1
ATOM 1660 N N . MET A 1 206 ? 17.403 -12.529 -35.801 1.00 86.69 206 MET A N 1
ATOM 1661 C CA . MET A 1 206 ? 17.465 -11.299 -34.998 1.00 86.69 206 MET A CA 1
ATOM 1662 C C . MET A 1 206 ? 16.117 -10.566 -34.950 1.00 86.69 206 MET A C 1
ATOM 1664 O O . MET A 1 206 ? 15.697 -10.139 -33.875 1.00 86.69 206 MET A O 1
ATOM 1668 N N . ALA A 1 207 ? 15.412 -10.457 -36.080 1.00 87.25 207 ALA A N 1
ATOM 1669 C CA . ALA A 1 207 ? 14.092 -9.827 -36.139 1.00 87.25 207 ALA A CA 1
ATOM 1670 C C . ALA A 1 207 ? 13.039 -10.604 -35.325 1.00 87.25 207 ALA A C 1
ATOM 1672 O O . ALA A 1 207 ? 12.294 -10.009 -34.544 1.00 87.25 207 ALA A O 1
ATOM 1673 N N . PHE A 1 208 ? 13.016 -11.936 -35.441 1.00 91.06 208 PHE A N 1
ATOM 1674 C CA . PHE A 1 208 ? 12.125 -12.793 -34.652 1.00 91.06 208 PHE A CA 1
ATOM 1675 C C . PHE A 1 208 ? 12.479 -12.776 -33.155 1.00 91.06 208 PHE A C 1
ATOM 1677 O O . PHE A 1 208 ? 11.591 -12.709 -32.307 1.00 91.06 208 PHE A O 1
ATOM 1684 N N . GLY A 1 209 ? 13.772 -12.742 -32.817 1.00 90.38 209 GLY A N 1
ATOM 1685 C CA . GLY A 1 209 ? 14.248 -12.560 -31.446 1.00 90.38 209 GLY A CA 1
ATOM 1686 C C . GLY A 1 209 ? 13.780 -11.236 -30.836 1.00 90.38 209 GLY A C 1
ATOM 1687 O O . GLY A 1 209 ? 13.260 -11.227 -29.724 1.00 90.38 209 GLY A O 1
ATOM 1688 N N . LEU A 1 210 ? 13.876 -10.128 -31.579 1.00 89.31 210 LEU A N 1
ATOM 1689 C CA . LEU A 1 210 ? 13.400 -8.814 -31.134 1.00 89.31 210 LEU A CA 1
ATOM 1690 C C . LEU A 1 210 ? 11.871 -8.786 -30.941 1.00 89.31 210 LEU A C 1
ATOM 1692 O O . LEU A 1 210 ? 11.388 -8.201 -29.968 1.00 89.31 210 LEU A O 1
ATOM 1696 N N . PHE A 1 211 ? 11.105 -9.476 -31.793 1.00 91.50 211 PHE A N 1
ATOM 1697 C CA . PHE A 1 211 ? 9.667 -9.690 -31.587 1.00 91.50 211 PHE A CA 1
ATOM 1698 C C . PHE A 1 211 ? 9.370 -10.476 -30.295 1.00 91.50 211 PHE A C 1
ATOM 1700 O O . PHE A 1 211 ? 8.586 -10.019 -29.465 1.00 91.50 211 PHE A O 1
ATOM 1707 N N . LEU A 1 212 ? 10.031 -11.615 -30.058 1.00 91.88 212 LEU A N 1
ATOM 1708 C CA . LEU A 1 212 ? 9.826 -12.399 -28.830 1.00 91.88 212 LEU A CA 1
ATOM 1709 C C . LEU A 1 212 ? 10.227 -11.629 -27.561 1.00 91.88 212 LEU A C 1
ATOM 1711 O O . LEU A 1 212 ? 9.510 -11.669 -26.561 1.00 91.88 212 LEU A O 1
ATOM 1715 N N . VAL A 1 213 ? 11.340 -10.895 -27.603 1.00 91.69 213 VAL A N 1
ATOM 1716 C CA . VAL A 1 213 ? 11.832 -10.073 -26.486 1.00 91.69 213 VAL A CA 1
ATOM 1717 C C . VAL A 1 213 ? 10.870 -8.922 -26.173 1.00 91.69 213 VAL A C 1
ATOM 1719 O O . VAL A 1 213 ? 10.571 -8.676 -25.002 1.00 91.69 213 VAL A O 1
ATOM 1722 N N . THR A 1 214 ? 10.318 -8.250 -27.189 1.00 91.75 214 THR A N 1
ATOM 1723 C CA . THR A 1 214 ? 9.319 -7.186 -26.974 1.00 91.75 214 THR A CA 1
ATOM 1724 C C . THR A 1 214 ? 7.987 -7.732 -26.454 1.00 91.75 214 THR A C 1
ATOM 1726 O O . THR A 1 214 ? 7.446 -7.171 -25.502 1.00 91.75 214 THR A O 1
ATOM 1729 N N . VAL A 1 215 ? 7.498 -8.867 -26.970 1.00 92.19 215 VAL A N 1
ATOM 1730 C CA . VAL A 1 215 ? 6.304 -9.552 -26.433 1.00 92.19 215 VAL A CA 1
ATOM 1731 C C . VAL A 1 215 ? 6.509 -9.974 -24.972 1.00 92.19 215 VAL A C 1
ATOM 1733 O O . VAL A 1 215 ? 5.645 -9.712 -24.133 1.00 92.19 215 VAL A O 1
ATOM 1736 N N . CYS A 1 216 ? 7.665 -10.555 -24.634 1.00 92.00 216 CYS A N 1
ATOM 1737 C CA . CYS A 1 216 ? 8.018 -10.919 -23.259 1.00 92.00 216 CYS A CA 1
ATOM 1738 C C . CYS A 1 216 ? 8.028 -9.691 -22.332 1.00 92.00 216 CYS A C 1
ATOM 1740 O O . CYS A 1 216 ? 7.446 -9.724 -21.245 1.00 92.00 216 CYS A O 1
ATOM 1742 N N . SER A 1 217 ? 8.624 -8.582 -22.788 1.00 92.31 217 SER A N 1
ATOM 1743 C CA . SER A 1 217 ? 8.663 -7.328 -22.032 1.00 92.31 217 SER A CA 1
ATOM 1744 C C . SER A 1 217 ? 7.260 -6.781 -21.742 1.00 92.31 217 SER A C 1
ATOM 1746 O O . SER A 1 217 ? 6.948 -6.472 -20.589 1.00 92.31 217 SER A O 1
ATOM 1748 N N . ILE A 1 218 ? 6.380 -6.750 -22.751 1.00 92.31 218 ILE A N 1
ATOM 1749 C CA . ILE A 1 218 ? 4.989 -6.298 -22.604 1.00 92.31 218 ILE A CA 1
ATOM 1750 C C . ILE A 1 218 ? 4.233 -7.182 -21.602 1.00 92.31 218 ILE A C 1
ATOM 1752 O O . ILE A 1 218 ? 3.622 -6.657 -20.670 1.00 92.31 218 ILE A O 1
ATOM 1756 N N . ILE A 1 219 ? 4.299 -8.512 -21.744 1.00 91.00 219 ILE A N 1
ATOM 1757 C CA . ILE A 1 219 ? 3.596 -9.443 -20.844 1.00 91.00 219 ILE A CA 1
ATOM 1758 C C . ILE A 1 219 ? 4.107 -9.292 -19.404 1.00 91.00 219 ILE A C 1
ATOM 1760 O O . ILE A 1 219 ? 3.297 -9.167 -18.484 1.00 91.00 219 ILE A O 1
ATOM 1764 N N . GLY A 1 220 ? 5.428 -9.237 -19.195 1.00 90.94 220 GLY A N 1
ATOM 1765 C CA . GLY A 1 220 ? 6.030 -9.060 -17.869 1.00 90.94 220 GLY A CA 1
ATOM 1766 C C . GLY A 1 220 ? 5.604 -7.755 -17.188 1.00 90.94 220 GLY A C 1
ATOM 1767 O O . GLY A 1 220 ? 5.212 -7.764 -16.018 1.00 90.94 220 GLY A O 1
ATOM 1768 N N . GLN A 1 221 ? 5.592 -6.640 -17.927 1.00 90.00 221 GLN A N 1
ATOM 1769 C CA . GLN A 1 221 ? 5.173 -5.340 -17.394 1.00 90.00 221 GLN A CA 1
ATOM 1770 C C . GLN A 1 221 ? 3.668 -5.282 -17.083 1.00 90.00 221 GLN A C 1
ATOM 1772 O O . GLN A 1 221 ? 3.294 -4.814 -16.006 1.00 90.00 221 GLN A O 1
ATOM 1777 N N . GLN A 1 222 ? 2.798 -5.798 -17.958 1.00 89.88 222 GLN A N 1
ATOM 1778 C CA . GLN A 1 222 ? 1.350 -5.800 -17.706 1.00 89.88 222 GLN A CA 1
ATOM 1779 C C . GLN A 1 222 ? 0.964 -6.749 -16.559 1.00 89.88 222 GLN A C 1
ATOM 1781 O O . GLN A 1 222 ? 0.174 -6.380 -15.687 1.00 89.88 222 GLN A O 1
ATOM 1786 N N . GLN A 1 223 ? 1.579 -7.937 -16.484 1.00 90.38 223 GLN A N 1
ATOM 1787 C CA . GLN A 1 223 ? 1.388 -8.860 -15.360 1.00 90.38 223 GLN A CA 1
ATOM 1788 C C . GLN A 1 223 ? 1.881 -8.272 -14.033 1.00 90.38 223 GLN A C 1
ATOM 1790 O O . GLN A 1 223 ? 1.231 -8.481 -13.007 1.00 90.38 223 GLN A O 1
ATOM 1795 N N . PHE A 1 224 ? 2.979 -7.509 -14.032 1.00 91.38 224 PHE A N 1
ATOM 1796 C CA . PHE A 1 224 ? 3.424 -6.771 -12.850 1.00 91.38 224 PHE A CA 1
ATOM 1797 C C . PHE A 1 224 ? 2.366 -5.771 -12.372 1.00 91.38 224 PHE A C 1
ATOM 1799 O O . PHE A 1 224 ? 1.935 -5.861 -11.219 1.00 91.38 224 PHE A O 1
ATOM 1806 N N . PHE A 1 225 ? 1.911 -4.859 -13.241 1.00 88.50 225 PHE A N 1
ATOM 1807 C CA . PHE A 1 225 ? 0.929 -3.840 -12.859 1.00 88.50 225 PHE A CA 1
ATOM 1808 C C . PHE A 1 225 ? -0.379 -4.465 -12.368 1.00 88.50 225 PHE A C 1
ATOM 1810 O O . PHE A 1 225 ? -0.844 -4.116 -11.281 1.00 88.50 225 PHE A O 1
ATOM 1817 N N . TRP A 1 226 ? -0.935 -5.433 -13.105 1.00 87.69 226 TRP A N 1
ATOM 1818 C CA . TRP A 1 226 ? -2.189 -6.090 -12.731 1.00 87.69 226 TRP A CA 1
ATOM 1819 C C . TRP A 1 226 ? -2.089 -6.804 -11.372 1.00 87.69 226 TRP A C 1
ATOM 1821 O O . TRP A 1 226 ? -2.941 -6.607 -10.502 1.00 87.69 226 TRP A O 1
ATOM 1831 N N . ARG A 1 227 ? -1.013 -7.572 -11.136 1.00 88.81 227 ARG A N 1
ATOM 1832 C CA . ARG A 1 227 ? -0.794 -8.270 -9.855 1.00 88.81 227 ARG A CA 1
ATOM 1833 C C . ARG A 1 227 ? -0.567 -7.290 -8.707 1.00 88.81 227 ARG A C 1
ATOM 1835 O O . ARG A 1 227 ? -1.181 -7.449 -7.655 1.00 88.81 227 ARG A O 1
ATOM 1842 N N . SER A 1 228 ? 0.260 -6.263 -8.909 1.00 89.75 228 SER A N 1
ATOM 1843 C CA . SER A 1 228 ? 0.566 -5.269 -7.873 1.00 89.75 228 SER A CA 1
ATOM 1844 C C . SER A 1 228 ? -0.692 -4.502 -7.448 1.00 89.75 228 SER A C 1
ATOM 1846 O O . SER A 1 228 ? -1.036 -4.497 -6.263 1.00 89.75 228 SER A O 1
ATOM 1848 N N . ILE A 1 229 ? -1.461 -3.975 -8.411 1.00 87.69 229 ILE A N 1
ATOM 1849 C CA . ILE A 1 229 ? -2.742 -3.291 -8.160 1.00 87.69 229 ILE A CA 1
ATOM 1850 C C . ILE A 1 229 ? -3.735 -4.229 -7.454 1.00 87.69 229 ILE A C 1
ATOM 1852 O O . ILE A 1 229 ? -4.338 -3.836 -6.453 1.00 87.69 229 ILE A O 1
ATOM 1856 N N . SER A 1 230 ? -3.863 -5.485 -7.905 1.00 87.94 230 SER A N 1
ATOM 1857 C CA . SER A 1 230 ? -4.736 -6.471 -7.253 1.00 87.94 230 SER A CA 1
ATOM 1858 C C . SER A 1 230 ? -4.333 -6.717 -5.793 1.00 87.94 230 SER A C 1
ATOM 1860 O O . SER A 1 230 ? -5.206 -6.733 -4.927 1.00 87.94 230 SER A O 1
ATOM 1862 N N . THR A 1 231 ? -3.040 -6.875 -5.480 1.00 90.62 231 THR A N 1
ATOM 1863 C CA . THR A 1 231 ? -2.601 -7.068 -4.083 1.00 90.62 231 THR A CA 1
ATOM 1864 C C . THR A 1 231 ? -2.870 -5.842 -3.208 1.00 90.62 231 THR A C 1
ATOM 1866 O O . THR A 1 231 ? -3.347 -6.002 -2.086 1.00 90.62 231 THR A O 1
ATOM 1869 N N . GLY A 1 232 ? -2.660 -4.624 -3.723 1.00 90.06 232 GLY A N 1
ATOM 1870 C CA . GLY A 1 232 ? -2.954 -3.381 -3.000 1.00 90.06 232 GLY A CA 1
ATOM 1871 C C . GLY A 1 232 ? -4.434 -3.237 -2.630 1.00 90.06 232 GLY A C 1
ATOM 1872 O O . GLY A 1 232 ? -4.760 -2.923 -1.482 1.00 90.06 232 GLY A O 1
ATOM 1873 N N . ILE A 1 233 ? -5.334 -3.533 -3.574 1.00 89.50 233 ILE A N 1
ATOM 1874 C CA . ILE A 1 233 ? -6.786 -3.434 -3.367 1.00 89.50 233 ILE A CA 1
ATOM 1875 C C . ILE A 1 233 ? -7.274 -4.491 -2.365 1.00 89.50 233 ILE A C 1
ATOM 1877 O O . ILE A 1 233 ? -8.035 -4.159 -1.453 1.00 89.50 233 ILE A O 1
ATOM 1881 N N . LEU A 1 234 ? -6.813 -5.741 -2.481 1.00 91.06 234 LEU A N 1
ATOM 1882 C CA . LEU A 1 234 ? -7.201 -6.819 -1.562 1.00 91.06 234 LEU A CA 1
ATOM 1883 C C . LEU A 1 234 ? -6.652 -6.584 -0.142 1.00 91.06 234 LEU A C 1
ATOM 1885 O O . LEU A 1 234 ? -7.379 -6.779 0.834 1.00 91.06 234 LEU A O 1
ATOM 1889 N N . ALA A 1 235 ? -5.417 -6.086 -0.015 1.00 91.56 235 ALA A N 1
ATOM 1890 C CA . ALA A 1 235 ? -4.850 -5.670 1.268 1.00 91.56 235 ALA A CA 1
ATOM 1891 C C . ALA A 1 235 ? -5.640 -4.507 1.891 1.00 91.56 235 ALA A C 1
ATOM 1893 O O . ALA A 1 235 ? -5.940 -4.537 3.086 1.00 91.56 235 ALA A O 1
ATOM 1894 N N . ARG A 1 236 ? -6.049 -3.517 1.085 1.00 91.69 236 ARG A N 1
ATOM 1895 C CA . ARG A 1 236 ? -6.916 -2.415 1.528 1.00 91.69 236 ARG A CA 1
ATOM 1896 C C . ARG A 1 236 ? -8.266 -2.912 2.037 1.00 91.69 236 ARG A C 1
ATOM 1898 O O . ARG A 1 236 ? -8.679 -2.493 3.114 1.00 91.69 236 ARG A O 1
ATOM 1905 N N . ALA A 1 237 ? -8.929 -3.810 1.315 1.00 91.88 237 ALA A N 1
ATOM 1906 C CA . ALA A 1 237 ? -10.211 -4.372 1.737 1.00 91.88 237 ALA A CA 1
ATOM 1907 C C . ALA A 1 237 ? -10.100 -5.132 3.075 1.00 91.88 237 ALA A C 1
ATOM 1909 O O . ALA A 1 237 ? -10.896 -4.899 3.987 1.00 91.88 237 ALA A O 1
ATOM 1910 N N . ALA A 1 238 ? -9.074 -5.980 3.224 1.00 93.12 238 ALA A N 1
ATOM 1911 C CA . ALA A 1 238 ? -8.816 -6.729 4.455 1.00 93.12 238 ALA A CA 1
ATOM 1912 C C . ALA A 1 238 ? -8.518 -5.810 5.656 1.00 93.12 238 ALA A C 1
ATOM 1914 O O . ALA A 1 238 ? -9.063 -6.013 6.744 1.00 93.12 238 ALA A O 1
ATOM 1915 N N . LEU A 1 239 ? -7.696 -4.771 5.453 1.00 93.25 239 LEU A N 1
ATOM 1916 C CA . LEU A 1 239 ? -7.385 -3.777 6.481 1.00 93.25 239 LEU A CA 1
ATOM 1917 C C . LEU A 1 239 ? -8.628 -2.983 6.904 1.00 93.25 239 LEU A C 1
ATOM 1919 O O . LEU A 1 239 ? -8.832 -2.809 8.101 1.00 93.25 239 LEU A O 1
ATOM 1923 N N . ILE A 1 240 ? -9.473 -2.540 5.962 1.00 92.38 240 ILE A N 1
ATOM 1924 C CA . ILE A 1 240 ? -10.685 -1.761 6.277 1.00 92.38 240 ILE A CA 1
ATOM 1925 C C . ILE A 1 240 ? -11.595 -2.549 7.223 1.00 92.38 240 ILE A C 1
ATOM 1927 O O . ILE A 1 240 ? -12.004 -2.015 8.253 1.00 92.38 240 ILE A O 1
ATOM 1931 N N . VAL A 1 241 ? -11.878 -3.820 6.919 1.00 91.69 241 VAL A N 1
ATOM 1932 C CA . VAL A 1 241 ? -12.786 -4.634 7.744 1.00 91.69 241 VAL A CA 1
ATOM 1933 C C . VAL A 1 241 ? -12.163 -5.015 9.089 1.00 91.69 241 VAL A C 1
ATOM 1935 O O . VAL A 1 241 ? -12.867 -4.945 10.097 1.00 91.69 241 VAL A O 1
ATOM 1938 N N . SER A 1 242 ? -10.863 -5.328 9.160 1.00 90.31 242 SER A N 1
ATOM 1939 C CA . SER A 1 242 ? -10.205 -5.604 10.450 1.00 90.31 242 SER A CA 1
ATOM 1940 C C . SER A 1 242 ? -10.177 -4.358 11.352 1.00 90.31 242 SER A C 1
ATOM 1942 O O . SER A 1 242 ? -10.590 -4.435 12.511 1.00 90.31 242 SER A O 1
ATOM 1944 N N . VAL A 1 243 ? -9.800 -3.185 10.820 1.00 90.44 243 VAL A N 1
ATOM 1945 C CA . VAL A 1 243 ? -9.790 -1.904 11.559 1.00 90.44 243 VAL A CA 1
ATOM 1946 C C . VAL A 1 243 ? -11.196 -1.512 12.014 1.00 90.44 243 VAL A C 1
ATOM 1948 O O . VAL A 1 243 ? -11.395 -1.206 13.188 1.00 90.44 243 VAL A O 1
ATOM 1951 N N . TYR A 1 244 ? -12.192 -1.579 11.127 1.00 88.75 244 TYR A N 1
ATOM 1952 C CA . TYR A 1 244 ? -13.585 -1.259 11.454 1.00 88.75 244 TYR A CA 1
ATOM 1953 C C . TYR A 1 244 ? -14.153 -2.195 12.534 1.00 88.75 244 TYR A C 1
ATOM 1955 O O . TYR A 1 244 ? -14.718 -1.736 13.530 1.00 88.75 244 TYR A O 1
ATOM 1963 N N . ARG A 1 245 ? -13.929 -3.510 12.396 1.00 85.56 245 ARG A N 1
ATOM 1964 C CA . ARG A 1 245 ? -14.343 -4.515 13.386 1.00 85.56 245 ARG A CA 1
ATOM 1965 C C . ARG A 1 245 ? -13.689 -4.271 14.744 1.00 85.56 245 ARG A C 1
ATOM 1967 O O . ARG A 1 245 ? -14.373 -4.340 15.762 1.00 85.56 245 ARG A O 1
ATOM 1974 N N . ARG A 1 246 ? -12.387 -3.968 14.776 1.00 84.56 246 ARG A N 1
ATOM 1975 C CA . ARG A 1 246 ? -11.664 -3.614 16.009 1.00 84.56 246 ARG A CA 1
ATOM 1976 C C . ARG A 1 246 ? -12.234 -2.342 16.632 1.00 84.56 246 ARG A C 1
ATOM 1978 O O . ARG A 1 246 ? -12.524 -2.360 17.823 1.00 84.56 246 ARG A O 1
ATOM 1985 N N . GLY A 1 247 ? -12.494 -1.307 15.829 1.00 83.88 247 GLY A N 1
ATOM 1986 C CA . GLY A 1 247 ? -13.101 -0.039 16.247 1.00 83.88 247 GLY A CA 1
ATOM 1987 C C . GLY A 1 247 ? -14.416 -0.204 17.018 1.00 83.88 247 GLY A C 1
ATOM 1988 O O . GLY A 1 247 ? -14.580 0.388 18.085 1.00 83.88 247 GLY A O 1
ATOM 1989 N N . ILE A 1 248 ? -15.315 -1.074 16.541 1.00 80.94 248 ILE A N 1
ATOM 1990 C CA . ILE A 1 248 ? -16.571 -1.414 17.237 1.00 80.94 248 ILE A CA 1
ATOM 1991 C C . ILE A 1 248 ? -16.290 -1.983 18.640 1.00 80.94 248 ILE A C 1
ATOM 1993 O O . ILE A 1 248 ? -16.872 -1.527 19.629 1.00 80.94 248 ILE A O 1
ATOM 1997 N N . PHE A 1 249 ? -15.369 -2.948 18.739 1.00 76.00 249 PHE A N 1
ATOM 1998 C CA . PHE A 1 249 ? -15.048 -3.667 19.978 1.00 76.00 249 PHE A CA 1
ATOM 1999 C C . PHE A 1 249 ? -13.958 -3.003 20.851 1.00 76.00 249 PHE A C 1
ATOM 2001 O O . PHE A 1 249 ? -13.501 -3.619 21.817 1.00 76.00 249 PHE A O 1
ATOM 2008 N N . LEU A 1 250 ? -13.550 -1.758 20.566 1.00 75.25 250 LEU A N 1
ATOM 2009 C CA . LEU A 1 250 ? -12.637 -0.991 21.426 1.00 75.25 250 LEU A CA 1
ATOM 2010 C C . LEU A 1 250 ? -13.246 -0.740 22.812 1.00 75.25 250 LEU A C 1
ATOM 2012 O O . LEU A 1 250 ? -14.396 -0.311 22.929 1.00 75.25 250 LEU A O 1
ATOM 2016 N N . GLN A 1 251 ? -12.440 -0.915 23.864 1.00 72.19 251 GLN A N 1
ATOM 2017 C CA . GLN A 1 251 ? -12.813 -0.485 25.214 1.00 72.19 251 GLN A CA 1
ATOM 2018 C C . GLN A 1 251 ? -12.982 1.049 25.264 1.00 72.19 251 GLN A C 1
ATOM 2020 O O . GLN A 1 251 ? -12.181 1.756 24.656 1.00 72.19 251 GLN A O 1
ATOM 2025 N N . PRO A 1 252 ? -13.964 1.611 25.995 1.00 70.50 252 PRO A N 1
ATOM 2026 C CA . PRO A 1 252 ? -14.163 3.064 26.074 1.00 70.50 252 PRO A CA 1
ATOM 2027 C C . PRO A 1 252 ? -12.947 3.875 26.547 1.00 70.50 252 PRO A C 1
ATOM 2029 O O . PRO A 1 252 ? -12.722 4.970 26.039 1.00 70.50 252 PRO A O 1
ATOM 2032 N N . SER A 1 253 ? -12.099 3.320 27.421 1.00 71.00 253 SER A N 1
ATOM 2033 C CA . SER A 1 253 ? -10.791 3.910 27.758 1.00 71.00 253 SER A CA 1
ATOM 2034 C C . SER A 1 253 ? -9.881 4.048 26.526 1.00 71.00 253 SER A C 1
ATOM 2036 O O . SER A 1 253 ? -9.247 5.082 26.334 1.00 71.00 253 SER A O 1
ATOM 2038 N N . SER A 1 254 ? -9.873 3.045 25.645 1.00 73.44 254 SER A N 1
ATOM 2039 C CA . SER A 1 254 ? -9.152 3.054 24.366 1.00 73.44 254 SER A CA 1
ATOM 2040 C C . SER A 1 254 ? -9.798 3.994 23.339 1.00 73.44 254 SER A C 1
ATOM 2042 O O . SER A 1 254 ? -9.067 4.682 22.626 1.00 73.44 254 SER A O 1
ATOM 2044 N N . ARG A 1 255 ? -11.141 4.097 23.306 1.00 75.00 255 ARG A N 1
ATOM 2045 C CA . ARG A 1 255 ? -11.896 5.036 22.442 1.00 75.00 255 ARG A CA 1
ATOM 2046 C C . ARG A 1 255 ? -11.538 6.508 22.716 1.00 75.00 255 ARG A C 1
ATOM 2048 O O . ARG A 1 255 ? -11.550 7.310 21.791 1.00 75.00 255 ARG A O 1
ATOM 2055 N N . ALA A 1 256 ? -11.138 6.867 23.939 1.00 74.88 256 ALA A N 1
ATOM 2056 C CA . ALA A 1 256 ? -10.611 8.207 24.230 1.00 74.88 256 ALA A CA 1
ATOM 2057 C C . ALA A 1 256 ? -9.260 8.490 23.532 1.00 74.88 256 ALA A C 1
ATOM 2059 O O . ALA A 1 256 ? -8.952 9.635 23.215 1.00 74.88 256 ALA A O 1
ATOM 2060 N N . SER A 1 257 ? -8.464 7.449 23.255 1.00 77.25 257 SER A N 1
ATOM 2061 C CA . SER A 1 257 ? -7.168 7.546 22.560 1.00 77.25 257 SER A CA 1
ATOM 2062 C C . SER A 1 257 ? -7.249 7.367 21.033 1.00 77.25 257 SER A C 1
ATOM 2064 O O . SER A 1 257 ? -6.242 7.560 20.340 1.00 77.25 257 SER A O 1
ATOM 2066 N N . LEU A 1 258 ? -8.423 6.959 20.536 1.00 81.44 258 LEU A N 1
ATOM 2067 C CA . LEU A 1 258 ? -8.755 6.710 19.133 1.00 81.44 258 LEU A CA 1
ATOM 2068 C C . LEU A 1 258 ? -10.238 7.092 18.907 1.00 81.44 258 LEU A C 1
ATOM 2070 O O . LEU A 1 258 ? -11.115 6.228 18.964 1.00 81.44 258 LEU A O 1
ATOM 2074 N N . PRO A 1 259 ? -10.539 8.390 18.700 1.00 80.81 259 PRO A N 1
ATOM 2075 C CA . PRO A 1 259 ? -11.897 8.862 18.441 1.00 80.81 259 PRO A CA 1
ATOM 2076 C C . PRO A 1 259 ? -12.382 8.468 17.038 1.00 80.81 259 PRO A C 1
ATOM 2078 O O . PRO A 1 259 ? -11.584 8.197 16.139 1.00 80.81 259 PRO A O 1
ATOM 2081 N N . ASN A 1 260 ? -13.699 8.516 16.813 1.00 79.62 260 ASN A N 1
ATOM 2082 C CA . ASN A 1 260 ? -14.324 8.122 15.541 1.00 79.62 260 ASN A CA 1
ATOM 2083 C C . ASN A 1 260 ? -13.734 8.850 14.315 1.00 79.62 260 ASN A C 1
ATOM 2085 O O . ASN A 1 260 ? -13.560 8.235 13.267 1.00 79.62 260 ASN A O 1
ATOM 2089 N N . SER A 1 261 ? -13.373 10.131 14.445 1.00 78.12 261 SER A N 1
ATOM 2090 C CA . SER A 1 261 ? -12.719 10.904 13.378 1.00 78.12 261 SER A CA 1
ATOM 2091 C C . SER A 1 261 ? -11.325 10.370 13.023 1.00 78.12 261 SER A C 1
ATOM 2093 O O . SER A 1 261 ? -10.971 10.323 11.846 1.00 78.12 261 SER A O 1
ATOM 2095 N N . ALA A 1 262 ? -10.553 9.894 14.007 1.00 82.19 262 ALA A N 1
ATOM 2096 C CA . ALA A 1 262 ? -9.275 9.225 13.765 1.00 82.19 262 ALA A CA 1
ATOM 2097 C C . ALA A 1 262 ? -9.480 7.861 13.087 1.00 82.19 262 ALA A C 1
ATOM 2099 O O . ALA A 1 262 ? -8.811 7.580 12.097 1.00 82.19 262 ALA A O 1
ATOM 2100 N N . LEU A 1 263 ? -10.459 7.063 13.538 1.00 85.44 263 LEU A N 1
ATOM 2101 C CA . LEU A 1 263 ? -10.805 5.778 12.913 1.00 85.44 263 LEU A CA 1
ATOM 2102 C C . LEU A 1 263 ? -11.181 5.950 11.430 1.00 85.44 263 LEU A C 1
ATOM 2104 O O . LEU A 1 263 ? -10.669 5.238 10.566 1.00 85.44 263 LEU A O 1
ATOM 2108 N N . VAL A 1 264 ? -12.033 6.933 11.119 1.00 84.25 264 VAL A N 1
ATOM 2109 C CA . VAL A 1 264 ? -12.432 7.262 9.741 1.00 84.25 264 VAL A CA 1
ATOM 2110 C C . VAL A 1 264 ? -11.245 7.784 8.925 1.00 84.25 264 VAL A C 1
ATOM 2112 O O . VAL A 1 264 ? -11.112 7.407 7.759 1.00 84.25 264 VAL A O 1
ATOM 2115 N N . ASN A 1 265 ? -10.341 8.583 9.503 1.00 84.44 265 ASN A N 1
ATOM 2116 C CA . ASN A 1 265 ? -9.128 9.038 8.812 1.00 84.44 265 ASN A CA 1
ATOM 2117 C C . ASN A 1 265 ? -8.168 7.865 8.515 1.00 84.44 265 ASN A C 1
ATOM 2119 O O . ASN A 1 265 ? -7.687 7.731 7.389 1.00 84.44 265 ASN A O 1
ATOM 2123 N N . HIS A 1 266 ? -7.966 6.943 9.461 1.00 86.25 266 HIS A N 1
ATOM 2124 C CA . HIS A 1 266 ? -7.156 5.745 9.233 1.00 86.25 266 HIS A CA 1
ATOM 2125 C C . HIS A 1 266 ? -7.746 4.856 8.123 1.00 86.25 266 HIS A C 1
ATOM 2127 O O . HIS A 1 266 ? -7.028 4.460 7.200 1.00 86.25 266 HIS A O 1
ATOM 2133 N N . ILE A 1 267 ? -9.065 4.626 8.141 1.00 88.50 267 ILE A N 1
ATOM 2134 C CA . ILE A 1 267 ? -9.790 3.864 7.109 1.00 88.50 267 ILE A CA 1
ATOM 2135 C C . ILE A 1 267 ? -9.706 4.533 5.724 1.00 88.50 267 ILE A C 1
ATOM 2137 O O . ILE A 1 267 ? -9.490 3.856 4.713 1.00 88.50 267 ILE A O 1
ATOM 2141 N N . SER A 1 268 ? -9.873 5.857 5.656 1.00 83.31 268 SER A N 1
ATOM 2142 C CA . SER A 1 268 ? -9.995 6.592 4.391 1.00 83.31 268 SER A CA 1
ATOM 2143 C C . SER A 1 268 ? -8.660 7.040 3.789 1.00 83.31 268 SER A C 1
ATOM 2145 O O . SER A 1 268 ? -8.484 6.899 2.575 1.00 83.31 268 SER A O 1
ATOM 2147 N N . THR A 1 269 ? -7.703 7.533 4.585 1.00 82.62 269 THR A N 1
ATOM 2148 C CA . THR A 1 269 ? -6.424 8.072 4.086 1.00 82.62 269 THR A CA 1
ATOM 2149 C C . THR A 1 269 ? -5.252 7.113 4.284 1.00 82.62 269 THR A C 1
ATOM 2151 O O . THR A 1 269 ? -4.521 6.869 3.325 1.00 82.62 269 THR A O 1
ATOM 2154 N N . ASP A 1 270 ? -5.079 6.506 5.461 1.00 88.19 270 ASP A N 1
ATOM 2155 C CA . ASP A 1 270 ? -3.884 5.696 5.754 1.00 88.19 270 ASP A CA 1
ATOM 2156 C C . ASP A 1 270 ? -3.887 4.342 5.043 1.00 88.19 270 ASP A C 1
ATOM 2158 O O . ASP A 1 270 ? -2.899 3.991 4.393 1.00 88.19 270 ASP A O 1
ATOM 2162 N N . ILE A 1 271 ? -5.008 3.618 5.040 1.00 88.69 271 ILE A N 1
ATOM 2163 C CA . ILE A 1 271 ? -5.119 2.400 4.221 1.00 88.69 271 ILE A CA 1
ATOM 2164 C C . ILE A 1 271 ? -5.023 2.747 2.717 1.00 88.69 271 ILE A C 1
ATOM 2166 O O . ILE A 1 271 ? -4.464 1.984 1.926 1.00 88.69 271 ILE A O 1
ATOM 2170 N N . SER A 1 272 ? -5.479 3.937 2.306 1.00 86.75 272 SER A N 1
ATOM 2171 C CA . SER A 1 272 ? -5.312 4.414 0.924 1.00 86.75 272 SER A CA 1
ATOM 2172 C C . SER A 1 272 ? -3.855 4.750 0.569 1.00 86.75 272 SER A C 1
ATOM 2174 O O . SER A 1 272 ? -3.469 4.530 -0.579 1.00 86.75 272 SER A O 1
ATOM 2176 N N . ARG A 1 273 ? -3.022 5.211 1.520 1.00 84.56 273 ARG A N 1
ATOM 2177 C CA . ARG A 1 273 ? -1.558 5.351 1.342 1.00 84.56 273 ARG A CA 1
ATOM 2178 C C . ARG A 1 273 ? -0.891 3.989 1.138 1.00 84.56 273 ARG A C 1
ATOM 2180 O O . ARG A 1 273 ? -0.065 3.849 0.241 1.00 84.56 273 ARG A O 1
ATOM 2187 N N . ILE A 1 274 ? -1.291 2.979 1.914 1.00 85.56 274 ILE A N 1
ATOM 2188 C CA . ILE A 1 274 ? -0.766 1.606 1.800 1.00 85.56 274 ILE A CA 1
ATOM 2189 C C . ILE A 1 274 ? -1.105 1.006 0.429 1.00 85.56 274 ILE A C 1
ATOM 2191 O O . ILE A 1 274 ? -0.211 0.516 -0.257 1.00 85.56 274 ILE A O 1
ATOM 2195 N N . ASN A 1 275 ? -2.357 1.136 -0.027 1.00 85.25 275 ASN A N 1
ATOM 2196 C CA . ASN A 1 275 ? -2.737 0.782 -1.399 1.00 85.25 275 ASN A CA 1
ATOM 2197 C C . ASN A 1 275 ? -1.926 1.573 -2.442 1.00 85.25 275 ASN A C 1
ATOM 2199 O O . ASN A 1 275 ? -1.441 1.000 -3.411 1.00 85.25 275 ASN A O 1
ATOM 2203 N N . GLY A 1 276 ? -1.731 2.877 -2.225 1.00 76.69 276 GLY A N 1
ATOM 2204 C CA . GLY A 1 276 ? -0.954 3.734 -3.121 1.00 76.69 276 GLY A CA 1
ATOM 2205 C C . GLY A 1 276 ? 0.506 3.302 -3.292 1.00 76.69 276 GLY A C 1
ATOM 2206 O O . GLY A 1 276 ? 1.052 3.457 -4.381 1.00 76.69 276 GLY A O 1
ATOM 2207 N N . CYS A 1 277 ? 1.120 2.687 -2.277 1.00 75.50 277 CYS A N 1
ATOM 2208 C CA . CYS A 1 277 ? 2.465 2.115 -2.381 1.00 75.50 277 CYS A CA 1
ATOM 2209 C C . CYS A 1 277 ? 2.537 0.929 -3.360 1.00 75.50 277 CYS A C 1
ATOM 2211 O O . CYS A 1 277 ? 3.537 0.787 -4.057 1.00 75.50 277 CYS A O 1
ATOM 2213 N N . ALA A 1 278 ? 1.476 0.122 -3.484 1.00 64.06 278 ALA A N 1
ATOM 2214 C CA . ALA A 1 278 ? 1.406 -0.968 -4.466 1.00 64.06 278 ALA A CA 1
ATOM 2215 C C . ALA A 1 278 ? 1.198 -0.476 -5.918 1.00 64.06 278 ALA A C 1
ATOM 2217 O O . ALA A 1 278 ? 1.304 -1.260 -6.860 1.00 64.06 278 ALA A O 1
ATOM 2218 N N . VAL A 1 279 ? 0.907 0.817 -6.104 1.00 61.28 279 VAL A N 1
ATOM 2219 C CA . VAL A 1 279 ? 0.658 1.467 -7.407 1.00 61.28 279 VAL A CA 1
ATOM 2220 C C . VAL A 1 279 ? 1.655 2.619 -7.661 1.00 61.28 279 VAL A C 1
ATOM 2222 O O . VAL A 1 279 ? 1.519 3.366 -8.625 1.00 61.28 279 VAL A O 1
ATOM 2225 N N . PHE A 1 280 ? 2.660 2.793 -6.789 1.00 55.25 280 PHE A N 1
ATOM 2226 C CA . PHE A 1 280 ? 3.626 3.911 -6.789 1.00 55.25 280 PHE A CA 1
ATOM 2227 C C . PHE A 1 280 ? 2.973 5.311 -6.852 1.00 55.25 280 PHE A C 1
ATOM 2229 O O . PHE A 1 280 ? 3.572 6.291 -7.307 1.00 55.25 280 PHE A O 1
ATOM 2236 N N . SER A 1 281 ? 1.721 5.423 -6.398 1.00 45.03 281 SER A N 1
ATOM 2237 C CA . SER A 1 281 ? 0.907 6.626 -6.533 1.00 45.03 281 SER A CA 1
ATOM 2238 C C . SER A 1 281 ? 1.108 7.552 -5.330 1.00 45.03 281 SER A C 1
ATOM 2240 O O . SER A 1 281 ? 0.402 7.451 -4.322 1.00 45.03 281 SER A O 1
ATOM 2242 N N . ALA A 1 282 ? 2.056 8.481 -5.440 1.00 41.31 282 ALA A N 1
ATOM 2243 C CA . ALA A 1 282 ? 2.264 9.527 -4.442 1.00 41.31 282 ALA A CA 1
ATOM 2244 C C . ALA A 1 282 ? 1.049 10.480 -4.372 1.00 41.31 282 ALA A C 1
ATOM 2246 O O . ALA A 1 282 ? 0.896 11.384 -5.199 1.00 41.31 282 ALA A O 1
ATOM 2247 N N . ARG A 1 283 ? 0.178 10.295 -3.369 1.00 45.53 283 ARG A N 1
ATOM 2248 C CA . ARG A 1 283 ? -0.806 11.312 -2.964 1.00 45.53 283 ARG A CA 1
ATOM 2249 C C . ARG A 1 283 ? -0.110 12.310 -2.043 1.00 45.53 283 ARG A C 1
ATOM 2251 O O . ARG A 1 283 ? 0.142 12.016 -0.882 1.00 45.53 283 ARG A O 1
ATOM 2258 N N . LEU A 1 284 ? 0.214 13.467 -2.614 1.00 48.75 284 LEU A N 1
ATOM 2259 C CA . LEU A 1 284 ? 1.025 14.518 -2.000 1.00 48.75 284 LEU A CA 1
ATOM 2260 C C . LEU A 1 284 ? 0.301 15.237 -0.836 1.00 48.75 284 LEU A C 1
ATOM 2262 O O . LEU A 1 284 ? -0.812 14.889 -0.442 1.00 48.75 284 LEU A O 1
ATOM 2266 N N . ALA A 1 285 ? 0.958 16.245 -0.260 1.00 50.38 285 ALA A N 1
ATOM 2267 C CA . ALA A 1 285 ? 0.680 16.769 1.080 1.00 50.38 285 ALA A CA 1
ATOM 2268 C C . ALA A 1 285 ? -0.575 17.655 1.366 1.00 50.38 285 ALA A C 1
ATOM 2270 O O . ALA A 1 285 ? -0.709 18.022 2.538 1.00 50.38 285 ALA A O 1
ATOM 2271 N N . PRO A 1 286 ? -1.516 18.010 0.450 1.00 56.56 286 PRO A N 1
ATOM 2272 C CA . PRO A 1 286 ? -2.659 18.874 0.801 1.00 56.56 286 PRO A CA 1
ATOM 2273 C C . PRO A 1 286 ? -3.579 18.361 1.918 1.00 56.56 286 PRO A C 1
ATOM 2275 O O . PRO A 1 286 ? -4.325 19.161 2.476 1.00 56.56 286 PRO A O 1
ATOM 2278 N N . ALA A 1 287 ? -3.498 17.073 2.280 1.00 61.50 287 ALA A N 1
ATOM 2279 C CA . ALA A 1 287 ? -4.316 16.428 3.311 1.00 61.50 287 ALA A CA 1
ATOM 2280 C C . ALA A 1 287 ? -4.506 17.278 4.582 1.00 61.50 287 ALA A C 1
ATOM 2282 O O . ALA A 1 287 ? -5.627 17.422 5.037 1.00 61.50 287 ALA A O 1
ATOM 2283 N N . ARG A 1 288 ? -3.469 17.950 5.108 1.00 72.12 288 ARG A N 1
ATOM 2284 C CA . ARG A 1 288 ? -3.621 18.814 6.304 1.00 72.12 288 ARG A CA 1
ATOM 2285 C C . ARG A 1 288 ? -4.657 19.938 6.139 1.00 72.12 288 ARG A C 1
ATOM 2287 O O . ARG A 1 288 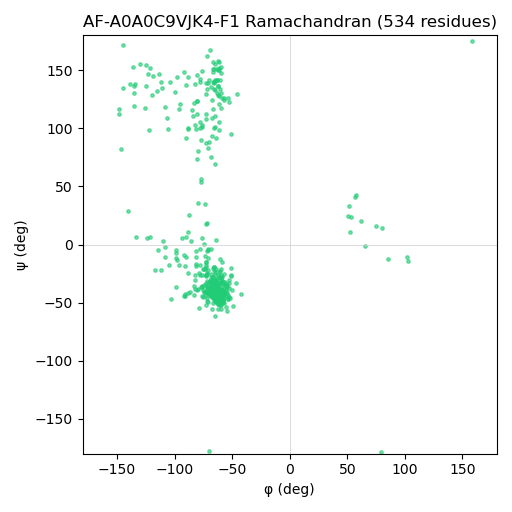? -5.311 20.301 7.112 1.00 72.12 288 ARG A O 1
ATOM 2294 N N . TRP A 1 289 ? -4.795 20.495 4.937 1.00 79.00 289 TRP A N 1
ATOM 2295 C CA . TRP A 1 289 ? -5.771 21.542 4.622 1.00 79.00 289 TRP A CA 1
ATOM 2296 C C . TRP A 1 289 ? -7.127 20.949 4.238 1.00 79.00 289 TRP A C 1
ATOM 2298 O O . TRP A 1 289 ? -8.158 21.440 4.696 1.00 79.00 289 TRP A O 1
ATOM 2308 N N . THR A 1 290 ? -7.127 19.863 3.461 1.00 79.81 290 THR A N 1
ATOM 2309 C CA . THR A 1 290 ? -8.343 19.139 3.068 1.00 79.81 290 THR A CA 1
ATOM 2310 C C . THR A 1 290 ? -9.067 18.544 4.279 1.00 79.81 290 THR A C 1
ATOM 2312 O O . THR A 1 290 ? -10.267 18.763 4.419 1.00 79.81 290 THR A O 1
ATOM 2315 N N . ASP A 1 291 ? -8.345 17.887 5.192 1.00 77.69 291 ASP A N 1
ATOM 2316 C CA . ASP A 1 291 ? -8.857 17.341 6.455 1.00 77.69 291 ASP A CA 1
ATOM 2317 C C . ASP A 1 291 ? -9.402 18.471 7.345 1.00 77.69 291 ASP A C 1
ATOM 2319 O O . ASP A 1 291 ? -10.511 18.374 7.865 1.00 77.69 291 ASP A O 1
ATOM 2323 N N . ARG A 1 292 ? -8.675 19.595 7.471 1.00 82.38 292 ARG A N 1
ATOM 2324 C CA . ARG A 1 292 ? -9.127 20.753 8.264 1.00 82.38 292 ARG A CA 1
ATOM 2325 C C . ARG A 1 292 ? -10.408 21.376 7.704 1.00 82.38 292 ARG A C 1
ATOM 2327 O O . ARG A 1 292 ? -11.288 21.738 8.480 1.00 82.38 292 ARG A O 1
ATOM 2334 N N . ARG A 1 293 ? -10.538 21.477 6.376 1.00 89.50 293 ARG A N 1
ATOM 2335 C CA . ARG A 1 293 ? -11.778 21.928 5.726 1.00 89.50 293 ARG A CA 1
ATOM 2336 C C . ARG A 1 293 ? -12.904 20.904 5.890 1.00 89.50 293 ARG A C 1
ATOM 2338 O O . ARG A 1 293 ? -14.040 21.313 6.093 1.00 89.50 293 ARG A O 1
ATOM 2345 N N . ALA A 1 294 ? -12.615 19.607 5.791 1.00 83.25 294 ALA A N 1
ATOM 2346 C CA . ALA A 1 294 ? -13.611 18.548 5.949 1.00 83.25 294 ALA A CA 1
ATOM 2347 C C . ALA A 1 294 ? -14.195 18.530 7.369 1.00 83.25 294 ALA A C 1
ATOM 2349 O O . ALA A 1 294 ? -15.414 18.571 7.510 1.00 83.25 294 ALA A O 1
ATOM 2350 N N . ASN A 1 295 ? -13.340 18.572 8.397 1.00 83.38 295 ASN A N 1
ATOM 2351 C CA . ASN A 1 295 ? -13.758 18.639 9.799 1.00 83.38 295 ASN A CA 1
ATOM 2352 C C . ASN A 1 295 ? -14.630 19.874 10.064 1.00 83.38 295 ASN A C 1
ATOM 2354 O O . ASN A 1 295 ? -15.729 19.743 10.589 1.00 83.38 295 ASN A O 1
ATOM 2358 N N . LEU A 1 296 ? -14.192 21.061 9.625 1.00 86.56 296 LEU A N 1
ATOM 2359 C CA . LEU A 1 296 ? -14.950 22.295 9.842 1.00 86.56 296 LEU A CA 1
ATOM 2360 C C . LEU A 1 296 ? -16.293 22.294 9.089 1.00 86.56 296 LEU A C 1
ATOM 2362 O O . LEU A 1 296 ? -17.296 22.751 9.623 1.00 86.56 296 LEU A O 1
ATOM 2366 N N . VAL A 1 297 ? -16.361 21.732 7.877 1.00 89.88 297 VAL A N 1
ATOM 2367 C CA . VAL A 1 297 ? -17.644 21.546 7.172 1.00 89.88 297 VAL A CA 1
ATOM 2368 C C . VAL A 1 297 ? -18.546 20.541 7.901 1.00 89.88 297 VAL A C 1
ATOM 2370 O O . VAL A 1 297 ? -19.751 20.765 7.963 1.00 89.88 297 VAL A O 1
ATOM 2373 N N . GLN A 1 298 ? -17.997 19.477 8.495 1.00 87.25 298 GLN A N 1
ATOM 2374 C CA . GLN A 1 298 ? -18.773 18.537 9.309 1.00 87.25 298 GLN A CA 1
ATOM 2375 C C . GLN A 1 298 ? -19.338 19.214 10.571 1.00 87.25 298 GLN A C 1
ATOM 2377 O O . GLN A 1 298 ? -20.541 19.130 10.806 1.00 87.25 298 GLN A O 1
ATOM 2382 N N . GLU A 1 299 ? -18.512 19.944 11.327 1.00 87.06 299 GLU A N 1
ATOM 2383 C CA . GLU A 1 299 ? -18.929 20.721 12.508 1.00 87.06 299 GLU A CA 1
ATOM 2384 C C . GLU A 1 299 ? -20.065 21.709 12.168 1.00 87.06 299 GLU A C 1
ATOM 2386 O O . GLU A 1 299 ? -21.052 21.814 12.899 1.00 87.06 299 GLU A O 1
ATOM 2391 N N . LEU A 1 300 ? -19.973 22.384 11.015 1.00 88.62 300 LEU A N 1
ATOM 2392 C CA . LEU A 1 300 ? -21.003 23.308 10.527 1.00 88.62 300 LEU A CA 1
ATOM 2393 C C . LEU A 1 300 ? -22.306 22.619 10.099 1.00 88.62 300 LEU A C 1
ATOM 2395 O O . LEU A 1 300 ? -23.381 23.185 10.300 1.00 88.62 300 LEU A O 1
ATOM 2399 N N . LEU A 1 301 ? -22.235 21.416 9.522 1.00 88.06 301 LEU A N 1
ATOM 2400 C CA . LEU A 1 301 ? -23.418 20.641 9.131 1.00 88.06 301 LEU A CA 1
ATOM 2401 C C . LEU A 1 301 ? -24.127 20.037 10.351 1.00 88.06 301 LEU A C 1
ATOM 2403 O O . LEU A 1 301 ? -25.352 20.108 10.440 1.00 88.06 301 LEU A O 1
ATOM 2407 N N . GLU A 1 302 ? -23.377 19.519 11.326 1.00 87.12 302 GLU A N 1
ATOM 2408 C CA . GLU A 1 302 ? -23.924 19.061 12.610 1.00 87.12 302 GLU A CA 1
ATOM 2409 C C . GLU A 1 302 ? -24.565 20.227 13.393 1.00 87.12 302 GLU A C 1
ATOM 2411 O O . GLU A 1 302 ? -25.634 20.071 13.990 1.00 87.12 302 GLU A O 1
ATOM 2416 N N . GLY A 1 303 ? -23.966 21.421 13.326 1.00 89.19 303 GLY A N 1
ATOM 2417 C CA . GLY A 1 303 ? -24.456 22.652 13.952 1.00 89.19 303 GLY A CA 1
ATOM 2418 C C . GLY A 1 303 ? -25.472 23.476 13.145 1.00 89.19 303 GLY A C 1
ATOM 2419 O O . GLY A 1 303 ? -25.870 24.546 13.610 1.00 89.19 303 GLY A O 1
ATOM 2420 N N . VAL A 1 304 ? -25.917 23.033 11.960 1.00 91.50 304 VAL A N 1
ATOM 2421 C CA . VAL A 1 304 ? -26.548 23.913 10.946 1.00 91.50 304 VAL A CA 1
ATOM 2422 C C . VAL A 1 304 ? -27.755 24.725 11.444 1.00 91.50 304 VAL A C 1
ATOM 2424 O O . VAL A 1 304 ? -27.915 25.887 11.073 1.00 91.50 304 VAL A O 1
ATOM 2427 N N . ARG A 1 305 ? -28.586 24.167 12.339 1.00 90.94 305 ARG A N 1
ATOM 2428 C CA . ARG A 1 305 ? -29.744 24.884 12.918 1.00 90.94 305 ARG A CA 1
ATOM 2429 C C . ARG A 1 305 ? -29.320 26.092 13.765 1.00 90.94 305 ARG A C 1
ATOM 2431 O O . ARG A 1 305 ? -29.981 27.124 13.720 1.00 90.94 305 ARG A O 1
ATOM 2438 N N . VAL A 1 306 ? -28.202 25.983 14.485 1.00 91.75 306 VAL A N 1
ATOM 2439 C CA . VAL A 1 306 ? -27.626 27.065 15.301 1.00 91.75 306 VAL A CA 1
ATOM 2440 C C . VAL A 1 306 ? -27.020 28.146 14.403 1.00 91.75 306 VAL A C 1
ATOM 2442 O O . VAL A 1 306 ? -27.257 29.330 14.626 1.00 91.75 306 VAL A O 1
ATOM 2445 N N . VAL A 1 307 ? -26.316 27.742 13.338 1.00 92.19 307 VAL A N 1
ATOM 2446 C CA . VAL A 1 307 ? -25.765 28.664 12.326 1.00 92.19 307 VAL A CA 1
ATOM 2447 C C . VAL A 1 307 ? -26.872 29.498 11.672 1.00 92.19 307 VAL A C 1
ATOM 2449 O O . VAL A 1 307 ? -26.716 30.711 11.539 1.00 92.19 307 VAL A O 1
ATOM 2452 N N . LYS A 1 308 ? -28.008 28.871 11.327 1.00 93.81 308 LYS A N 1
ATOM 2453 C CA . LYS A 1 308 ? -29.191 29.566 10.796 1.00 93.81 308 LYS A CA 1
ATOM 2454 C C . LYS A 1 308 ? -29.826 30.518 11.816 1.00 93.81 308 LYS A C 1
ATOM 2456 O O . LYS A 1 308 ? -30.091 31.661 11.464 1.00 93.81 308 LYS A O 1
ATOM 2461 N N . TRP A 1 309 ? -30.036 30.092 13.067 1.00 93.69 309 TRP A N 1
ATOM 2462 C CA . TRP A 1 309 ? -30.633 30.944 14.112 1.00 93.69 309 TRP A CA 1
ATOM 2463 C C . TRP A 1 309 ? -29.825 32.213 14.413 1.00 93.69 309 TRP A C 1
ATOM 2465 O O . TRP A 1 309 ? -30.420 33.266 14.613 1.00 93.69 309 TRP A O 1
ATOM 2475 N N . PHE A 1 310 ? -28.492 32.135 14.415 1.00 93.69 310 PHE A N 1
ATOM 2476 C CA . PHE A 1 310 ? -27.623 33.299 14.637 1.00 93.69 310 PHE A CA 1
ATOM 2477 C C . PHE A 1 310 ? -27.167 33.990 13.338 1.00 93.69 310 PHE A C 1
ATOM 2479 O O . PHE A 1 310 ? -26.358 34.914 13.378 1.00 93.69 310 PHE A O 1
ATOM 2486 N N . THR A 1 311 ? -27.676 33.572 12.172 1.00 93.50 311 THR A N 1
ATOM 2487 C CA . THR A 1 311 ? -27.335 34.110 10.835 1.00 93.50 311 THR A CA 1
ATOM 2488 C C . THR A 1 311 ? -25.833 34.141 10.500 1.00 93.50 311 THR A C 1
ATOM 2490 O O . THR A 1 311 ? -25.393 34.879 9.620 1.00 93.50 311 THR A O 1
ATOM 2493 N N . TYR A 1 312 ? -25.022 33.290 11.140 1.00 94.19 312 TYR A N 1
ATOM 2494 C CA . TYR A 1 312 ? -23.558 33.241 10.973 1.00 94.19 312 TYR A CA 1
ATOM 2495 C C . TYR A 1 312 ? -23.085 32.639 9.633 1.00 94.19 312 TYR A C 1
ATOM 2497 O O . TYR A 1 312 ? -21.924 32.263 9.491 1.00 94.19 312 TYR A O 1
ATOM 2505 N N . GLU A 1 313 ? -23.957 32.550 8.630 1.00 93.44 313 GLU A N 1
ATOM 2506 C CA . GLU A 1 313 ? -23.675 31.910 7.341 1.00 93.44 313 GLU A CA 1
ATOM 2507 C C . GLU A 1 313 ? -22.492 32.562 6.615 1.00 93.44 313 GLU A C 1
ATOM 2509 O O . GLU A 1 313 ? -21.540 31.876 6.250 1.00 93.44 313 GLU A O 1
ATOM 2514 N N . ASN A 1 314 ? -22.516 33.891 6.479 1.00 94.19 314 ASN A N 1
ATOM 2515 C CA . ASN A 1 314 ? -21.487 34.656 5.773 1.00 94.19 314 ASN A CA 1
ATOM 2516 C C . ASN A 1 314 ? -20.086 34.539 6.416 1.00 94.19 314 ASN A C 1
ATOM 2518 O O . ASN A 1 314 ? -19.173 34.097 5.717 1.00 94.19 314 ASN A O 1
ATOM 2522 N N . PRO A 1 315 ? -19.870 34.842 7.718 1.00 93.56 315 PRO A N 1
ATOM 2523 C CA . PRO A 1 315 ? -18.533 34.749 8.316 1.00 93.56 315 PRO A CA 1
ATOM 2524 C C . PRO A 1 315 ? -17.979 33.314 8.341 1.00 93.56 315 PRO A C 1
ATOM 2526 O O . PRO A 1 315 ? -16.770 33.113 8.216 1.00 93.56 315 PRO A O 1
ATOM 2529 N N . LEU A 1 316 ? -18.838 32.295 8.455 1.00 93.44 316 LEU A N 1
ATOM 2530 C CA . LEU A 1 316 ? -18.407 30.893 8.422 1.00 93.44 316 LEU A CA 1
ATOM 2531 C C . LEU A 1 316 ? -18.077 30.435 6.990 1.00 93.44 316 LEU A C 1
ATOM 2533 O O . LEU A 1 316 ? -17.100 29.711 6.788 1.00 93.44 316 LEU A O 1
ATOM 2537 N N . LEU A 1 317 ? -18.811 30.919 5.983 1.00 93.88 317 LEU A N 1
ATOM 2538 C CA . LEU A 1 317 ? -18.506 30.709 4.566 1.00 93.88 317 LEU A CA 1
ATOM 2539 C C . LEU A 1 317 ? -17.193 31.399 4.159 1.00 93.88 317 LEU A C 1
ATOM 2541 O O . LEU A 1 317 ? -16.362 30.781 3.488 1.00 93.88 317 LEU A O 1
ATOM 2545 N N . GLU A 1 318 ? -16.943 32.627 4.618 1.00 95.62 318 GLU A N 1
ATOM 2546 C CA . GLU A 1 318 ? -15.652 33.305 4.444 1.00 95.62 318 GLU A CA 1
ATOM 2547 C C . GLU A 1 318 ? -14.506 32.522 5.096 1.00 95.62 318 GLU A C 1
ATOM 2549 O O . GLU A 1 318 ? -13.448 32.345 4.481 1.00 95.62 318 GLU A O 1
ATOM 2554 N N . HIS A 1 319 ? -14.721 31.968 6.294 1.00 94.00 319 HIS A N 1
ATOM 2555 C CA . HIS A 1 319 ? -13.732 31.122 6.958 1.00 94.00 319 HIS A CA 1
ATOM 2556 C C . HIS A 1 319 ? -13.417 29.856 6.139 1.00 94.00 319 HIS A C 1
ATOM 2558 O O . HIS A 1 319 ? -12.242 29.560 5.898 1.00 94.00 319 HIS A O 1
ATOM 2564 N N . VAL A 1 320 ? -14.434 29.157 5.613 1.00 94.88 320 VAL A N 1
ATOM 2565 C CA . VAL A 1 320 ? -14.258 28.008 4.699 1.00 94.88 320 VAL A CA 1
ATOM 2566 C C . VAL A 1 320 ? -13.489 28.407 3.432 1.00 94.88 320 VAL A C 1
ATOM 2568 O O . VAL A 1 320 ? -12.585 27.681 3.005 1.00 94.88 320 VAL A O 1
ATOM 2571 N N . ILE A 1 321 ? -13.793 29.567 2.841 1.00 95.50 321 ILE A N 1
ATOM 2572 C CA . ILE A 1 321 ? -13.081 30.090 1.665 1.00 95.50 321 ILE A CA 1
ATOM 2573 C C . ILE A 1 321 ? -11.621 30.433 1.998 1.00 95.50 321 ILE A C 1
ATOM 2575 O O . ILE A 1 321 ? -10.743 30.173 1.173 1.00 95.50 321 ILE A O 1
ATOM 2579 N N . SER A 1 322 ? -11.326 30.955 3.192 1.00 94.62 322 SER A N 1
ATOM 2580 C CA . SER A 1 322 ? -9.951 31.252 3.618 1.00 94.62 322 SER A CA 1
ATOM 2581 C C . SER A 1 322 ? -9.080 29.986 3.664 1.00 94.62 322 SER A C 1
ATOM 2583 O O . SER A 1 322 ? -7.983 29.968 3.100 1.00 94.62 322 SER A O 1
ATOM 2585 N N . ILE A 1 323 ? -9.620 28.885 4.206 1.00 92.94 323 ILE A N 1
ATOM 2586 C CA . ILE A 1 323 ? -8.964 27.570 4.225 1.00 92.94 323 ILE A CA 1
ATOM 2587 C C . ILE A 1 323 ? -8.832 27.025 2.795 1.00 92.94 323 ILE A C 1
ATOM 2589 O O . ILE A 1 323 ? -7.769 26.532 2.421 1.00 92.94 323 ILE A O 1
ATOM 2593 N N . ARG A 1 324 ? -9.868 27.164 1.953 1.00 93.44 324 ARG A N 1
ATOM 2594 C CA . ARG A 1 324 ? -9.827 26.721 0.546 1.00 93.44 324 ARG A CA 1
ATOM 2595 C C . ARG A 1 324 ? -8.766 27.465 -0.277 1.00 93.44 324 ARG A C 1
ATOM 2597 O O . ARG A 1 324 ? -8.124 26.843 -1.117 1.00 93.44 324 ARG A O 1
ATOM 2604 N N . LYS A 1 325 ? -8.530 28.760 -0.035 1.00 94.25 325 LYS A N 1
ATOM 2605 C CA . LYS A 1 325 ? -7.434 29.516 -0.678 1.00 94.25 325 LYS A CA 1
ATOM 2606 C C . LYS A 1 325 ? -6.060 28.940 -0.299 1.00 94.25 325 LYS A C 1
ATOM 2608 O O . LYS A 1 325 ? -5.202 28.789 -1.164 1.00 94.25 325 LYS A O 1
ATOM 2613 N N . GLN A 1 326 ? -5.868 28.550 0.963 1.00 90.88 326 GLN A N 1
ATOM 2614 C CA . GLN A 1 326 ? -4.633 27.904 1.434 1.00 90.88 326 GLN A CA 1
ATOM 2615 C C . GLN A 1 326 ? -4.468 26.480 0.863 1.00 90.88 326 GLN A C 1
ATOM 2617 O O . GLN A 1 326 ? -3.378 26.121 0.416 1.00 90.88 326 GLN A O 1
ATOM 2622 N N . GLU A 1 327 ? -5.554 25.701 0.791 1.00 88.38 327 GLU A N 1
ATOM 2623 C CA . GLU A 1 327 ? -5.606 24.382 0.138 1.00 88.38 327 GLU A CA 1
ATOM 2624 C C . GLU A 1 327 ? -5.207 24.474 -1.348 1.00 88.38 327 GLU A C 1
ATOM 2626 O O . GLU A 1 327 ? -4.330 23.735 -1.796 1.00 88.38 327 GLU A O 1
ATOM 2631 N N . LEU A 1 328 ? -5.787 25.421 -2.096 1.00 90.44 328 LEU A N 1
ATOM 2632 C CA . LEU A 1 328 ? -5.508 25.633 -3.522 1.00 90.44 328 LEU A CA 1
ATOM 2633 C C . LEU A 1 328 ? -4.072 26.101 -3.785 1.00 90.44 328 LEU A C 1
ATOM 2635 O O . LEU A 1 328 ? -3.420 25.543 -4.665 1.00 90.44 328 LEU A O 1
ATOM 2639 N N . ASN A 1 329 ? -3.542 27.047 -3.003 1.00 89.75 329 ASN A N 1
ATOM 2640 C CA . ASN A 1 329 ? -2.143 27.477 -3.130 1.00 89.75 329 ASN A CA 1
ATOM 2641 C C . ASN A 1 329 ? -1.168 26.320 -2.836 1.00 89.75 329 ASN A C 1
ATOM 2643 O O . ASN A 1 329 ? -0.160 26.161 -3.526 1.00 89.75 329 ASN A O 1
ATOM 2647 N N . GLY A 1 330 ? -1.491 25.467 -1.856 1.00 84.00 330 GLY A N 1
ATOM 2648 C CA . GLY A 1 330 ? -0.743 24.239 -1.582 1.00 84.00 330 GLY A CA 1
ATOM 2649 C C . GLY A 1 330 ? -0.768 23.256 -2.757 1.00 84.00 330 GLY A C 1
ATOM 2650 O O . GLY A 1 330 ? 0.282 22.759 -3.161 1.00 84.00 330 GLY A O 1
ATOM 2651 N N . ILE A 1 331 ? -1.946 23.007 -3.341 1.00 85.12 331 ILE A N 1
ATOM 2652 C CA . ILE A 1 331 ? -2.115 22.143 -4.522 1.00 85.12 331 ILE A CA 1
ATOM 2653 C C . ILE A 1 331 ? -1.344 22.696 -5.730 1.00 85.12 331 ILE A C 1
ATOM 2655 O O . ILE A 1 331 ? -0.635 21.935 -6.386 1.00 85.12 331 ILE A O 1
ATOM 2659 N N . TYR A 1 332 ? -1.439 24.000 -6.000 1.00 87.81 332 TYR A N 1
ATOM 2660 C CA . TYR A 1 332 ? -0.756 24.667 -7.112 1.00 87.81 332 TYR A CA 1
ATOM 2661 C C . TYR A 1 332 ? 0.768 24.533 -7.010 1.00 87.81 332 TYR A C 1
ATOM 2663 O O . TYR A 1 332 ? 1.403 24.042 -7.944 1.00 87.81 332 TYR A O 1
ATOM 2671 N N . ASN A 1 333 ? 1.350 24.870 -5.854 1.00 84.06 333 ASN A N 1
ATOM 2672 C CA . ASN A 1 333 ? 2.794 24.749 -5.630 1.00 84.06 333 ASN A CA 1
ATOM 2673 C C . ASN A 1 333 ? 3.271 23.298 -5.797 1.00 84.06 333 ASN A C 1
ATOM 2675 O O . ASN A 1 333 ? 4.293 23.042 -6.430 1.00 84.06 333 ASN A O 1
ATOM 2679 N N . ILE A 1 334 ? 2.506 22.332 -5.280 1.00 80.50 334 ILE A N 1
ATOM 2680 C CA . ILE A 1 334 ? 2.804 20.900 -5.403 1.00 80.50 334 ILE A CA 1
ATOM 2681 C C . ILE A 1 334 ? 2.715 20.422 -6.862 1.00 80.50 334 ILE A C 1
ATOM 2683 O O . ILE A 1 334 ? 3.561 19.638 -7.298 1.00 80.50 334 ILE A O 1
ATOM 2687 N N . LEU A 1 335 ? 1.731 20.897 -7.630 1.00 82.75 335 LEU A N 1
ATOM 2688 C CA . LEU A 1 335 ? 1.584 20.561 -9.046 1.00 82.75 335 LEU A CA 1
ATOM 2689 C C . LEU A 1 335 ? 2.712 21.170 -9.892 1.00 82.75 335 LEU A C 1
ATOM 2691 O O . LEU A 1 335 ? 3.255 20.477 -10.749 1.00 82.75 335 LEU A O 1
ATOM 2695 N N . MET A 1 336 ? 3.121 22.409 -9.604 1.00 87.75 336 MET A N 1
ATOM 2696 C CA . MET A 1 336 ? 4.251 23.065 -10.270 1.00 87.75 336 MET A CA 1
ATOM 2697 C C . MET A 1 336 ? 5.587 22.378 -9.959 1.00 87.75 336 MET A C 1
ATOM 2699 O O . MET A 1 336 ? 6.342 22.084 -10.882 1.00 87.75 336 MET A O 1
ATOM 2703 N N . ILE A 1 337 ? 5.850 22.018 -8.696 1.00 83.00 337 ILE A N 1
ATOM 2704 C CA . ILE A 1 337 ? 7.033 21.220 -8.315 1.00 83.00 337 ILE A CA 1
ATOM 2705 C C . ILE A 1 337 ? 7.028 19.865 -9.037 1.00 83.00 337 ILE A C 1
ATOM 2707 O O . ILE A 1 337 ? 8.057 19.433 -9.558 1.00 83.00 337 ILE A O 1
ATOM 2711 N N . ARG A 1 338 ? 5.868 19.198 -9.123 1.00 80.50 338 ARG A N 1
ATOM 2712 C CA . ARG A 1 338 ? 5.739 17.933 -9.857 1.00 80.50 338 ARG A CA 1
ATOM 2713 C C . ARG A 1 338 ? 6.001 18.110 -11.357 1.00 80.50 338 ARG A C 1
ATOM 2715 O O . ARG A 1 338 ? 6.712 17.285 -11.926 1.00 80.50 338 ARG A O 1
ATOM 2722 N N . GLY A 1 339 ? 5.451 19.152 -11.980 1.00 85.88 339 GLY A N 1
ATOM 2723 C CA . GLY A 1 339 ? 5.656 19.463 -13.397 1.00 85.88 339 GLY A CA 1
ATOM 2724 C C . GLY A 1 339 ? 7.119 19.773 -13.715 1.00 85.88 339 GLY A C 1
ATOM 2725 O O . GLY A 1 339 ? 7.668 19.212 -14.659 1.00 85.88 339 GLY A O 1
ATOM 2726 N N . ALA A 1 340 ? 7.781 20.571 -12.873 1.00 87.19 340 ALA A N 1
ATOM 2727 C CA . ALA A 1 340 ? 9.213 20.851 -12.975 1.00 87.19 340 ALA A CA 1
ATOM 2728 C C . ALA A 1 340 ? 10.070 19.581 -12.812 1.00 87.19 340 ALA A C 1
ATOM 2730 O O . ALA A 1 340 ? 11.017 19.371 -13.562 1.00 87.19 340 ALA A O 1
ATOM 2731 N N . ASN A 1 341 ? 9.720 18.684 -11.885 1.00 82.50 341 ASN A N 1
ATOM 2732 C CA . ASN A 1 341 ? 10.409 17.399 -11.750 1.00 82.50 341 ASN A CA 1
ATOM 2733 C C . ASN A 1 341 ? 10.166 16.474 -12.963 1.00 82.50 341 ASN A C 1
ATOM 2735 O O . ASN A 1 341 ? 11.065 15.741 -13.368 1.00 82.50 341 ASN A O 1
ATOM 2739 N N . GLU A 1 342 ? 8.963 16.481 -13.547 1.00 82.12 342 GLU A N 1
ATOM 2740 C CA . GLU A 1 342 ? 8.651 15.727 -14.771 1.00 82.12 342 GLU A CA 1
ATOM 2741 C C . GLU A 1 342 ? 9.389 16.280 -16.006 1.00 82.12 342 GLU A C 1
ATOM 2743 O O . GLU A 1 342 ? 9.853 15.482 -16.822 1.00 82.12 342 GLU A O 1
ATOM 2748 N N . SER A 1 343 ? 9.573 17.601 -16.130 1.00 87.75 343 SER A N 1
ATOM 2749 C CA . SER A 1 343 ? 10.337 18.203 -17.233 1.00 87.75 343 SER A CA 1
ATOM 2750 C C . SER A 1 343 ? 11.850 18.025 -17.069 1.00 87.75 343 SER A C 1
ATOM 2752 O O . SER A 1 343 ? 12.507 17.574 -18.006 1.00 87.75 343 SER A O 1
ATOM 2754 N N . VAL A 1 344 ? 12.409 18.257 -15.875 1.00 85.44 344 VAL A N 1
ATOM 2755 C CA . VAL A 1 344 ? 13.837 18.020 -15.582 1.00 85.44 344 VAL A CA 1
ATOM 2756 C C . VAL A 1 344 ? 14.227 16.562 -15.852 1.00 85.44 344 VAL A C 1
ATOM 2758 O O . VAL A 1 344 ? 15.254 16.314 -16.482 1.00 85.44 344 VAL A O 1
ATOM 2761 N N . ALA A 1 345 ? 13.386 15.591 -15.476 1.00 81.62 345 ALA A N 1
ATOM 2762 C CA . ALA A 1 345 ? 13.634 14.173 -15.755 1.00 81.62 345 ALA A CA 1
ATOM 2763 C C . ALA A 1 345 ? 13.633 13.819 -17.259 1.00 81.62 345 ALA A C 1
ATOM 2765 O O . ALA A 1 345 ? 14.240 12.822 -17.649 1.00 81.62 345 ALA A O 1
ATOM 2766 N N . TYR A 1 346 ? 12.971 14.611 -18.112 1.00 82.81 346 TYR A N 1
ATOM 2767 C CA . TYR A 1 346 ? 13.068 14.472 -19.569 1.00 82.81 346 TYR A CA 1
ATOM 2768 C C . TYR A 1 346 ? 14.364 15.094 -20.090 1.00 82.81 346 TYR A C 1
ATOM 2770 O O . TYR A 1 346 ? 15.146 14.412 -20.750 1.00 82.81 346 TYR A O 1
ATOM 2778 N N . THR A 1 347 ? 14.601 16.365 -19.759 1.00 89.31 347 THR A N 1
ATOM 2779 C CA . THR A 1 347 ? 15.731 17.145 -20.278 1.00 89.31 347 THR A CA 1
ATOM 2780 C C . THR A 1 347 ? 17.085 16.573 -19.850 1.00 89.31 347 THR A C 1
ATOM 2782 O O . THR A 1 347 ? 18.031 16.619 -20.627 1.00 89.31 347 THR A O 1
ATOM 2785 N N . ILE A 1 348 ? 17.191 15.965 -18.661 1.00 88.12 348 ILE A N 1
ATOM 2786 C CA . ILE A 1 348 ? 18.415 15.269 -18.230 1.00 88.12 348 ILE A CA 1
ATOM 2787 C C . ILE A 1 348 ? 18.771 14.121 -19.184 1.00 88.12 348 ILE A C 1
ATOM 2789 O O . ILE A 1 348 ? 19.902 14.061 -19.649 1.00 88.12 348 ILE A O 1
ATOM 2793 N N . SER A 1 349 ? 17.821 13.241 -19.522 1.00 85.81 349 SER A N 1
ATOM 2794 C CA . SER A 1 349 ? 18.076 12.074 -20.388 1.00 85.81 349 SER A CA 1
ATOM 2795 C C . SER A 1 349 ? 18.595 12.488 -21.773 1.00 85.81 349 SER A C 1
ATOM 2797 O O . SER A 1 349 ? 19.568 11.913 -22.264 1.00 85.81 349 SER A O 1
ATOM 2799 N N . THR A 1 350 ? 18.011 13.530 -22.375 1.00 85.62 350 THR A N 1
ATOM 2800 C CA . THR A 1 350 ? 18.453 14.038 -23.681 1.00 85.62 350 THR A CA 1
ATOM 2801 C C . THR A 1 350 ? 19.775 14.804 -23.604 1.00 85.62 350 THR A C 1
ATOM 2803 O O . THR A 1 350 ? 20.634 14.590 -24.458 1.00 85.62 350 THR A O 1
ATOM 2806 N N . LEU A 1 351 ? 19.996 15.633 -22.575 1.00 90.44 351 LEU A N 1
ATOM 2807 C CA . LEU A 1 351 ? 21.276 16.327 -22.382 1.00 90.44 351 LEU A CA 1
ATOM 2808 C C . LEU A 1 351 ? 22.428 15.357 -22.102 1.00 90.44 351 LEU A C 1
ATOM 2810 O O . LEU A 1 351 ? 23.510 15.547 -22.648 1.00 90.44 351 LEU A O 1
ATOM 2814 N N . THR A 1 352 ? 22.218 14.302 -21.307 1.00 89.94 352 THR A N 1
ATOM 2815 C CA . THR A 1 352 ? 23.245 13.277 -21.062 1.00 89.94 352 THR A CA 1
ATOM 2816 C C . THR A 1 352 ? 23.626 12.547 -22.351 1.00 89.94 352 THR A C 1
ATOM 2818 O O . THR A 1 352 ? 24.815 12.345 -22.583 1.00 89.94 352 THR A O 1
ATOM 2821 N N . ALA A 1 353 ? 22.661 12.216 -23.217 1.00 89.62 353 ALA A N 1
ATOM 2822 C CA . ALA A 1 353 ? 22.951 11.611 -24.518 1.00 89.62 353 ALA A CA 1
ATOM 2823 C C . ALA A 1 353 ? 23.761 12.556 -25.429 1.00 89.62 353 ALA A C 1
ATOM 2825 O O . ALA A 1 353 ? 24.780 12.150 -25.980 1.00 89.62 353 ALA A O 1
ATOM 2826 N N . VAL A 1 354 ? 23.362 13.831 -25.538 1.00 91.50 354 VAL A N 1
ATOM 2827 C CA . VAL A 1 354 ? 24.096 14.834 -26.336 1.00 91.50 354 VAL A CA 1
ATOM 2828 C C . VAL A 1 354 ? 25.516 15.043 -25.801 1.00 91.50 354 VAL A C 1
ATOM 2830 O O . VAL A 1 354 ? 26.465 15.009 -26.579 1.00 91.50 354 VAL A O 1
ATOM 2833 N N . LEU A 1 355 ? 25.686 15.196 -24.483 1.00 92.75 355 LEU A N 1
ATOM 2834 C CA . LEU A 1 355 ? 27.003 15.337 -23.855 1.00 92.75 355 LEU A CA 1
ATOM 2835 C C . LEU A 1 355 ? 27.891 14.111 -24.103 1.00 92.75 355 LEU A C 1
ATOM 2837 O O . LEU A 1 355 ? 29.061 14.282 -24.431 1.00 92.75 355 LEU A O 1
ATOM 2841 N N . ALA A 1 356 ? 27.340 12.897 -24.004 1.00 91.50 356 ALA A N 1
ATOM 2842 C CA . ALA A 1 356 ? 28.073 11.663 -24.285 1.00 91.50 356 ALA A CA 1
ATOM 2843 C C . ALA A 1 356 ? 28.522 11.565 -25.754 1.00 91.50 356 ALA A C 1
ATOM 2845 O O . ALA A 1 356 ? 29.643 11.140 -26.022 1.00 91.50 356 ALA A O 1
ATOM 2846 N N . PHE A 1 357 ? 27.696 11.992 -26.714 1.00 90.38 357 PHE A N 1
ATOM 2847 C CA . PHE A 1 357 ? 28.088 12.004 -28.127 1.00 90.38 357 PHE A CA 1
ATOM 2848 C C . PHE A 1 357 ? 29.110 13.098 -28.456 1.00 90.38 357 PHE A C 1
ATOM 2850 O O . PHE A 1 357 ? 30.017 12.858 -29.251 1.00 90.38 357 PHE A O 1
ATOM 2857 N N . VAL A 1 358 ? 29.035 14.261 -27.802 1.00 91.81 358 VAL A N 1
ATOM 2858 C CA . VAL A 1 358 ? 30.057 15.311 -27.929 1.00 91.81 358 VAL A CA 1
ATOM 2859 C C . VAL A 1 358 ? 31.401 14.844 -27.356 1.00 91.81 358 VAL A C 1
ATOM 2861 O O . VAL A 1 358 ? 32.423 15.002 -28.019 1.00 91.81 358 VAL A O 1
ATOM 2864 N N . THR A 1 359 ? 31.442 14.202 -26.182 1.00 92.19 359 THR A N 1
ATOM 2865 C CA . THR A 1 359 ? 32.708 13.674 -25.634 1.00 92.19 359 THR A CA 1
ATOM 2866 C C . THR A 1 359 ? 33.246 12.476 -26.423 1.00 92.19 359 THR A C 1
ATOM 2868 O O . THR A 1 359 ? 34.462 12.349 -26.570 1.00 92.19 359 THR A O 1
ATOM 2871 N N . TYR A 1 360 ? 32.377 11.644 -27.006 1.00 89.88 360 TYR A N 1
ATOM 2872 C CA . TYR A 1 360 ? 32.780 10.564 -27.916 1.00 89.88 360 TYR A CA 1
ATOM 2873 C C . TYR A 1 360 ? 33.405 11.106 -29.215 1.00 89.88 360 TYR A C 1
ATOM 2875 O O . TYR A 1 360 ? 34.452 10.626 -29.643 1.00 89.88 360 TYR A O 1
ATOM 2883 N N .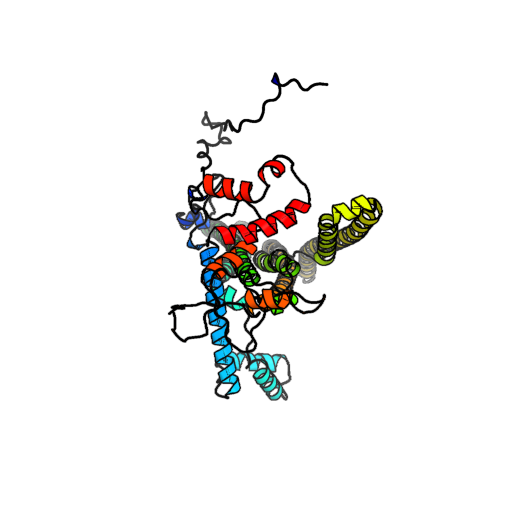 SER A 1 361 ? 32.830 12.174 -29.780 1.00 89.31 361 SER A N 1
ATOM 2884 C CA . SER A 1 361 ? 33.395 12.890 -30.932 1.00 89.31 361 SER A CA 1
ATOM 2885 C C . SER A 1 361 ? 34.756 13.517 -30.625 1.00 89.31 361 SER A C 1
ATOM 2887 O O . SER A 1 361 ? 35.680 13.406 -31.426 1.00 89.31 361 SER A O 1
ATOM 2889 N N . LEU A 1 362 ? 34.892 14.179 -29.471 1.00 91.38 362 LEU A N 1
ATOM 2890 C CA . LEU A 1 362 ? 36.122 14.879 -29.080 1.00 91.38 362 LEU A CA 1
ATOM 2891 C C . LEU A 1 362 ? 37.268 13.936 -28.684 1.00 91.38 362 LEU A C 1
ATOM 2893 O O . LEU A 1 362 ? 38.415 14.366 -28.623 1.00 91.38 362 LEU A O 1
ATOM 2897 N N . THR A 1 363 ? 36.977 12.657 -28.436 1.00 90.88 363 THR A N 1
ATOM 2898 C CA . THR A 1 363 ? 37.988 11.621 -28.168 1.00 90.88 363 THR A CA 1
ATOM 2899 C C . THR A 1 363 ? 38.483 10.913 -29.436 1.00 90.88 363 THR A C 1
ATOM 2901 O O . THR A 1 363 ? 39.271 9.978 -29.332 1.00 90.88 363 THR A O 1
ATOM 2904 N N . GLY A 1 364 ? 38.074 11.369 -30.628 1.00 79.81 364 GLY A N 1
ATOM 2905 C CA . GLY A 1 364 ? 38.617 10.907 -31.913 1.00 79.81 364 GLY A CA 1
ATOM 2906 C C . GLY A 1 364 ? 38.145 9.519 -32.358 1.00 79.81 364 GLY A C 1
ATOM 2907 O O . GLY A 1 364 ? 38.761 8.924 -33.237 1.00 79.81 364 GLY A O 1
ATOM 2908 N N . ASN A 1 365 ? 37.071 8.999 -31.759 1.00 81.25 365 ASN A N 1
ATOM 2909 C CA . ASN A 1 365 ? 36.477 7.725 -32.156 1.00 81.25 365 ASN A CA 1
ATOM 2910 C C . ASN A 1 365 ? 35.660 7.868 -33.450 1.00 81.25 365 ASN A C 1
ATOM 2912 O O . ASN A 1 365 ? 35.036 8.902 -33.693 1.00 81.25 365 ASN A O 1
ATOM 2916 N N . GLU A 1 366 ? 35.603 6.804 -34.251 1.00 79.94 366 GLU A N 1
ATOM 2917 C CA . GLU A 1 366 ? 34.749 6.766 -35.440 1.00 79.94 366 GLU A CA 1
ATOM 2918 C C . GLU A 1 366 ? 33.261 6.817 -35.062 1.00 79.94 366 GLU A C 1
ATOM 2920 O O . GLU A 1 366 ? 32.784 6.096 -34.182 1.00 79.94 366 GLU A O 1
ATOM 2925 N N . PHE A 1 367 ? 32.495 7.662 -35.755 1.00 77.19 367 PHE A N 1
ATOM 2926 C CA . PHE A 1 367 ? 31.050 7.761 -35.567 1.00 77.19 367 PHE A CA 1
ATOM 2927 C C . PHE A 1 367 ? 30.337 6.536 -36.147 1.00 77.19 367 PHE A C 1
ATOM 2929 O O . PHE A 1 367 ? 29.870 6.565 -37.283 1.00 77.19 367 PHE A O 1
ATOM 2936 N N . ASP A 1 368 ? 30.201 5.469 -35.361 1.00 82.88 368 ASP A N 1
ATOM 2937 C CA . ASP A 1 368 ? 29.437 4.287 -35.753 1.00 82.88 368 ASP A CA 1
ATOM 2938 C C . ASP A 1 368 ? 27.921 4.444 -35.456 1.00 82.88 368 ASP A C 1
ATOM 2940 O O . ASP A 1 368 ? 27.518 4.457 -34.287 1.00 82.88 368 ASP A O 1
ATOM 2944 N N . PRO A 1 369 ? 27.024 4.466 -36.473 1.00 81.38 369 PRO A N 1
ATOM 2945 C CA . PRO A 1 369 ? 25.579 4.555 -36.246 1.00 81.38 369 PRO A CA 1
ATOM 2946 C C . PRO A 1 369 ? 24.959 3.520 -35.295 1.00 81.38 369 PRO A C 1
ATOM 2948 O O . PRO A 1 369 ? 23.963 3.823 -34.648 1.00 81.38 369 PRO A O 1
ATOM 2951 N N . ALA A 1 370 ? 25.489 2.298 -35.197 1.00 81.12 370 ALA A N 1
ATOM 2952 C CA . ALA A 1 370 ? 24.900 1.266 -34.346 1.00 81.12 370 ALA A CA 1
ATOM 2953 C C . ALA A 1 370 ? 25.236 1.519 -32.872 1.00 81.12 370 ALA A C 1
ATOM 2955 O O . ALA A 1 370 ? 24.364 1.346 -32.018 1.00 81.12 370 ALA A O 1
ATOM 2956 N N . ILE A 1 371 ? 26.446 2.010 -32.578 1.00 82.75 371 ILE A N 1
ATOM 2957 C CA . ILE A 1 371 ? 26.813 2.515 -31.248 1.00 82.75 371 ILE A CA 1
ATOM 2958 C C . ILE A 1 371 ? 25.930 3.719 -30.886 1.00 82.75 371 ILE A C 1
ATOM 2960 O O . ILE A 1 371 ? 25.337 3.734 -29.806 1.00 82.75 371 ILE A O 1
ATOM 2964 N N . LEU A 1 372 ? 25.753 4.683 -31.799 1.00 85.81 372 LEU A N 1
ATOM 2965 C CA . LEU A 1 372 ? 24.904 5.863 -31.573 1.00 85.81 372 LEU A CA 1
ATOM 2966 C C . LEU A 1 372 ? 23.436 5.492 -31.292 1.00 85.81 372 LEU A C 1
ATOM 2968 O O . LEU A 1 372 ? 22.879 5.907 -30.277 1.00 85.81 372 LEU A O 1
ATOM 2972 N N . PHE A 1 373 ? 22.799 4.686 -32.148 1.00 83.19 373 PHE A N 1
ATOM 2973 C CA . PHE A 1 373 ? 21.383 4.343 -31.984 1.00 83.19 373 PHE A CA 1
ATOM 2974 C C . PHE A 1 373 ? 21.121 3.428 -30.776 1.00 83.19 373 PHE A C 1
ATOM 2976 O O . PHE A 1 373 ? 20.146 3.654 -30.058 1.00 83.19 373 PHE A O 1
ATOM 2983 N N . SER A 1 374 ? 21.990 2.447 -30.496 1.00 85.69 374 SER A N 1
ATOM 2984 C CA . SER A 1 374 ? 21.825 1.570 -29.323 1.00 85.69 374 SER A CA 1
ATOM 2985 C C . SER A 1 374 ? 22.011 2.326 -28.002 1.00 85.69 374 SER A C 1
ATOM 2987 O O . SER A 1 374 ? 21.175 2.208 -27.104 1.00 85.69 374 SER A O 1
ATOM 2989 N N . SER A 1 375 ? 23.041 3.171 -27.890 1.00 87.50 375 SER A N 1
ATOM 2990 C CA . SER A 1 375 ? 23.263 3.996 -26.694 1.00 87.50 375 SER A CA 1
ATOM 2991 C C . SER A 1 375 ? 22.180 5.063 -26.502 1.00 87.50 375 SER A C 1
ATOM 2993 O O . SER A 1 375 ? 21.702 5.234 -25.381 1.00 87.50 375 SER A O 1
ATOM 2995 N N . LEU A 1 376 ? 21.692 5.703 -27.574 1.00 86.75 376 LEU A N 1
ATOM 2996 C CA . LEU A 1 376 ? 20.538 6.609 -27.511 1.00 86.75 376 LEU A CA 1
ATOM 2997 C C . LEU A 1 376 ? 19.290 5.897 -26.963 1.00 86.75 376 LEU A C 1
ATOM 2999 O O . LEU A 1 376 ? 18.604 6.447 -26.100 1.00 86.75 376 LEU A O 1
ATOM 3003 N N . SER A 1 377 ? 19.013 4.663 -27.403 1.00 87.12 377 SER A N 1
ATOM 3004 C CA . SER A 1 377 ? 17.921 3.856 -26.840 1.00 87.12 377 SER A CA 1
ATOM 3005 C C . SER A 1 377 ? 18.124 3.558 -25.349 1.00 87.12 377 SER A C 1
ATOM 3007 O O . SER A 1 377 ? 17.180 3.684 -24.570 1.00 87.12 377 SER A O 1
ATOM 3009 N N . LEU A 1 378 ? 19.345 3.230 -24.911 1.00 87.25 378 LEU A N 1
ATOM 3010 C CA . LEU A 1 378 ? 19.648 3.000 -23.490 1.00 87.25 378 LEU A CA 1
ATOM 3011 C C . LEU A 1 378 ? 19.475 4.276 -22.638 1.00 87.25 378 LEU A C 1
ATOM 3013 O O . LEU A 1 378 ? 18.884 4.210 -21.557 1.00 87.25 378 LEU A O 1
ATOM 3017 N N . PHE A 1 379 ? 19.891 5.449 -23.132 1.00 87.12 379 PHE A N 1
ATOM 3018 C CA . PHE A 1 379 ? 19.645 6.734 -22.458 1.00 87.12 379 PHE A CA 1
ATOM 3019 C C . PHE A 1 379 ? 18.149 7.070 -22.348 1.00 87.12 379 PHE A C 1
ATOM 3021 O O . PHE A 1 379 ? 17.718 7.620 -21.330 1.00 87.12 379 PHE A O 1
ATOM 3028 N N . GLN A 1 380 ? 17.343 6.711 -23.353 1.00 85.19 380 GLN A N 1
ATOM 3029 C CA . GLN A 1 380 ? 15.885 6.864 -23.308 1.00 85.19 380 GLN A CA 1
ATOM 3030 C C . GLN A 1 380 ? 15.235 5.907 -22.296 1.00 85.19 380 GLN A C 1
ATOM 3032 O O . GLN A 1 380 ? 14.338 6.323 -21.559 1.00 85.19 380 GLN A O 1
ATOM 3037 N N . LEU A 1 381 ? 15.706 4.657 -22.192 1.00 86.75 381 LEU A N 1
ATOM 3038 C CA . LEU A 1 381 ? 15.223 3.699 -21.188 1.00 86.75 381 LEU A CA 1
ATOM 3039 C C . LEU A 1 381 ? 15.510 4.166 -19.750 1.00 86.75 381 LEU A C 1
ATOM 3041 O O . LEU A 1 381 ? 14.652 4.014 -18.878 1.00 86.75 381 LEU A O 1
ATOM 3045 N N . LEU A 1 382 ? 16.656 4.815 -19.506 1.00 84.94 382 LEU A N 1
ATOM 3046 C CA . LEU A 1 382 ? 17.043 5.343 -18.188 1.00 84.94 382 LEU A CA 1
ATOM 3047 C C . LEU A 1 382 ? 16.065 6.403 -17.628 1.00 84.94 382 LEU A C 1
ATOM 3049 O O . LEU A 1 382 ? 15.961 6.572 -16.410 1.00 84.94 382 LEU A O 1
ATOM 3053 N N . ARG A 1 383 ? 15.290 7.076 -18.491 1.00 82.56 383 ARG A N 1
ATOM 3054 C CA . ARG A 1 383 ? 14.297 8.096 -18.104 1.00 82.56 383 ARG A CA 1
ATOM 3055 C C . ARG A 1 383 ? 13.224 7.566 -17.144 1.00 82.56 383 ARG A C 1
ATOM 3057 O O . ARG A 1 383 ? 12.819 8.289 -16.234 1.00 82.56 383 ARG A O 1
ATOM 3064 N N . GLN A 1 384 ? 12.742 6.334 -17.334 1.00 83.12 384 GLN A N 1
ATOM 3065 C CA . GLN A 1 384 ? 11.649 5.789 -16.515 1.00 83.12 384 GLN A CA 1
ATOM 3066 C C . GLN A 1 384 ? 12.106 5.456 -15.076 1.00 83.12 384 GLN A C 1
ATOM 3068 O O . GLN A 1 384 ? 11.465 5.941 -14.140 1.00 83.12 384 GLN A O 1
ATOM 3073 N N . PRO A 1 385 ? 13.231 4.742 -14.843 1.00 85.44 385 PRO A N 1
ATOM 3074 C CA . PRO A 1 385 ? 13.813 4.590 -13.507 1.00 85.44 385 PRO A CA 1
ATOM 3075 C C . PRO A 1 385 ? 14.034 5.916 -12.769 1.00 85.44 385 PRO A C 1
ATOM 3077 O O . PRO A 1 385 ? 13.635 6.030 -11.610 1.00 85.44 385 PRO A O 1
ATOM 3080 N N . LEU A 1 386 ? 14.596 6.934 -13.438 1.00 81.44 386 LEU A N 1
ATOM 3081 C CA . LEU A 1 386 ? 14.829 8.257 -12.840 1.00 81.44 386 LEU A CA 1
ATOM 3082 C C . LEU A 1 386 ? 13.527 8.949 -12.402 1.00 81.44 386 LEU A C 1
ATOM 3084 O O . LEU A 1 386 ? 13.504 9.621 -11.372 1.00 81.44 386 LEU A O 1
ATOM 3088 N N . LEU A 1 387 ? 12.431 8.760 -13.143 1.00 79.69 387 LEU A N 1
ATOM 3089 C CA . LEU A 1 387 ? 11.127 9.328 -12.802 1.00 79.69 387 LEU A CA 1
ATOM 3090 C C . LEU A 1 387 ? 10.430 8.593 -11.644 1.00 79.69 387 LEU A C 1
ATOM 3092 O O . LEU A 1 387 ? 9.778 9.231 -10.811 1.00 79.69 387 LEU A O 1
ATOM 3096 N N . PHE A 1 388 ? 10.531 7.261 -11.599 1.00 81.06 388 PHE A N 1
ATOM 3097 C CA . PHE A 1 388 ? 9.840 6.445 -10.598 1.00 81.06 388 PHE A CA 1
ATOM 3098 C C . PHE A 1 388 ? 10.588 6.347 -9.267 1.00 81.06 388 PHE A C 1
ATOM 3100 O O . PHE A 1 388 ? 9.937 6.367 -8.227 1.00 81.06 388 PHE A O 1
ATOM 3107 N N . LEU A 1 389 ? 11.923 6.296 -9.258 1.00 82.38 389 LEU A N 1
ATOM 3108 C CA . LEU A 1 389 ? 12.722 6.087 -8.042 1.00 82.38 389 LEU A CA 1
ATOM 3109 C C . LEU A 1 389 ? 12.390 7.082 -6.900 1.00 82.38 389 LEU A C 1
ATOM 3111 O O . LEU A 1 389 ? 12.132 6.616 -5.785 1.00 82.38 389 LEU A O 1
ATOM 3115 N N . PRO A 1 390 ? 12.273 8.409 -7.129 1.00 81.62 390 PRO A N 1
ATOM 3116 C CA . PRO A 1 390 ? 11.858 9.350 -6.080 1.00 81.62 390 PRO A CA 1
ATOM 3117 C C . PRO A 1 390 ? 10.412 9.133 -5.602 1.00 81.62 390 PRO A C 1
ATOM 3119 O O . PRO A 1 390 ? 10.113 9.290 -4.417 1.00 81.62 390 PRO A O 1
ATOM 3122 N N . ARG A 1 391 ? 9.509 8.731 -6.510 1.00 79.44 391 ARG A N 1
ATOM 3123 C CA . ARG A 1 391 ? 8.091 8.458 -6.203 1.00 79.44 391 ARG A CA 1
ATOM 3124 C C . ARG A 1 391 ? 7.953 7.226 -5.320 1.00 79.44 391 ARG A C 1
ATOM 3126 O O . ARG A 1 391 ? 7.230 7.281 -4.330 1.00 79.44 391 ARG A O 1
ATOM 3133 N N . SER A 1 392 ? 8.699 6.167 -5.637 1.00 83.06 392 SER A N 1
ATOM 3134 C CA . SER A 1 392 ? 8.777 4.944 -4.841 1.00 83.06 392 SER A CA 1
ATOM 3135 C C . SER A 1 392 ? 9.225 5.246 -3.414 1.00 83.06 392 SER A C 1
ATOM 3137 O O . SER A 1 392 ? 8.534 4.856 -2.473 1.00 83.06 392 SER A O 1
ATOM 3139 N N . PHE A 1 393 ? 10.315 6.005 -3.233 1.00 84.00 393 PHE A N 1
ATOM 3140 C CA . PHE A 1 393 ? 10.778 6.390 -1.896 1.00 84.00 393 PHE A CA 1
ATOM 3141 C C . PHE A 1 393 ? 9.732 7.201 -1.116 1.00 84.00 393 PHE A C 1
ATOM 3143 O O . PHE A 1 393 ? 9.490 6.881 0.047 1.00 84.00 393 PHE A O 1
ATOM 3150 N N . SER A 1 394 ? 9.056 8.173 -1.745 1.00 83.25 394 SER A N 1
ATOM 3151 C CA . SER A 1 394 ? 7.950 8.907 -1.103 1.00 83.25 394 SER A CA 1
ATOM 3152 C C . SER A 1 394 ? 6.802 7.977 -0.701 1.00 83.25 394 SER A C 1
ATOM 3154 O O . SER A 1 394 ? 6.359 8.003 0.442 1.00 83.25 394 SER A O 1
ATOM 3156 N N . SER A 1 395 ? 6.337 7.103 -1.601 1.00 82.75 395 SER A N 1
ATOM 3157 C CA . SER A 1 395 ? 5.218 6.203 -1.290 1.00 82.75 395 SER A CA 1
ATOM 3158 C C . SER A 1 395 ? 5.554 5.191 -0.189 1.00 82.75 395 SER A C 1
ATOM 3160 O O . SER A 1 395 ? 4.680 4.837 0.601 1.00 82.75 395 SER A O 1
ATOM 3162 N N . ILE A 1 396 ? 6.821 4.769 -0.096 1.00 87.00 396 ILE A N 1
ATOM 3163 C CA . ILE A 1 396 ? 7.313 3.894 0.973 1.00 87.00 396 ILE A CA 1
ATOM 3164 C C . ILE A 1 396 ? 7.302 4.629 2.320 1.00 87.00 396 ILE A C 1
ATOM 3166 O O . ILE A 1 396 ? 6.829 4.059 3.302 1.00 87.00 396 ILE A O 1
ATOM 3170 N N . THR A 1 397 ? 7.759 5.886 2.396 1.00 86.06 397 THR A N 1
ATOM 3171 C CA . THR A 1 397 ? 7.729 6.651 3.659 1.00 86.06 397 THR A CA 1
ATOM 3172 C C . THR A 1 397 ? 6.302 7.008 4.085 1.00 86.06 397 THR A C 1
ATOM 3174 O O . THR A 1 397 ? 5.967 6.875 5.267 1.00 86.06 397 THR A O 1
ATOM 3177 N N . ASP A 1 398 ? 5.424 7.356 3.139 1.00 83.81 398 ASP A N 1
ATOM 3178 C CA . ASP A 1 398 ? 3.995 7.575 3.386 1.00 83.81 398 ASP A CA 1
ATOM 3179 C C . ASP A 1 398 ? 3.320 6.317 3.956 1.00 83.81 398 ASP A C 1
ATOM 3181 O O . ASP A 1 398 ? 2.685 6.380 5.018 1.00 83.81 398 ASP A O 1
ATOM 3185 N N . ALA A 1 399 ? 3.496 5.164 3.299 1.00 87.38 399 ALA A N 1
ATOM 3186 C CA . ALA A 1 399 ? 2.927 3.888 3.728 1.00 87.38 399 ALA A CA 1
ATOM 3187 C C . ALA A 1 399 ? 3.542 3.372 5.038 1.00 87.38 399 ALA A C 1
ATOM 3189 O O . ALA A 1 399 ? 2.812 2.856 5.882 1.00 87.38 399 ALA A O 1
ATOM 3190 N N . GLN A 1 400 ? 4.844 3.568 5.271 1.00 89.31 400 GLN A N 1
ATOM 3191 C CA . GLN A 1 400 ? 5.475 3.270 6.559 1.00 89.31 400 GLN A CA 1
ATOM 3192 C C . GLN A 1 400 ? 4.838 4.097 7.685 1.00 89.31 400 GLN A C 1
ATOM 3194 O O . GLN A 1 400 ? 4.535 3.554 8.747 1.00 89.31 400 GLN A O 1
ATOM 3199 N N . SER A 1 401 ? 4.575 5.389 7.454 1.00 88.38 401 SER A N 1
ATOM 3200 C CA . SER A 1 401 ? 3.910 6.240 8.449 1.00 88.38 401 SER A CA 1
ATOM 3201 C C . SER A 1 401 ? 2.474 5.777 8.745 1.00 88.38 401 SER A C 1
ATOM 3203 O O . SER A 1 401 ? 2.054 5.780 9.902 1.00 88.38 401 SER A O 1
ATOM 3205 N N . ALA A 1 402 ? 1.743 5.327 7.718 1.00 89.56 402 ALA A N 1
ATOM 3206 C CA . ALA A 1 402 ? 0.395 4.774 7.839 1.00 89.56 402 ALA A CA 1
ATOM 3207 C C . ALA A 1 402 ? 0.384 3.437 8.600 1.00 89.56 402 ALA A C 1
ATOM 3209 O O . ALA A 1 402 ? -0.429 3.247 9.500 1.00 89.56 402 ALA A O 1
ATOM 3210 N N . LEU A 1 403 ? 1.330 2.540 8.305 1.00 90.75 403 LEU A N 1
ATOM 3211 C CA . LEU A 1 403 ? 1.496 1.257 8.996 1.00 90.75 403 LEU A CA 1
ATOM 3212 C C . LEU A 1 403 ? 1.871 1.430 10.475 1.00 90.75 403 LEU A C 1
ATOM 3214 O O . LEU A 1 403 ? 1.429 0.635 11.299 1.00 90.75 403 LEU A O 1
ATOM 3218 N N . ILE A 1 404 ? 2.642 2.465 10.829 1.00 89.50 404 ILE A N 1
ATOM 3219 C CA . ILE A 1 404 ? 2.951 2.801 12.231 1.00 89.50 404 ILE A CA 1
ATOM 3220 C C . ILE A 1 404 ? 1.705 3.310 12.971 1.00 89.50 404 ILE A C 1
ATOM 3222 O O . ILE A 1 404 ? 1.521 2.965 14.136 1.00 89.50 404 ILE A O 1
ATOM 3226 N N . ARG A 1 405 ? 0.828 4.083 12.312 1.00 89.00 405 ARG A N 1
ATOM 3227 C CA . ARG A 1 405 ? -0.453 4.511 12.902 1.00 89.00 405 ARG A CA 1
ATOM 3228 C C . ARG A 1 405 ? -1.399 3.323 13.090 1.00 89.00 405 ARG A C 1
ATOM 3230 O O . ARG A 1 405 ? -1.737 3.015 14.225 1.00 89.00 405 ARG A O 1
ATOM 3237 N N . LEU A 1 406 ? -1.692 2.578 12.022 1.00 90.81 406 LEU A N 1
ATOM 3238 C CA . LEU A 1 406 ? -2.557 1.390 12.070 1.00 90.81 406 LEU A CA 1
ATOM 3239 C C . LEU A 1 406 ? -2.054 0.303 13.030 1.00 90.81 406 LEU A C 1
ATOM 3241 O O . LEU A 1 406 ? -2.859 -0.407 13.623 1.00 90.81 406 LEU A O 1
ATOM 3245 N N . LYS A 1 407 ? -0.734 0.165 13.222 1.00 91.44 407 LYS A N 1
ATOM 3246 C CA . LYS A 1 407 ? -0.173 -0.738 14.236 1.00 91.44 407 LYS A CA 1
ATOM 3247 C C . LYS A 1 407 ? -0.762 -0.454 15.626 1.00 91.44 407 LYS A C 1
ATOM 3249 O O . LYS A 1 407 ? -1.133 -1.406 16.306 1.00 91.44 407 LYS A O 1
ATOM 3254 N N . LYS A 1 408 ? -0.887 0.820 16.023 1.00 87.12 408 LYS A N 1
ATOM 3255 C CA . LYS A 1 408 ? -1.461 1.213 17.320 1.00 87.12 408 LYS A CA 1
ATOM 3256 C C . LYS A 1 408 ? -2.891 0.683 17.454 1.00 87.12 408 LYS A C 1
ATOM 3258 O O . LYS A 1 408 ? -3.213 0.050 18.453 1.00 87.12 408 LYS A O 1
ATOM 3263 N N . ASP A 1 409 ? -3.717 0.862 16.425 1.00 86.69 409 ASP A N 1
ATOM 3264 C CA . ASP A 1 409 ? -5.107 0.383 16.366 1.00 86.69 409 ASP A CA 1
ATOM 3265 C C . ASP A 1 409 ? -5.200 -1.149 16.522 1.00 86.69 409 ASP A C 1
ATOM 3267 O O . ASP A 1 409 ? -6.164 -1.678 17.078 1.00 86.69 409 ASP A O 1
ATOM 3271 N N . PHE A 1 410 ? -4.179 -1.871 16.047 1.00 85.94 410 PHE A N 1
ATOM 3272 C CA . PHE A 1 410 ? -4.059 -3.325 16.165 1.00 85.94 410 PHE A CA 1
ATOM 3273 C C . PHE A 1 410 ? -3.524 -3.812 17.529 1.00 85.94 410 PHE A C 1
ATOM 3275 O O . PHE A 1 410 ? -3.686 -5.000 17.834 1.00 85.94 410 PHE A O 1
ATOM 3282 N N . GLU A 1 411 ? -2.916 -2.924 18.323 1.00 83.00 411 GLU A N 1
ATOM 3283 C CA . GLU A 1 411 ? -2.371 -3.170 19.671 1.00 83.00 411 GLU A CA 1
ATOM 3284 C C . GLU A 1 411 ? -3.317 -2.734 20.811 1.00 83.00 411 GLU A C 1
ATOM 3286 O O . GLU A 1 411 ? -3.092 -3.119 21.956 1.00 83.00 411 GLU A O 1
ATOM 3291 N N . LEU A 1 412 ? -4.377 -1.962 20.532 1.00 78.56 412 LEU A N 1
ATOM 3292 C CA . LEU A 1 412 ? -5.347 -1.527 21.548 1.00 78.56 412 LEU A CA 1
ATOM 3293 C C . LEU A 1 412 ? -6.170 -2.691 22.134 1.00 78.56 412 LEU A C 1
ATOM 3295 O O . LEU A 1 412 ? -6.663 -3.558 21.408 1.00 78.56 412 LEU A O 1
ATOM 3299 N N . ASP A 1 413 ? -6.401 -2.640 23.451 1.00 59.19 413 ASP A N 1
ATOM 3300 C CA . ASP A 1 413 ? -7.211 -3.623 24.177 1.00 59.19 413 ASP A CA 1
ATOM 3301 C C . ASP A 1 413 ? -8.656 -3.692 23.645 1.00 59.19 413 ASP A C 1
ATOM 3303 O O . ASP A 1 413 ? -9.440 -2.735 23.722 1.00 59.19 413 ASP A O 1
ATOM 3307 N N . ILE A 1 414 ? -9.011 -4.873 23.131 1.00 60.34 414 ILE A N 1
ATOM 3308 C CA . ILE A 1 414 ? -10.357 -5.224 22.670 1.00 60.34 414 ILE A CA 1
ATOM 3309 C C . ILE A 1 414 ? -11.201 -5.594 23.895 1.00 60.34 414 ILE A C 1
ATOM 3311 O O . ILE A 1 414 ? -10.861 -6.523 24.626 1.00 60.34 414 ILE A O 1
ATOM 3315 N N . ALA A 1 415 ? -12.330 -4.910 24.094 1.00 44.59 415 ALA A N 1
ATOM 3316 C CA . ALA A 1 415 ? -13.136 -4.996 25.316 1.00 44.59 415 ALA A CA 1
ATOM 3317 C C . ALA A 1 415 ? -13.692 -6.399 25.617 1.00 44.59 415 ALA A C 1
ATOM 3319 O O . ALA A 1 415 ? -13.945 -6.729 26.775 1.00 44.59 415 ALA A O 1
ATOM 3320 N N . LEU A 1 416 ? -13.913 -7.216 24.582 1.00 44.66 416 LEU A N 1
ATOM 3321 C CA . LEU A 1 416 ? -14.433 -8.572 24.719 1.00 44.66 416 LEU A CA 1
ATOM 3322 C C . LEU A 1 416 ? -13.874 -9.487 23.619 1.00 44.66 416 LEU A C 1
ATOM 3324 O O . LEU A 1 416 ? -14.160 -9.305 22.436 1.00 44.66 416 LEU A O 1
ATOM 3328 N N . ARG A 1 417 ? -13.108 -10.509 24.009 1.00 42.69 417 ARG A N 1
ATOM 3329 C CA . ARG A 1 417 ? -12.533 -11.518 23.107 1.00 42.69 417 ARG A CA 1
ATOM 3330 C C . ARG A 1 417 ? -13.005 -12.907 23.532 1.00 42.69 417 ARG A C 1
ATOM 3332 O O . ARG A 1 417 ? -12.459 -13.499 24.456 1.00 42.69 417 ARG A O 1
ATOM 3339 N N . VAL A 1 418 ? -14.031 -13.419 22.855 1.00 38.31 418 VAL A N 1
ATOM 3340 C CA . VAL A 1 418 ? -14.673 -14.703 23.179 1.00 38.31 418 VAL A CA 1
ATOM 3341 C C . VAL A 1 418 ? -14.277 -15.751 22.136 1.00 38.31 418 VAL A C 1
ATOM 3343 O O . VAL A 1 418 ? -14.725 -15.686 20.994 1.00 38.31 418 VAL A O 1
ATOM 3346 N N . LYS A 1 419 ? -13.442 -16.723 22.523 1.00 32.25 419 LYS A N 1
ATOM 3347 C CA . LYS A 1 419 ? -13.123 -17.929 21.735 1.00 32.25 419 LYS A CA 1
ATOM 3348 C C . LYS A 1 419 ? -13.534 -19.161 22.551 1.00 32.25 419 LYS A C 1
ATOM 3350 O O . LYS A 1 419 ? -13.154 -19.252 23.710 1.00 32.25 419 LYS A O 1
ATOM 3355 N N . GLY A 1 420 ? -14.312 -20.076 21.967 1.00 30.02 420 GLY A N 1
ATOM 3356 C CA . GLY A 1 420 ? -14.644 -21.380 22.574 1.00 30.02 420 GLY A CA 1
ATOM 3357 C C . GLY A 1 420 ? -15.409 -21.354 23.909 1.00 30.02 420 GLY A C 1
ATOM 3358 O O . GLY A 1 420 ? -15.351 -22.330 24.649 1.00 30.02 420 GLY A O 1
ATOM 3359 N N . ALA A 1 421 ? -16.092 -20.259 24.258 1.00 28.50 421 ALA A N 1
ATOM 3360 C CA . ALA A 1 421 ? -16.723 -20.115 25.571 1.00 28.50 421 ALA A CA 1
ATOM 3361 C C . ALA A 1 421 ? -18.026 -20.928 25.700 1.00 28.50 421 ALA A C 1
ATOM 3363 O O . ALA A 1 421 ? -19.087 -20.507 25.236 1.00 28.50 421 ALA A O 1
ATOM 3364 N N . SER A 1 422 ? -17.944 -22.066 26.388 1.00 25.86 422 SER A N 1
ATOM 3365 C CA . SER A 1 422 ? -19.096 -22.864 26.817 1.00 25.86 422 SER A CA 1
ATOM 3366 C C . SER A 1 422 ? -19.699 -22.287 28.100 1.00 25.86 422 SER A C 1
ATOM 3368 O O . SER A 1 422 ? -19.198 -22.524 29.197 1.00 25.86 422 SER A O 1
ATOM 3370 N N . PHE A 1 423 ? -20.779 -21.515 27.975 1.00 36.19 423 PHE A N 1
ATOM 3371 C CA . PHE A 1 423 ? -21.458 -20.897 29.117 1.00 36.19 423 PHE A CA 1
ATOM 3372 C C . PHE A 1 423 ? -22.302 -21.927 29.887 1.00 36.19 423 PHE A C 1
ATOM 3374 O O . PHE A 1 423 ? -23.413 -22.259 29.476 1.00 36.19 423 PHE A O 1
ATOM 3381 N N . ARG A 1 424 ? -21.787 -22.417 31.021 1.00 25.00 424 ARG A N 1
ATOM 3382 C CA . ARG A 1 424 ? -22.560 -23.180 32.014 1.00 25.00 424 ARG A CA 1
ATOM 3383 C C . ARG A 1 424 ? -23.153 -22.217 33.047 1.00 25.00 424 ARG A C 1
ATOM 3385 O O . ARG A 1 424 ? -22.463 -21.314 33.511 1.00 25.00 424 ARG A O 1
ATOM 3392 N N . TRP A 1 425 ? -24.416 -22.421 33.421 1.00 34.06 425 TRP A N 1
ATOM 3393 C CA . TRP A 1 425 ? -24.995 -21.773 34.599 1.00 34.06 425 TRP A CA 1
ATOM 3394 C C . TRP A 1 425 ? -24.413 -22.430 35.850 1.00 34.06 425 TRP A C 1
ATOM 3396 O O . TRP A 1 425 ? -24.671 -23.606 36.100 1.00 34.06 425 TRP A O 1
ATOM 3406 N N . GLU A 1 426 ? -23.613 -21.691 36.611 1.00 31.50 426 GLU A N 1
ATOM 3407 C CA . GLU A 1 426 ? -23.064 -22.160 37.882 1.00 31.50 426 GLU A CA 1
ATOM 3408 C C . GLU A 1 426 ? -23.944 -21.662 39.031 1.00 31.50 426 GLU A C 1
ATOM 3410 O O . GLU A 1 426 ? -24.120 -20.457 39.228 1.00 31.50 426 GLU A O 1
ATOM 3415 N N . GLY A 1 427 ? -24.557 -22.603 39.750 1.00 45.34 427 GLY A N 1
ATOM 3416 C CA . GLY A 1 427 ? -25.441 -22.306 40.870 1.00 45.34 427 GLY A CA 1
ATOM 3417 C C . GLY A 1 427 ? -24.645 -21.946 42.118 1.00 45.34 427 GLY A C 1
ATOM 3418 O O . GLY A 1 427 ? -24.101 -22.824 42.778 1.00 45.34 427 GLY A O 1
ATOM 3419 N N . SER A 1 428 ? -24.622 -20.662 42.464 1.00 30.89 428 SER A N 1
ATOM 3420 C CA . SER A 1 428 ? -24.292 -20.189 43.810 1.00 30.89 428 SER A CA 1
ATOM 3421 C C . SER A 1 428 ? -25.293 -19.108 44.212 1.00 30.89 428 SER A C 1
ATOM 3423 O O . SER A 1 428 ? -25.609 -18.202 43.434 1.00 30.89 428 SER A O 1
ATOM 3425 N N . GLU A 1 429 ? -25.861 -19.244 45.407 1.00 39.62 429 GLU A N 1
ATOM 3426 C CA . GLU A 1 429 ? -26.995 -18.430 45.838 1.00 39.62 429 GLU A CA 1
ATOM 3427 C C . GLU A 1 429 ? -26.544 -17.034 46.276 1.00 39.62 429 GLU A C 1
ATOM 3429 O O . GLU A 1 429 ? -26.091 -16.808 47.396 1.00 39.62 429 GLU A O 1
ATOM 3434 N N . SER A 1 430 ? -26.717 -16.064 45.380 1.00 34.97 430 SER A N 1
ATOM 3435 C CA . SER A 1 430 ? -26.801 -14.649 45.743 1.00 34.97 430 SER A CA 1
ATOM 3436 C C . SER A 1 430 ? -28.277 -14.252 45.768 1.00 34.97 430 SER A C 1
ATOM 3438 O O . SER A 1 430 ? -29.027 -14.592 44.852 1.00 34.97 430 SER A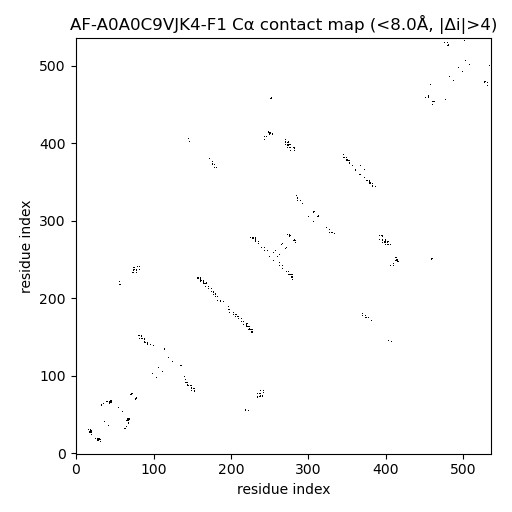 O 1
ATOM 3440 N N . GLN A 1 431 ? -28.711 -13.584 46.844 1.00 34.28 431 GLN A N 1
ATOM 3441 C CA . GLN A 1 431 ? -30.136 -13.383 47.139 1.00 34.28 431 GLN A CA 1
ATOM 3442 C C . GLN A 1 431 ? -30.897 -12.765 45.947 1.00 34.28 431 GLN A C 1
ATOM 3444 O O . GLN A 1 431 ? -30.539 -11.673 45.485 1.00 34.28 431 GLN A O 1
ATOM 3449 N N . PRO A 1 432 ? -31.960 -13.420 45.441 1.00 37.84 432 PRO A N 1
ATOM 3450 C CA . PRO A 1 432 ? -32.651 -12.961 44.248 1.00 37.84 432 PRO A CA 1
ATOM 3451 C C . PRO A 1 432 ? -33.477 -11.706 44.545 1.00 37.84 432 PRO A C 1
ATOM 3453 O O . PRO A 1 432 ? -34.555 -11.771 45.137 1.00 37.84 432 PRO A O 1
ATOM 3456 N N . ARG A 1 433 ? -33.022 -10.548 44.051 1.00 49.56 433 ARG A N 1
ATOM 3457 C CA . ARG A 1 433 ? -33.905 -9.381 43.895 1.00 49.56 433 ARG A CA 1
ATOM 3458 C C . ARG A 1 433 ? -35.087 -9.785 43.012 1.00 49.56 433 ARG A C 1
ATOM 3460 O O . ARG A 1 433 ? -34.885 -10.292 41.908 1.00 49.56 433 ARG A O 1
ATOM 3467 N N . GLN A 1 434 ? -36.307 -9.565 43.501 1.00 46.25 434 GLN A N 1
ATOM 3468 C CA . GLN A 1 434 ? -37.527 -10.004 42.823 1.00 46.25 434 GLN A CA 1
ATOM 3469 C C . GLN A 1 434 ? -37.609 -9.431 41.399 1.00 46.25 434 GLN A C 1
ATOM 3471 O O . GLN A 1 434 ? -37.553 -8.215 41.187 1.00 46.25 434 GLN A O 1
ATOM 3476 N N . LYS A 1 435 ? -37.759 -10.319 40.409 1.00 50.88 435 LYS A N 1
ATOM 3477 C CA . LYS A 1 435 ? -38.006 -9.929 39.014 1.00 50.88 435 LYS A CA 1
ATOM 3478 C C . LYS A 1 435 ? -39.342 -9.177 38.940 1.00 50.88 435 LYS A C 1
ATOM 3480 O O . LYS A 1 435 ? -40.314 -9.603 39.549 1.00 50.88 435 LYS A O 1
ATOM 3485 N N . GLY A 1 436 ? -39.378 -8.071 38.196 1.00 59.12 436 GLY A N 1
ATOM 3486 C CA . GLY A 1 436 ? -40.576 -7.234 38.021 1.00 59.12 436 GLY A CA 1
ATOM 3487 C C . GLY A 1 436 ? -40.612 -5.937 38.838 1.00 59.12 436 GLY A C 1
ATOM 3488 O O . GLY A 1 436 ? -41.382 -5.044 38.497 1.00 59.12 436 GLY A O 1
ATOM 3489 N N . GLN A 1 437 ? -39.755 -5.761 39.850 1.00 63.66 437 GLN A N 1
ATOM 3490 C CA . GLN A 1 437 ? -39.725 -4.511 40.623 1.00 63.66 437 GLN A CA 1
ATOM 3491 C C . GLN A 1 437 ? -39.107 -3.330 39.844 1.00 63.66 437 GLN A C 1
ATOM 3493 O O . GLN A 1 437 ? -38.077 -3.462 39.175 1.00 63.66 437 GLN A O 1
ATOM 3498 N N . LEU A 1 438 ? -39.706 -2.140 39.976 1.00 62.41 438 LEU A N 1
ATOM 3499 C CA . LEU A 1 438 ? -39.204 -0.894 39.388 1.00 62.41 438 LEU A CA 1
ATOM 3500 C C . LEU A 1 438 ? -38.216 -0.195 40.337 1.00 62.41 438 LEU A C 1
ATOM 3502 O O . LEU A 1 438 ? -38.615 0.526 41.244 1.00 62.41 438 LEU A O 1
ATOM 3506 N N . CYS A 1 439 ? -36.917 -0.365 40.092 1.00 62.16 439 CYS A N 1
ATOM 3507 C CA . CYS A 1 439 ? -35.874 0.379 40.802 1.00 62.16 439 CYS A CA 1
ATOM 3508 C C . CYS A 1 439 ? -35.657 1.779 40.191 1.00 62.16 439 CYS A C 1
ATOM 3510 O O . CYS A 1 439 ? -35.597 1.922 38.965 1.00 62.16 439 CYS A O 1
ATOM 3512 N N . ALA A 1 440 ? -35.495 2.797 41.043 1.00 76.12 440 ALA A N 1
ATOM 3513 C CA . ALA A 1 440 ? -35.162 4.172 40.672 1.00 76.12 440 ALA A CA 1
ATOM 3514 C C . ALA A 1 440 ? -33.818 4.595 41.294 1.00 76.12 440 ALA A C 1
ATOM 3516 O O . ALA A 1 440 ? -33.488 4.193 42.406 1.00 76.12 440 ALA A O 1
ATOM 3517 N N . ILE A 1 441 ? -33.042 5.412 40.574 1.00 72.12 441 ILE A N 1
ATOM 3518 C CA . ILE A 1 441 ? -31.708 5.877 40.989 1.00 72.12 441 ILE A CA 1
ATOM 3519 C C . ILE A 1 441 ? -31.705 7.410 40.943 1.00 72.12 441 ILE A C 1
ATOM 3521 O O . ILE A 1 441 ? -31.887 8.000 39.877 1.00 72.12 441 ILE A O 1
ATOM 3525 N N . VAL A 1 442 ? -31.508 8.054 42.096 1.00 83.75 442 VAL A N 1
ATOM 3526 C CA . VAL A 1 442 ? -31.673 9.507 42.303 1.00 83.75 442 VAL A CA 1
ATOM 3527 C C . VAL A 1 442 ? -30.435 10.085 43.008 1.00 83.75 442 VAL A C 1
ATOM 3529 O O . VAL A 1 442 ? -29.692 9.355 43.654 1.00 83.75 442 VAL A O 1
ATOM 3532 N N . GLY A 1 443 ? -30.165 11.382 42.832 1.00 85.44 443 GLY A N 1
ATOM 3533 C CA . GLY A 1 443 ? -29.036 12.102 43.444 1.00 85.44 443 GLY A CA 1
ATOM 3534 C C . GLY A 1 443 ? -28.675 13.378 42.666 1.00 85.44 443 GLY A C 1
ATOM 3535 O O . GLY A 1 443 ? -29.230 13.582 41.580 1.00 85.44 443 GLY A O 1
ATOM 3536 N N . PRO A 1 444 ? -27.726 14.207 43.137 1.00 85.44 444 PRO A N 1
ATOM 3537 C CA . PRO A 1 444 ? -27.336 15.463 42.482 1.00 85.44 444 PRO A CA 1
ATOM 3538 C C . PRO A 1 444 ? -26.597 15.266 41.143 1.00 85.44 444 PRO A C 1
ATOM 3540 O O . PRO A 1 444 ? -26.179 14.160 40.786 1.00 85.44 444 PRO A O 1
ATOM 3543 N N . VAL A 1 445 ? -26.434 16.333 40.356 1.00 82.94 445 VAL A N 1
ATOM 3544 C CA . VAL A 1 445 ? -25.575 16.298 39.154 1.00 82.94 445 VAL A CA 1
ATOM 3545 C C . VAL A 1 445 ? -24.136 15.970 39.580 1.00 82.94 445 VAL A C 1
ATOM 3547 O O . VAL A 1 445 ? -23.701 16.374 40.652 1.00 82.94 445 VAL A O 1
ATOM 3550 N N . GLY A 1 446 ? -23.426 15.161 38.790 1.00 74.62 446 GLY A N 1
ATOM 3551 C CA . GLY A 1 446 ? -22.098 14.644 39.150 1.00 74.62 446 GLY A CA 1
ATOM 3552 C C . GLY A 1 446 ? -22.095 13.370 40.009 1.00 74.62 446 GLY A C 1
ATOM 3553 O O . GLY A 1 446 ? -21.068 12.708 40.062 1.00 74.62 446 GLY A O 1
ATOM 3554 N N . SER A 1 447 ? -23.225 12.939 40.595 1.00 74.62 447 SER A N 1
ATOM 3555 C CA . SER A 1 447 ? -23.298 11.743 41.469 1.00 74.62 447 SER A CA 1
ATOM 3556 C C . SER A 1 447 ? -23.216 10.379 40.738 1.00 74.62 447 SER A C 1
ATOM 3558 O O . SER A 1 447 ? -23.941 9.444 41.077 1.00 74.62 447 SER A O 1
ATOM 3560 N N . GLU A 1 448 ? -22.431 10.289 39.663 1.00 75.44 448 GLU A N 1
ATOM 3561 C CA . GLU A 1 448 ? -22.069 9.071 38.909 1.00 75.44 448 GLU A CA 1
ATOM 3562 C C . GLU A 1 448 ? -23.202 8.143 38.412 1.00 75.44 448 GLU A C 1
ATOM 3564 O O . GLU A 1 448 ? -22.938 7.068 37.881 1.00 75.44 448 GLU A O 1
ATOM 3569 N N . LYS A 1 449 ? -24.475 8.556 38.477 1.00 76.06 449 LYS A N 1
ATOM 3570 C CA . LYS A 1 449 ? -25.633 7.748 38.030 1.00 76.06 449 LYS A CA 1
ATOM 3571 C C . LYS A 1 449 ? -25.492 7.224 36.595 1.00 76.06 449 LYS A C 1
ATOM 3573 O O . LYS A 1 449 ? -25.903 6.104 36.304 1.00 76.06 449 LYS A O 1
ATOM 3578 N N . SER A 1 450 ? -24.910 8.028 35.704 1.00 72.56 450 SER A N 1
ATOM 3579 C CA . SER A 1 450 ? -24.607 7.625 34.326 1.00 72.56 450 SER A CA 1
ATOM 3580 C C . SER A 1 450 ? -23.476 6.594 34.275 1.00 72.56 450 SER A C 1
ATOM 3582 O O . SER A 1 450 ? -23.608 5.594 33.578 1.00 72.56 450 SER A O 1
ATOM 3584 N N . SER A 1 451 ? -22.407 6.794 35.052 1.00 71.00 451 SER A N 1
ATOM 3585 C CA . SER A 1 451 ? -21.285 5.858 35.197 1.00 71.00 451 SER A CA 1
ATOM 3586 C C . SER A 1 451 ? -21.766 4.493 35.699 1.00 71.00 451 SER A C 1
ATOM 3588 O O . SER A 1 451 ? -21.437 3.471 35.109 1.00 71.00 451 SER A O 1
ATOM 3590 N N . LEU A 1 452 ? -22.647 4.460 36.705 1.00 67.38 452 LEU A N 1
ATOM 3591 C CA . LEU A 1 452 ? -23.255 3.225 37.208 1.00 67.38 452 LEU A CA 1
ATOM 3592 C C . LEU A 1 452 ? -24.014 2.458 36.108 1.00 67.38 452 LEU A C 1
ATOM 3594 O O . LEU A 1 452 ? -23.900 1.237 36.015 1.00 67.38 452 LEU A O 1
ATOM 3598 N N . LEU A 1 453 ? -24.745 3.156 35.231 1.00 69.19 453 LEU A N 1
ATOM 3599 C CA . LEU A 1 453 ? -25.416 2.529 34.085 1.00 69.19 453 LEU A CA 1
ATOM 3600 C C . LEU A 1 453 ? -24.422 2.022 33.025 1.00 69.19 453 LEU A C 1
ATOM 3602 O O . LEU A 1 453 ? -24.634 0.944 32.475 1.00 69.19 453 LEU A O 1
ATOM 3606 N N . LEU A 1 454 ? -23.326 2.743 32.765 1.00 66.06 454 LEU A N 1
ATOM 3607 C CA . LEU A 1 454 ? -22.261 2.309 31.846 1.00 66.06 454 LEU A CA 1
ATOM 3608 C C . LEU A 1 454 ? -21.480 1.101 32.395 1.00 66.06 454 LEU A C 1
ATOM 3610 O O . LEU A 1 454 ? -21.134 0.192 31.640 1.00 66.06 454 LEU A O 1
ATOM 3614 N N . ALA A 1 455 ? -21.261 1.038 33.709 1.00 64.75 455 ALA A N 1
ATOM 3615 C CA . ALA A 1 455 ? -20.700 -0.126 34.388 1.00 64.75 455 ALA A CA 1
ATOM 3616 C C . ALA A 1 455 ? -21.633 -1.343 34.295 1.00 64.75 455 ALA A C 1
ATOM 3618 O O . ALA A 1 455 ? -21.175 -2.441 33.980 1.00 64.75 455 ALA A O 1
ATOM 3619 N N . LEU A 1 456 ? -22.947 -1.153 34.473 1.00 64.75 456 LEU A N 1
ATOM 3620 C CA . LEU A 1 456 ? -23.937 -2.218 34.280 1.00 64.75 456 LEU A CA 1
ATOM 3621 C C . LEU A 1 456 ? -24.033 -2.674 32.811 1.00 64.75 456 LEU A C 1
ATOM 3623 O O . LEU A 1 456 ? -24.221 -3.857 32.550 1.00 64.75 456 LEU A O 1
ATOM 3627 N N . LEU A 1 457 ? -23.859 -1.779 31.835 1.00 66.31 457 LEU A N 1
ATOM 3628 C CA . LEU A 1 457 ? -23.798 -2.137 30.408 1.00 66.31 457 LEU A CA 1
ATOM 3629 C C . LEU A 1 457 ? -22.502 -2.877 30.012 1.00 66.31 457 LEU A C 1
ATOM 3631 O O . LEU A 1 457 ? -22.431 -3.430 28.914 1.00 66.31 457 LEU A O 1
ATOM 3635 N N . GLY A 1 458 ? -21.498 -2.915 30.896 1.00 65.81 458 GLY A N 1
ATOM 3636 C CA . GLY A 1 458 ? -20.182 -3.504 30.630 1.00 65.81 458 GLY A CA 1
ATOM 3637 C C . GLY A 1 458 ? -19.236 -2.596 29.837 1.00 65.81 458 GLY A C 1
ATOM 3638 O O . GLY A 1 458 ? -18.224 -3.074 29.332 1.00 65.81 458 GLY A O 1
ATOM 3639 N N . GLU A 1 459 ? -19.546 -1.301 29.717 1.00 65.69 459 GLU A N 1
ATOM 3640 C CA . GLU A 1 459 ? -18.692 -0.321 29.036 1.00 65.69 459 GLU A CA 1
ATOM 3641 C C . GLU A 1 459 ? -17.554 0.201 29.937 1.00 65.69 459 GLU A C 1
ATOM 3643 O O . GLU A 1 459 ? -16.490 0.563 29.437 1.00 65.69 459 GLU A O 1
ATOM 3648 N N . MET A 1 460 ? -17.713 0.191 31.266 1.00 65.94 460 MET A N 1
ATOM 3649 C CA . MET A 1 460 ? -16.619 0.530 32.192 1.00 65.94 460 MET A CA 1
ATOM 3650 C C . MET A 1 460 ? -15.768 -0.692 32.566 1.00 65.94 460 MET A C 1
ATOM 3652 O O . MET A 1 460 ? -16.275 -1.799 32.749 1.00 65.94 460 MET A O 1
ATOM 3656 N N . ARG A 1 461 ? -14.455 -0.484 32.737 1.00 63.06 461 ARG A N 1
ATOM 3657 C CA . ARG A 1 461 ? -13.520 -1.527 33.185 1.00 63.06 461 ARG A CA 1
ATOM 3658 C C . ARG A 1 461 ? -13.828 -1.940 34.628 1.00 63.06 461 ARG A C 1
ATOM 3660 O O . ARG A 1 461 ? -13.643 -1.155 35.554 1.00 63.06 461 ARG A O 1
ATOM 3667 N N . ARG A 1 462 ? -14.222 -3.200 34.830 1.00 64.75 462 ARG A N 1
ATOM 3668 C CA . ARG A 1 462 ? -14.348 -3.802 36.166 1.00 64.75 462 ARG A CA 1
ATOM 3669 C C . ARG A 1 462 ? -12.966 -3.943 36.814 1.00 64.75 462 ARG A C 1
ATOM 3671 O O . ARG A 1 462 ? -12.091 -4.586 36.239 1.00 64.75 462 ARG A O 1
ATOM 3678 N N . ILE A 1 463 ? -12.794 -3.372 38.007 1.00 69.31 463 ILE A N 1
ATOM 3679 C CA . ILE A 1 463 ? -11.553 -3.467 38.799 1.00 69.31 463 ILE A CA 1
ATOM 3680 C C . ILE A 1 463 ? -11.618 -4.659 39.769 1.00 69.31 463 ILE A C 1
ATOM 3682 O O . ILE A 1 463 ? -10.672 -5.435 39.846 1.00 69.31 463 ILE A O 1
ATOM 3686 N N . ALA A 1 464 ? -12.751 -4.847 40.452 1.00 56.72 464 ALA A N 1
ATOM 3687 C CA . ALA A 1 464 ? -12.998 -5.945 41.389 1.00 56.72 464 ALA A CA 1
ATOM 3688 C C . ALA A 1 464 ? -14.470 -6.411 41.336 1.00 56.72 464 ALA A C 1
ATOM 3690 O O . ALA A 1 464 ? -15.305 -5.771 40.692 1.00 56.72 464 ALA A O 1
ATOM 3691 N N . GLY A 1 465 ? -14.782 -7.517 42.020 1.00 65.25 465 GLY A N 1
ATOM 3692 C CA . GLY A 1 465 ? -16.142 -8.050 42.175 1.00 65.25 465 GLY A CA 1
ATOM 3693 C C . GLY A 1 465 ? -16.687 -8.842 40.977 1.00 65.25 465 GLY A C 1
ATOM 3694 O O . GLY A 1 465 ? -16.016 -9.045 39.962 1.00 65.25 465 GLY A O 1
ATOM 3695 N N . SER A 1 466 ? -17.935 -9.297 41.096 1.00 56.53 466 SER A N 1
ATOM 3696 C CA . SER A 1 466 ? -18.688 -10.020 40.064 1.00 56.53 466 SER A CA 1
ATOM 3697 C C . SER A 1 466 ? -20.005 -9.301 39.744 1.00 56.53 466 SER A C 1
ATOM 3699 O O . SER A 1 466 ? -20.616 -8.684 40.611 1.00 56.53 466 SER A O 1
ATOM 3701 N N . CYS A 1 467 ? -20.436 -9.373 38.481 1.00 57.78 467 CYS A N 1
ATOM 3702 C CA . CYS A 1 467 ? -21.714 -8.832 38.015 1.00 57.78 467 CYS A CA 1
ATOM 3703 C C . CYS A 1 467 ? -22.364 -9.876 37.104 1.00 57.78 467 CYS A C 1
ATOM 3705 O O . CYS A 1 467 ? -21.778 -10.243 36.084 1.00 57.78 467 CYS A O 1
ATOM 3707 N N . THR A 1 468 ? -23.550 -10.355 37.467 1.00 58.69 468 THR A N 1
ATOM 3708 C CA . THR A 1 468 ? -24.316 -11.349 36.707 1.00 58.69 468 THR A CA 1
ATOM 3709 C C . THR A 1 468 ? -25.568 -10.703 36.118 1.00 58.69 468 THR A C 1
ATOM 3711 O O . THR A 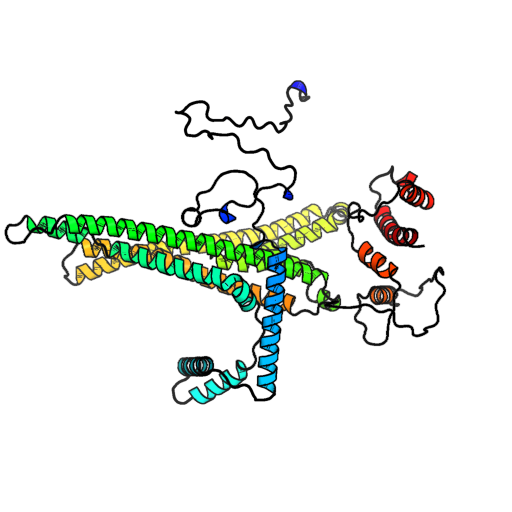1 468 ? -26.275 -9.952 36.787 1.00 58.69 468 THR A O 1
ATOM 3714 N N . PHE A 1 469 ? -25.847 -10.978 34.842 1.00 60.81 469 PHE A N 1
ATOM 3715 C CA . PHE A 1 469 ? -26.983 -10.403 34.120 1.00 60.81 469 PHE A CA 1
ATOM 3716 C C . PHE A 1 469 ? -27.860 -11.505 33.530 1.00 60.81 469 PHE A C 1
ATOM 3718 O O . PHE A 1 469 ? -27.358 -12.457 32.934 1.00 60.81 469 PHE A O 1
ATOM 3725 N N . GLY A 1 470 ? -29.181 -11.355 33.654 1.00 56.62 470 GLY A N 1
ATOM 3726 C CA . GLY A 1 470 ? -30.137 -12.203 32.940 1.00 56.62 470 GLY A CA 1
ATOM 3727 C C . GLY A 1 470 ? -30.082 -11.962 31.427 1.00 56.62 470 GLY A C 1
ATOM 3728 O O . GLY A 1 470 ? -29.776 -10.854 30.982 1.00 56.62 470 GLY A O 1
ATOM 3729 N N . GLY A 1 471 ? -30.412 -12.985 30.630 1.00 49.97 471 GLY A N 1
ATOM 3730 C CA . GLY A 1 471 ? -30.216 -12.982 29.170 1.00 49.97 471 GLY A CA 1
ATOM 3731 C C . GLY A 1 471 ? -30.807 -11.776 28.424 1.00 49.97 471 GLY A C 1
ATOM 3732 O O . GLY A 1 471 ? -30.197 -11.291 27.472 1.00 49.97 471 GLY A O 1
ATOM 3733 N N . TYR A 1 472 ? -31.930 -11.227 28.898 1.00 51.78 472 TYR A N 1
ATOM 3734 C CA . TYR A 1 472 ? -32.579 -10.043 28.320 1.00 51.78 472 TYR A CA 1
ATOM 3735 C C . TYR A 1 472 ? -31.697 -8.781 28.310 1.00 51.78 472 TYR A C 1
ATOM 3737 O O . TYR A 1 472 ? -31.825 -7.952 27.410 1.00 51.78 472 TYR A O 1
ATOM 3745 N N . TRP A 1 473 ? -30.743 -8.649 29.242 1.00 49.97 473 TRP A N 1
ATOM 3746 C CA . TRP A 1 473 ? -29.819 -7.507 29.283 1.00 49.97 473 TRP A CA 1
ATOM 3747 C C . TRP A 1 473 ? -28.962 -7.397 28.015 1.00 49.97 473 TRP A C 1
ATOM 3749 O O . TRP A 1 473 ? -28.681 -6.296 27.541 1.00 49.97 473 TRP A O 1
ATOM 3759 N N . LYS A 1 474 ? -28.611 -8.543 27.415 1.00 47.09 474 LYS A N 1
ATOM 3760 C CA . LYS A 1 474 ? -27.857 -8.603 26.159 1.00 47.09 474 LYS A CA 1
ATOM 3761 C C . LYS A 1 474 ? -28.633 -7.944 25.015 1.00 47.09 474 LYS A C 1
ATOM 3763 O O . LYS A 1 474 ? -28.065 -7.138 24.289 1.00 47.09 474 LYS A O 1
ATOM 3768 N N . VAL A 1 475 ? -29.939 -8.206 24.916 1.00 49.47 475 VAL A N 1
ATOM 3769 C CA . VAL A 1 475 ? -30.792 -7.607 23.876 1.00 49.47 475 VAL A CA 1
ATOM 3770 C C . VAL A 1 475 ? -31.013 -6.112 24.124 1.00 49.47 475 VAL A C 1
ATOM 3772 O O . VAL A 1 475 ? -30.995 -5.341 23.173 1.00 49.47 475 VAL A O 1
ATOM 3775 N N . ILE A 1 476 ? -31.135 -5.671 25.385 1.00 48.91 476 ILE A N 1
ATOM 3776 C CA . ILE A 1 476 ? -31.220 -4.235 25.726 1.00 48.91 476 ILE A CA 1
ATOM 3777 C C . ILE A 1 476 ? -29.974 -3.479 25.253 1.00 48.91 476 ILE A C 1
ATOM 3779 O O . ILE A 1 476 ? -30.098 -2.419 24.636 1.00 48.91 476 ILE A O 1
ATOM 3783 N N . ARG A 1 477 ? -28.785 -4.029 25.518 1.00 45.91 477 ARG A N 1
ATOM 3784 C CA . ARG A 1 477 ? -27.506 -3.462 25.076 1.00 45.91 477 ARG A CA 1
ATOM 3785 C C . ARG A 1 477 ? -27.412 -3.418 23.550 1.00 45.91 477 ARG A C 1
ATOM 3787 O O . ARG A 1 477 ? -27.120 -2.362 23.000 1.00 45.91 477 ARG A O 1
ATOM 3794 N N . ASP A 1 478 ? -27.678 -4.543 22.890 1.00 45.44 478 ASP A N 1
ATOM 3795 C CA . ASP A 1 478 ? -27.494 -4.691 21.443 1.00 45.44 478 ASP A CA 1
ATOM 3796 C C . ASP A 1 478 ? -28.499 -3.822 20.655 1.00 45.44 478 ASP A C 1
ATOM 3798 O O . ASP A 1 478 ? -28.135 -3.205 19.659 1.00 45.44 478 ASP A O 1
ATOM 3802 N N . ALA A 1 479 ? -29.732 -3.670 21.154 1.00 45.50 479 ALA A N 1
ATOM 3803 C CA . ALA A 1 479 ? -30.746 -2.799 20.561 1.00 45.50 479 ALA A CA 1
ATOM 3804 C C . ALA A 1 479 ? -30.471 -1.295 20.771 1.00 45.50 479 ALA A C 1
ATOM 3806 O O . ALA A 1 479 ? -30.763 -0.491 19.891 1.00 45.50 479 ALA A O 1
ATOM 3807 N N . CYS A 1 480 ? -29.874 -0.875 21.895 1.00 43.38 480 CYS A N 1
ATOM 3808 C CA . CYS A 1 480 ? -29.575 0.549 22.139 1.00 43.38 480 CYS A CA 1
ATOM 3809 C C . CYS A 1 480 ? -28.487 1.144 21.218 1.00 43.38 480 CYS A C 1
ATOM 3811 O O . CYS A 1 480 ? -28.218 2.343 21.316 1.00 43.38 480 CYS A O 1
ATOM 3813 N N . LEU A 1 481 ? -27.867 0.331 20.356 1.00 42.09 481 LEU A N 1
ATOM 3814 C CA . LEU A 1 481 ? -26.834 0.727 19.393 1.00 42.09 481 LEU A CA 1
ATOM 3815 C C . LEU A 1 481 ? -27.368 0.946 17.965 1.00 42.09 481 LEU A C 1
ATOM 3817 O O . LEU A 1 481 ? -26.615 1.409 17.112 1.00 42.09 481 LEU A O 1
ATOM 3821 N N . ILE A 1 482 ? -28.639 0.628 17.697 1.00 40.44 482 ILE A N 1
ATOM 3822 C CA . ILE A 1 482 ? -29.251 0.737 16.365 1.00 40.44 482 ILE A CA 1
ATOM 3823 C C . ILE A 1 482 ? -29.658 2.204 16.099 1.00 40.44 482 ILE A C 1
ATOM 3825 O O . ILE A 1 482 ? -30.412 2.759 16.906 1.00 40.44 482 ILE A O 1
ATOM 3829 N N . PRO A 1 483 ? -29.186 2.861 15.015 1.00 39.25 483 PRO A N 1
ATOM 3830 C CA . PRO A 1 483 ? -29.579 4.240 14.703 1.00 39.25 483 PRO A CA 1
ATOM 3831 C C . PRO A 1 483 ? -30.952 4.342 14.024 1.00 39.25 483 PRO A C 1
ATOM 3833 O O . PRO A 1 483 ? -31.707 5.267 14.328 1.00 39.25 483 PRO A O 1
ATOM 3836 N N . ASP A 1 484 ? -31.261 3.390 13.139 1.00 37.03 484 ASP A N 1
ATOM 3837 C CA . ASP A 1 484 ? -32.334 3.486 12.143 1.00 37.03 484 ASP A CA 1
ATOM 3838 C C . ASP A 1 484 ? -33.475 2.491 12.399 1.00 37.03 484 ASP A C 1
ATOM 3840 O O . ASP A 1 484 ? -33.266 1.378 12.887 1.00 37.03 484 ASP A O 1
ATOM 3844 N N . LEU A 1 485 ? -34.704 2.898 12.065 1.00 38.00 485 LEU A N 1
ATOM 3845 C CA . LEU A 1 485 ? -35.928 2.155 12.396 1.00 38.00 485 LEU A CA 1
ATOM 3846 C C . LEU A 1 485 ? -36.070 0.823 11.637 1.00 38.00 485 LEU A C 1
ATOM 3848 O O . LEU A 1 485 ? -36.694 -0.107 12.142 1.00 38.00 485 LEU A O 1
ATOM 3852 N N . GLU A 1 486 ? -35.485 0.740 10.443 1.00 38.28 486 GLU A N 1
ATOM 3853 C CA . GLU A 1 486 ? -35.609 -0.390 9.512 1.00 38.28 486 GLU A CA 1
ATOM 3854 C C . GLU A 1 486 ? -34.822 -1.631 9.964 1.00 38.28 486 GLU A C 1
ATOM 3856 O O . GLU A 1 486 ? -35.142 -2.750 9.578 1.00 38.28 486 GLU A O 1
ATOM 3861 N N . ALA A 1 487 ? -33.820 -1.457 10.832 1.00 40.34 487 ALA A N 1
ATOM 3862 C CA . ALA A 1 487 ? -32.941 -2.529 11.301 1.00 40.34 487 ALA A CA 1
ATOM 3863 C C . ALA A 1 487 ? -33.484 -3.289 12.533 1.00 40.34 487 ALA A C 1
ATOM 3865 O O . ALA A 1 487 ? -32.714 -3.871 13.306 1.00 40.34 487 ALA A O 1
ATOM 3866 N N . LEU A 1 488 ? -34.808 -3.314 12.732 1.00 41.53 488 LEU A N 1
ATOM 3867 C CA . LEU A 1 488 ? -35.426 -4.275 13.646 1.00 41.53 488 LEU A CA 1
ATOM 3868 C C . LEU A 1 488 ? -35.166 -5.700 13.120 1.00 41.53 488 LEU A C 1
ATOM 3870 O O . LEU A 1 488 ? -35.411 -5.974 11.947 1.00 41.53 488 LEU A O 1
ATOM 3874 N N . PRO A 1 489 ? -34.674 -6.640 13.948 1.00 39.59 489 PRO A N 1
ATOM 3875 C CA . PRO A 1 489 ? -34.442 -8.002 13.486 1.00 39.59 489 PRO A CA 1
ATOM 3876 C C . PRO A 1 489 ? -35.775 -8.663 13.121 1.00 39.59 489 PRO A C 1
ATOM 3878 O O . PRO A 1 489 ? -36.698 -8.639 13.936 1.00 39.59 489 PRO A O 1
ATOM 3881 N N . ASN A 1 490 ? -35.839 -9.314 11.951 1.00 39.31 490 ASN A N 1
ATOM 3882 C CA . ASN A 1 490 ? -36.999 -10.059 11.434 1.00 39.31 490 ASN A CA 1
ATOM 3883 C C . ASN A 1 490 ? -37.355 -11.288 12.298 1.00 39.31 490 ASN A C 1
ATOM 3885 O O . ASN A 1 490 ? -37.192 -12.443 11.911 1.00 39.31 490 ASN A O 1
ATOM 3889 N N . ARG A 1 491 ? -37.845 -11.025 13.508 1.00 41.97 491 ARG A N 1
ATOM 3890 C CA . ARG A 1 491 ? -38.533 -11.949 14.406 1.00 41.97 491 ARG A CA 1
ATOM 3891 C C . ARG A 1 491 ? -39.987 -11.513 14.403 1.00 41.97 491 ARG A C 1
ATOM 3893 O O . ARG A 1 491 ? -40.248 -10.370 14.762 1.00 41.97 491 ARG A O 1
ATOM 3900 N N . GLY A 1 492 ? -40.888 -12.393 13.966 1.00 40.47 492 GLY A N 1
ATOM 3901 C CA . GLY A 1 492 ? -42.272 -12.055 13.622 1.00 40.47 492 GLY A CA 1
ATOM 3902 C C . GLY A 1 492 ? -43.013 -11.266 14.703 1.00 40.47 492 GLY A C 1
ATOM 3903 O O . GLY A 1 492 ? -43.594 -11.848 15.615 1.00 40.47 492 GLY A O 1
ATOM 3904 N N . LEU A 1 493 ? -43.007 -9.940 14.569 1.00 45.00 493 LEU A N 1
ATOM 3905 C CA . LEU A 1 493 ? -43.868 -9.035 15.312 1.00 45.00 493 LEU A CA 1
ATOM 3906 C C . LEU A 1 493 ? -45.230 -9.043 14.629 1.00 45.00 493 LEU A C 1
ATOM 3908 O O . LEU A 1 493 ? -45.367 -8.570 13.504 1.00 45.00 493 LEU A O 1
ATOM 3912 N N . THR A 1 494 ? -46.239 -9.582 15.307 1.00 43.22 494 THR A N 1
ATOM 3913 C CA . THR A 1 494 ? -47.624 -9.439 14.861 1.00 43.22 494 THR A CA 1
ATOM 3914 C C . THR A 1 494 ? -48.030 -7.968 14.947 1.00 43.22 494 THR A C 1
ATOM 3916 O O . THR A 1 494 ? -47.711 -7.286 15.925 1.00 43.22 494 THR A O 1
ATOM 3919 N N . GLU A 1 495 ? -48.755 -7.467 13.943 1.00 46.41 495 GLU A N 1
ATOM 3920 C CA . GLU A 1 495 ? -49.158 -6.052 13.882 1.00 46.41 495 GLU A CA 1
ATOM 3921 C C . GLU A 1 495 ? -49.902 -5.603 15.144 1.00 46.41 495 GLU A C 1
ATOM 3923 O O . GLU A 1 495 ? -49.695 -4.490 15.615 1.00 46.41 495 GLU A O 1
ATOM 3928 N N . VAL A 1 496 ? -50.701 -6.494 15.743 1.00 44.94 496 VAL A N 1
ATOM 3929 C CA . VAL A 1 496 ? -51.408 -6.275 17.016 1.00 44.94 496 VAL A CA 1
ATOM 3930 C C . VAL A 1 496 ? -50.445 -5.846 18.130 1.00 44.94 496 VAL A C 1
ATOM 3932 O O . VAL A 1 496 ? -50.689 -4.846 18.801 1.00 44.94 496 VAL A O 1
ATOM 3935 N N . SER A 1 497 ? -49.307 -6.538 18.277 1.00 50.25 497 SER A N 1
ATOM 3936 C CA . SER A 1 497 ? -48.293 -6.216 19.290 1.00 50.25 497 SER A CA 1
ATOM 3937 C C . SER A 1 497 ? -47.701 -4.822 19.076 1.00 50.25 497 SER A C 1
ATOM 3939 O O . SER A 1 497 ? -47.558 -4.058 20.034 1.00 50.25 497 SER A O 1
ATOM 3941 N N . ILE A 1 498 ? -47.418 -4.452 17.822 1.00 50.88 498 ILE A N 1
ATOM 3942 C CA . ILE A 1 498 ? -46.936 -3.110 17.466 1.00 50.88 498 ILE A CA 1
ATOM 3943 C C . ILE A 1 498 ? -48.017 -2.067 17.773 1.00 50.88 498 ILE A C 1
ATOM 3945 O O . ILE A 1 498 ? -47.737 -1.070 18.433 1.00 50.88 498 ILE A O 1
ATOM 3949 N N . ASN A 1 499 ? -49.256 -2.303 17.342 1.00 47.84 499 ASN A N 1
ATOM 3950 C CA . ASN A 1 499 ? -50.343 -1.332 17.411 1.00 47.84 499 ASN A CA 1
ATOM 3951 C C . ASN A 1 499 ? -50.763 -1.046 18.865 1.00 47.84 499 ASN A C 1
ATOM 3953 O O . ASN A 1 499 ? -50.901 0.114 19.255 1.00 47.84 499 ASN A O 1
ATOM 3957 N N . ASP A 1 500 ? -50.843 -2.061 19.726 1.00 50.56 500 ASP A N 1
ATOM 3958 C CA . ASP A 1 500 ? -51.112 -1.852 21.155 1.00 50.56 500 ASP A CA 1
ATOM 3959 C C . ASP A 1 500 ? -49.901 -1.228 21.883 1.00 50.56 500 ASP A C 1
ATOM 3961 O O . ASP A 1 500 ? -50.065 -0.354 22.742 1.00 50.56 500 ASP A O 1
ATOM 3965 N N . THR A 1 501 ? -48.674 -1.529 21.435 1.00 49.47 501 THR A N 1
ATOM 3966 C CA . THR A 1 501 ? -47.442 -0.828 21.858 1.00 49.47 501 THR A CA 1
ATOM 3967 C C . THR A 1 501 ? -47.327 0.603 21.285 1.00 49.47 501 THR A C 1
ATOM 3969 O O . THR A 1 501 ? -46.460 1.364 21.706 1.00 49.47 501 THR A O 1
ATOM 3972 N N . LEU A 1 502 ? -48.232 1.040 20.401 1.00 48.47 502 LEU A N 1
ATOM 3973 C CA . LEU A 1 502 ? -48.394 2.447 20.003 1.00 48.47 502 LEU A CA 1
ATOM 3974 C C . LEU A 1 502 ? -49.555 3.129 20.753 1.00 48.47 502 LEU A C 1
ATOM 3976 O O . LEU A 1 502 ? -49.430 4.293 21.154 1.00 48.47 502 LEU A O 1
ATOM 3980 N N . LYS A 1 503 ? -50.656 2.405 21.010 1.00 51.84 503 LYS A N 1
ATOM 3981 C CA . LYS A 1 503 ? -51.830 2.891 21.764 1.00 51.84 503 LYS A CA 1
ATOM 3982 C C . LYS A 1 503 ? -51.522 3.159 23.237 1.00 51.84 503 LYS A C 1
ATOM 3984 O O . LYS A 1 503 ? -51.762 4.272 23.700 1.00 51.84 503 LYS A O 1
ATOM 3989 N N . CYS A 1 504 ? -50.911 2.210 23.960 1.00 48.12 504 CYS A N 1
ATOM 3990 C CA . CYS A 1 504 ? -50.556 2.349 25.390 1.00 48.12 504 CYS A CA 1
ATOM 3991 C C . CYS A 1 504 ? -49.511 3.451 25.685 1.00 48.12 504 CYS A C 1
ATOM 3993 O O . CYS A 1 504 ? -49.044 3.601 26.815 1.00 48.12 504 CYS A O 1
ATOM 3995 N N . TRP A 1 505 ? -49.111 4.202 24.659 1.00 47.97 505 TRP A N 1
ATOM 3996 C CA . TRP A 1 505 ? -48.011 5.156 24.654 1.00 47.97 505 TRP A CA 1
ATOM 3997 C C . TRP A 1 505 ? -48.385 6.500 24.007 1.00 47.97 505 TRP A C 1
ATOM 3999 O O . TRP A 1 505 ? -47.500 7.334 23.810 1.00 47.97 505 TRP A O 1
ATOM 4009 N N . SER A 1 506 ? -49.669 6.684 23.662 1.00 50.16 506 SER A N 1
ATOM 4010 C CA . SER A 1 506 ? -50.249 7.878 23.021 1.00 50.16 506 SER A CA 1
ATOM 4011 C C . SER A 1 506 ? -49.529 8.361 21.748 1.00 50.16 506 SER A C 1
ATOM 4013 O O . SER A 1 506 ? -49.505 9.552 21.427 1.00 50.16 506 SER A O 1
ATOM 4015 N N . LEU A 1 507 ? -48.969 7.422 20.974 1.00 46.81 507 LEU A N 1
ATOM 4016 C CA . LEU A 1 507 ? -48.239 7.711 19.733 1.00 46.81 507 LEU A CA 1
ATOM 4017 C C . LEU A 1 507 ? -49.125 7.758 18.489 1.00 46.81 507 LEU A C 1
ATOM 4019 O O . LEU A 1 507 ? -48.771 8.450 17.543 1.00 46.81 507 LEU A O 1
ATOM 4023 N N . THR A 1 508 ? -50.277 7.087 18.494 1.00 50.31 508 THR A N 1
ATOM 4024 C CA . THR A 1 508 ? -51.194 7.010 17.341 1.00 50.31 508 THR A CA 1
ATOM 4025 C C . THR A 1 508 ? -51.610 8.388 16.811 1.00 50.31 508 THR A C 1
ATOM 4027 O O . THR A 1 508 ? -51.592 8.603 15.606 1.00 50.31 508 THR A O 1
ATOM 4030 N N . ALA A 1 509 ? -51.881 9.353 17.695 1.00 45.69 509 ALA A N 1
ATOM 4031 C CA . ALA A 1 509 ? -52.185 10.737 17.313 1.00 45.69 509 ALA A CA 1
ATOM 4032 C C . ALA A 1 509 ? -50.952 11.560 16.877 1.00 45.69 509 ALA A C 1
ATOM 4034 O O . ALA A 1 509 ? -51.099 12.568 16.198 1.00 45.69 509 ALA A O 1
ATOM 4035 N N . ASN A 1 510 ? -49.739 11.149 17.268 1.00 41.41 510 ASN A N 1
ATOM 4036 C CA . ASN A 1 510 ? -48.487 11.878 17.014 1.00 41.41 510 ASN A CA 1
ATOM 4037 C C . ASN A 1 510 ? -47.696 11.333 15.808 1.00 41.41 510 ASN A C 1
ATOM 4039 O O . ASN A 1 510 ? -46.743 11.975 15.378 1.00 41.41 510 ASN A O 1
ATOM 4043 N N . LEU A 1 511 ? -48.068 10.165 15.274 1.00 46.75 511 LEU A N 1
ATOM 4044 C CA . LEU A 1 511 ? -47.524 9.600 14.030 1.00 46.75 511 LEU A CA 1
ATOM 4045 C C . LEU A 1 511 ? -48.050 10.313 12.774 1.00 46.75 511 LEU A C 1
ATOM 4047 O O . LEU A 1 511 ? -47.407 10.260 11.736 1.00 46.75 511 LEU A O 1
ATOM 4051 N N . ILE A 1 512 ? -49.194 10.995 12.883 1.00 44.66 512 ILE A N 1
ATOM 4052 C CA . ILE A 1 512 ? -49.810 11.784 11.802 1.00 44.66 512 ILE A CA 1
ATOM 4053 C C . ILE A 1 512 ? -49.149 13.177 11.686 1.00 44.66 512 ILE A C 1
ATOM 4055 O O . ILE A 1 512 ? -49.243 13.834 10.655 1.00 44.66 512 ILE A O 1
ATOM 4059 N N . SER A 1 513 ? -48.449 13.628 12.735 1.00 44.66 513 SER A N 1
ATOM 4060 C CA . SER A 1 513 ? -47.692 14.884 12.764 1.00 44.66 513 SER A CA 1
ATOM 4061 C C . SER A 1 513 ? -46.187 14.611 12.690 1.00 44.66 513 SER A C 1
ATOM 4063 O O . SER A 1 513 ? -45.554 14.284 13.702 1.00 44.66 513 SER A O 1
ATOM 4065 N N . GLU A 1 514 ? -45.609 14.742 11.501 1.00 47.72 514 GLU A N 1
ATOM 4066 C CA . GLU A 1 514 ? -44.179 14.516 11.285 1.00 47.72 514 GLU A CA 1
ATOM 4067 C C . GLU A 1 514 ? -43.279 15.556 11.992 1.00 47.72 514 GLU A C 1
ATOM 4069 O O . GLU A 1 514 ? -43.673 16.676 12.317 1.00 47.72 514 GLU A O 1
ATOM 4074 N N . ASP A 1 515 ? -42.035 15.140 12.235 1.00 40.84 515 ASP A N 1
ATOM 4075 C CA . ASP A 1 515 ? -40.849 15.964 12.510 1.00 40.84 515 ASP A CA 1
ATOM 4076 C C . ASP A 1 515 ? -40.858 16.953 13.703 1.00 40.84 515 ASP A C 1
ATOM 4078 O O . ASP A 1 515 ? -40.305 18.056 13.664 1.00 40.84 515 ASP A O 1
ATOM 4082 N N . CYS A 1 516 ? -41.382 16.516 14.853 1.00 40.31 516 CYS A N 1
ATOM 4083 C CA . CYS A 1 516 ? -41.254 17.254 16.115 1.00 40.31 516 CYS A CA 1
ATOM 4084 C C . CYS A 1 516 ? -40.062 16.758 16.965 1.00 40.31 516 CYS A C 1
ATOM 4086 O O . CYS A 1 516 ? -40.036 15.611 17.407 1.00 40.31 516 CYS A O 1
ATOM 4088 N N . GLY A 1 517 ? -39.086 17.620 17.290 1.00 41.94 517 GLY A N 1
ATOM 4089 C CA . GLY A 1 517 ? -37.811 17.224 17.932 1.00 41.94 517 GLY A CA 1
ATOM 4090 C C . GLY A 1 517 ? -37.919 16.477 19.278 1.00 41.94 517 GLY A C 1
ATOM 4091 O O . GLY A 1 517 ? -37.055 15.658 19.608 1.00 41.94 517 GLY A O 1
ATOM 4092 N N . GLY A 1 518 ? -39.012 16.675 20.024 1.00 42.88 518 GLY A N 1
ATOM 4093 C CA . GLY A 1 518 ? -39.335 15.889 21.223 1.00 42.88 518 GLY A CA 1
ATOM 4094 C C . GLY A 1 518 ? -39.522 14.389 20.943 1.00 42.88 518 GLY A C 1
ATOM 4095 O O . GLY A 1 518 ? -39.282 13.562 21.831 1.00 42.88 518 GLY A O 1
ATOM 4096 N N . GLN A 1 519 ? -39.861 14.015 19.703 1.00 44.88 519 GLN A N 1
ATOM 4097 C CA . GLN A 1 519 ? -39.906 12.625 19.267 1.00 44.88 519 GLN A CA 1
ATOM 4098 C C . GLN A 1 519 ? -38.540 11.947 19.391 1.00 44.88 519 GLN A C 1
ATOM 4100 O O . GLN A 1 519 ? -38.516 10.841 19.898 1.00 44.88 519 GLN A O 1
ATOM 4105 N N . ARG A 1 520 ? -37.382 12.560 19.091 1.00 41.00 520 ARG A N 1
ATOM 4106 C CA . ARG A 1 520 ? -36.087 11.838 19.216 1.00 41.00 520 ARG A CA 1
ATOM 4107 C C . ARG A 1 520 ? -35.779 11.375 20.651 1.00 41.00 520 ARG A C 1
ATOM 4109 O O . ARG A 1 520 ? -35.227 10.290 20.842 1.00 41.00 520 ARG A O 1
ATOM 4116 N N . GLN A 1 521 ? -36.184 12.132 21.677 1.00 38.81 521 GLN A N 1
ATOM 4117 C CA . GLN A 1 521 ? -36.111 11.655 23.068 1.00 38.81 521 GLN A CA 1
ATOM 4118 C C . GLN A 1 521 ? -37.217 10.648 23.413 1.00 38.81 521 GLN A C 1
ATOM 4120 O O . GLN A 1 521 ? -36.949 9.696 24.149 1.00 38.81 521 GLN A O 1
ATOM 4125 N N . ARG A 1 522 ? -38.442 10.817 22.893 1.00 41.53 522 ARG A N 1
ATOM 4126 C CA . ARG A 1 522 ? -39.526 9.840 23.091 1.00 41.53 522 ARG A CA 1
ATOM 4127 C C . ARG A 1 522 ? -39.211 8.509 22.399 1.00 41.53 522 ARG A C 1
ATOM 4129 O O . ARG A 1 522 ? -39.260 7.502 23.080 1.00 41.53 522 ARG A O 1
ATOM 4136 N N . VAL A 1 523 ? -38.751 8.489 21.150 1.00 41.16 523 VAL A N 1
ATOM 4137 C CA . VAL A 1 523 ? -38.288 7.316 20.378 1.00 41.16 523 VAL A CA 1
ATOM 4138 C C . VAL A 1 523 ? -37.151 6.583 21.092 1.00 41.16 523 VAL A C 1
ATOM 4140 O O . VAL A 1 523 ? -37.224 5.371 21.261 1.00 41.16 523 VAL A O 1
ATOM 4143 N N . ARG A 1 524 ? -36.163 7.288 21.662 1.00 40.53 524 ARG A N 1
ATOM 4144 C CA . ARG A 1 524 ? -35.141 6.645 22.518 1.00 40.53 524 ARG A CA 1
ATOM 4145 C C . ARG A 1 524 ? -35.701 6.089 23.839 1.00 40.53 524 ARG A C 1
ATOM 4147 O O . ARG A 1 524 ? -35.166 5.111 24.359 1.00 40.53 524 ARG A O 1
ATOM 4154 N N . ARG A 1 525 ? -36.782 6.660 24.389 1.00 40.03 525 ARG A N 1
ATOM 4155 C CA . ARG A 1 525 ? -37.551 6.060 25.504 1.00 40.03 525 ARG A CA 1
ATOM 4156 C C . ARG A 1 525 ? -38.460 4.911 25.039 1.00 40.03 525 ARG A C 1
ATOM 4158 O O . ARG A 1 525 ? -38.729 4.026 25.845 1.00 40.03 525 ARG A O 1
ATOM 4165 N N . ILE A 1 526 ? -38.884 4.911 23.774 1.00 41.50 526 ILE A N 1
ATOM 4166 C CA . ILE A 1 526 ? -39.693 3.877 23.123 1.00 41.50 526 ILE A CA 1
ATOM 4167 C C . ILE A 1 526 ? -38.849 2.644 22.866 1.00 41.50 526 ILE A C 1
ATOM 4169 O O . ILE A 1 526 ? -39.182 1.611 23.426 1.00 41.50 526 ILE A O 1
ATOM 4173 N N . PHE A 1 527 ? -37.683 2.751 22.227 1.00 42.16 527 PHE A N 1
ATOM 4174 C CA . PHE A 1 527 ? -36.728 1.639 22.134 1.00 42.16 527 PHE A CA 1
ATOM 4175 C C . PHE A 1 527 ? -36.469 1.007 23.516 1.00 42.16 527 PHE A C 1
ATOM 4177 O O . PHE A 1 527 ? -36.754 -0.167 23.733 1.00 42.16 527 PHE A O 1
ATOM 4184 N N . ARG A 1 528 ? -36.092 1.815 24.521 1.00 40.78 528 ARG A N 1
ATOM 4185 C CA . ARG A 1 528 ? -35.839 1.363 25.911 1.00 40.78 528 ARG A CA 1
ATOM 4186 C C . ARG A 1 528 ? -37.030 0.719 26.646 1.00 40.78 528 ARG A C 1
ATOM 4188 O O . ARG A 1 528 ? -36.821 0.153 27.719 1.00 40.78 528 ARG A O 1
ATOM 4195 N N . LYS A 1 529 ? -38.257 0.821 26.129 1.00 39.91 529 LYS A N 1
ATOM 4196 C CA . LYS A 1 529 ? -39.465 0.206 26.706 1.00 39.91 529 LYS A CA 1
ATOM 4197 C C . LYS A 1 529 ? -40.116 -0.838 25.773 1.00 39.91 529 LYS A C 1
ATOM 4199 O O . LYS A 1 529 ? -40.754 -1.737 26.299 1.00 39.91 529 LYS A O 1
ATOM 4204 N N . ILE A 1 530 ? -39.893 -0.813 24.456 1.00 39.66 530 ILE A N 1
ATOM 4205 C CA . ILE A 1 530 ? -40.207 -1.925 23.537 1.00 39.66 530 ILE A CA 1
ATOM 4206 C C . ILE A 1 530 ? -39.358 -3.138 23.926 1.00 39.66 530 ILE A C 1
ATOM 4208 O O . ILE A 1 530 ? -39.870 -4.241 24.072 1.00 39.66 530 ILE A O 1
ATOM 4212 N N . ILE A 1 531 ? -38.079 -2.922 24.257 1.00 40.06 531 ILE A N 1
ATOM 4213 C CA . ILE A 1 531 ? -37.221 -3.984 24.809 1.00 40.06 531 ILE A CA 1
ATOM 4214 C C . ILE A 1 531 ? -37.630 -4.360 26.258 1.00 40.06 531 ILE A C 1
ATOM 4216 O O . ILE A 1 531 ? -37.066 -5.280 26.839 1.00 40.06 531 ILE A O 1
ATOM 4220 N N . ARG A 1 532 ? -38.614 -3.679 26.872 1.00 33.81 532 ARG A N 1
ATOM 4221 C CA . ARG A 1 532 ? -39.304 -4.184 28.076 1.00 33.81 532 ARG A CA 1
ATOM 4222 C C . ARG A 1 532 ? -40.546 -5.000 27.709 1.00 33.81 532 ARG A C 1
ATOM 4224 O O . ARG A 1 532 ? -40.702 -6.067 28.281 1.00 33.81 532 ARG A O 1
ATOM 4231 N N . SER A 1 533 ? -41.385 -4.562 26.765 1.00 35.56 533 SER A N 1
ATOM 4232 C CA . SER A 1 533 ? -42.592 -5.310 26.364 1.00 35.56 533 SER A CA 1
ATOM 4233 C C . SER A 1 533 ? -42.315 -6.569 25.533 1.00 35.56 533 SER A C 1
ATOM 4235 O O . SER A 1 533 ? -43.153 -7.457 25.507 1.00 35.56 533 SER A O 1
ATOM 4237 N N . MET A 1 534 ? -41.138 -6.703 24.911 1.00 35.03 534 MET A N 1
ATOM 4238 C CA . MET A 1 534 ? -40.689 -7.968 24.303 1.00 35.03 534 MET A CA 1
ATOM 4239 C C . MET A 1 534 ? -40.270 -9.045 25.323 1.00 35.03 534 MET A C 1
ATOM 4241 O O . MET A 1 534 ? -40.077 -10.192 24.926 1.00 35.03 534 MET A O 1
ATOM 4245 N N . PHE A 1 535 ? -40.040 -8.687 26.596 1.00 36.00 535 PHE A N 1
ATOM 4246 C CA . PHE A 1 535 ? -39.330 -9.533 27.573 1.00 36.00 535 PHE A CA 1
ATOM 4247 C C . PHE A 1 535 ? -39.923 -9.497 28.996 1.00 36.00 535 PHE A C 1
ATOM 4249 O O . PHE A 1 535 ? -39.194 -9.699 29.974 1.00 36.00 535 PHE A O 1
ATOM 4256 N N . PHE A 1 536 ? -41.230 -9.254 29.101 1.00 31.81 536 PHE A N 1
ATOM 4257 C CA . PHE A 1 536 ? -42.036 -9.423 30.312 1.00 31.81 536 PHE A CA 1
ATOM 4258 C C . PHE A 1 536 ? -43.237 -10.317 30.011 1.00 31.81 536 PHE A C 1
ATOM 4260 O O . PHE A 1 536 ? -43.831 -10.113 28.932 1.00 31.81 536 PHE A O 1
#

Secondary structure (DSSP, 8-state):
----GGG-----S--------STT-TTS-SSPPPPPPSSGGGSPB-GGGT--HHHHHHT-----S--BPPGGG-HHHHHHHHHHHHHHHHHHHHHHHHHHHHS-----HHHHHHHHHHHHTTS-TTTHHHHHHHHHHHHSSPPP-HHHHHHHHHHHHHHHHHHHHHHHHHHHHHTTTS-HHHHHHHHHHTTSTTSPPPPHHHHHHHHHHHHHHHHHHHHHHHHHHHHHHHHHHHHHHHHHHHHHHHHHTB-HHHHTTS-HHHHHHIIIIIHHHHHHHTTT----TTHHHHHHHHHHHHHHHHTHHHHHHTTTHHHHHHHHHHHHHHHHHHHHHHHHHHHHHHHHHHHHHHHHHHHHHHHHHHTT----HHHHHHHHHHHHHHHHHHHHHHHHHHHHHHHHH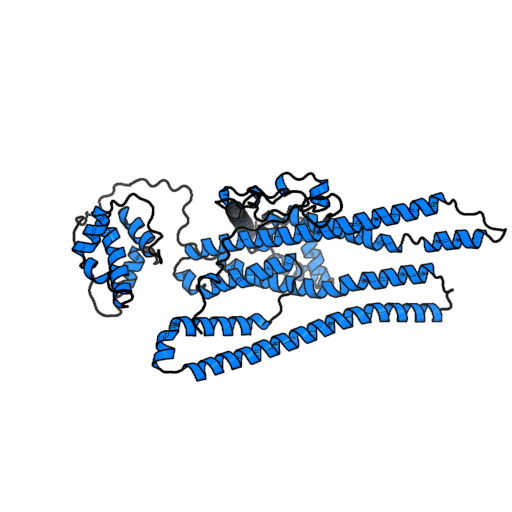HHHHHHHHHHSPBS---SS------------PPTT--------TTSSHHHHHHHHTT-SPP-SS-----THHHHHHHHTT--SGGG---S---HHHHHHHHHTTT-TTTSSS---THHHHHHHHHHHHHHHHT--

pLDDT: mean 74.04, std 18.09, range [25.0, 95.62]

Radius of gyration: 34.47 Å; Cα contacts (8 Å, |Δi|>4): 357; chains: 1; bounding box: 91×58×100 Å

Sequence (536 aa):
MPIDPSKLRLDAGNDEVRIRENWWQIWRPKHAPPPVPHSFDDAPVIPFYIASILSILTLSASSTDLWKMDPSREIAGLSKKLDECWERHLLEVCDRNTKVKSGDFNPTLGLRIFWVIKALLKAPKANWRRSYNSYLNRWSIKEPSLAWALNDMFGWQFWISGLMKIIGDTSQLMGPLLAIINFGKRHYAAKTPEEPVPFVGLGMGMAFGLFLVTVCSIIGQQQFFWRSISTGILARAALIVSVYRRGIFLQPSSRASLPNSALVNHISTDISRINGCAVFSARLAPARWTDRRANLVQELLEGVRVVKWFTYENPLLEHVISIRKQELNGIYNILMIRGANESVAYTISTLTAVLAFVTYSLTGNEFDPAILFSSLSLFQLLRQPLLFLPRSFSSITDAQSALIRLKKDFELDIALRVKGASFRWEGSESQPRQKGQLCAIVGPVGSEKSSLLLALLGEMRRIAGSCTFGGYWKVIRDACLIPDLEALPNRGLTEVSINDTLKCWSLTANLISEDCGGQRQRVRRIFRKIIRSMFF

Mean predicted aligned error: 14.58 Å

InterPro domains:
  IPR011527 ABC transporter type 1, transmembrane domain [PF00664] (291-386)
  IPR011527 ABC transporter type 1, transmembrane domain [PS50929] (287-398)
  IPR027417 P-loop containing nucleoside triphosphate hydrolase [G3DSA:3.40.50.300] (433-530)
  IPR027417 P-loop containing nucleoside triphosphate hydrolase [SSF52540] (412-478)
  IPR036640 ABC transporter type 1, transmembrane domain superfamily [G3DSA:1.20.1560.10] (147-282)
  IPR036640 ABC transporter type 1, transmembrane domain superfamily [G3DSA:1.20.1560.10] (283-413)
  IPR036640 ABC transporter type 1, transmembrane domain superfamily [SSF90123] (148-406)
  IPR050173 ATP-binding cassette transporter C-like [PTHR24223] (287-465)

Nearest PDB structures (foldseek):
  5uja-assembly1_A  TM=6.857E-01  e=2.062E-09  Bos taurus
  8fmv-assembly1_C  TM=6.162E-01  e=3.622E-06  Bacillus subtilis subsp. subtilis str. 168
  8fpf-assembly1_C  TM=6.326E-01  e=1.007E-05  Bacillus subtilis subsp. subtilis str. 168
  4q4a-assembly1_A  TM=6.239E-01  e=1.814E-04  Thermotoga maritima MSB8
  8t3k-assembly1_C  TM=5.844E-01  e=9.309E-05  Bacillus subtilis subsp. subtilis str. 168

Solvent-accessible surface area (backbone atoms only — not comparable to full-atom values): 31423 Å² total; per-residue (Å²): 131,88,78,64,67,93,72,61,76,70,84,80,79,76,78,80,73,72,54,36,88,52,90,84,44,70,94,34,50,82,60,76,72,80,80,82,59,96,43,75,84,70,31,54,61,46,60,77,82,75,46,53,71,69,45,67,63,68,63,75,81,78,92,65,98,66,61,25,75,53,75,92,72,31,52,72,60,40,22,52,52,45,54,53,35,42,53,50,48,44,52,55,30,49,53,48,37,49,30,53,71,74,64,75,58,76,78,52,70,70,57,52,52,52,44,50,52,56,18,54,77,74,32,63,92,88,48,22,68,62,46,33,52,55,46,48,75,65,61,57,60,59,76,77,55,60,70,53,28,49,39,77,70,45,33,73,56,48,54,50,18,53,52,30,36,50,54,10,49,56,26,55,63,47,48,51,70,63,48,60,57,55,55,55,47,48,56,55,55,29,71,48,96,86,47,82,66,66,62,66,67,57,56,54,49,49,54,52,47,47,50,53,34,51,52,47,16,52,45,19,45,52,49,16,54,54,39,27,43,51,51,18,53,54,50,33,48,18,49,42,52,45,53,52,56,47,60,72,42,42,25,55,79,51,37,76,80,51,42,72,71,55,54,51,43,44,55,62,50,32,40,46,33,44,27,21,40,43,63,48,48,65,80,70,82,49,55,72,44,53,51,53,51,48,52,52,52,47,54,48,60,79,40,38,71,58,40,60,76,70,61,46,55,63,69,51,50,52,50,55,49,53,49,48,53,53,32,47,53,47,47,48,55,53,50,52,54,49,49,51,52,57,48,50,45,50,53,50,35,56,50,52,46,52,52,51,52,52,53,45,54,75,68,71,54,82,90,50,67,51,61,53,55,29,50,49,48,52,36,58,59,51,33,56,59,66,59,44,53,64,34,43,55,51,14,49,54,53,20,50,54,27,46,59,54,53,40,52,70,72,68,54,67,59,64,75,84,88,73,93,78,81,88,72,89,78,92,70,94,67,85,77,77,70,84,87,70,88,85,84,90,87,78,64,92,86,65,50,66,66,55,55,53,36,44,74,73,61,57,45,87,80,88,72,91,86,88,87,78,64,75,68,56,58,55,50,59,62,56,75,69,63,93,58,86,83,75,62,73,98,61,92,73,54,66,67,63,55,51,51,66,28,56,86,64,70,38,68,78,50,70,79,53,78,93,54,77,68,45,63,61,47,50,58,51,42,55,70,42,50,65,41,67,79,72,110